Protein 3HR6 (pdb70)

InterPro domains:
  IPR013783 Immunoglobulin-like fold [G3DSA:2.60.40.10] (51-193)
  IPR013783 Immunoglobulin-like fold [G3DSA:2.60.40.10] (351-483)
  IPR026466 Fimbrial isopeptide formation D2 domain [TIGR04226] (197-324)
  IPR032364 Gram-positive pilin subunit D1, N-terminal [PF16555] (66-190)
  IPR048052 Fimbrial subunit type 1-like [NF033902] (5-521)

B-factor: mean 17.64, std 7.17, range [2.0, 48.82]

Nearest PDB structures (foldseek):
  3hr6-assembly1_A  TM=1.002E+00  e=1.124E-88  Corynebacterium diphtheriae
  7k7f-assembly1_A  TM=8.664E-01  e=1.079E-17  Corynebacterium diphtheriae NCTC 13129
  7woi-assembly2_B  TM=5.493E-01  e=5.956E-22  Corynebacterium glutamicum ATCC 14067
  5xcc-assembly2_B  TM=5.793E-01  e=6.895E-17  Clostridium perfringens str. 13
  5xcb-assembly1_A  TM=4.969E-01  e=1.324E-10  Clostridium perfringens str. 13

Sequence (420 aa):
RTTSIAVHALMMGLPTGGLPKVDGMSFTLYRVNEIDLTTQAGWDAASKIKLEELYTNGHPTDKVTKVATTKKTEGGVAKFDNLTPALYLVVQELNGAEAVVRSQPFLVAAPQTNPTGDGWLQDVHVYPKHQALSEPVKTAVDPDATQPGFSVGENVKYRVATKIPEIASSNTKFEGFTVADKLPAELGKPDTTNKITVTLGGKPINSTDVSVQQTYQVGDRTVLSVQLAGATLQQSLDQHKDQELVVEFEAPVTKQPENGQLDNQAWVLPSNPTAQWDPEESGDAALRGMPSSRVSSKFGQITIEKSFDGNTPGADRTTATFQLHRCCEADGSLVKSDPPISLDGKQQEFVTGQDGKAVLSSGIHLGTLQQLESNVMKKYTDAWAGKGTEFCLVETATASGYELLPKPVIVKKLEANESTNVLVEQKVKIDNKK

CATH classification: 2.60.40.10 (+2 more: 2.60.40.740, 2.60.40.10)

Secondary structure (DSSP, 8-state):
-EEEEE--EES-----PPB-SS-EEEEEEETT--TTSHHHHHHHTT--HHHHEETTEE-TTEEEEEEEE-BTTBEEEEEEPSEEEEEEE-S-SSS-EEPPPPEEEEESEE-TTSSSEE-EEEE--EEEEPPPPEEEEE-S-TTSSS--BTBEEEEEEEEEPPP--TT---S-EEEEEE--TTB----GGG-EEEETTEE--GGGEEEEEEEETTEEEEEEEE-HHHHHTGGGSTT-EEEEEEEEEB-S--TTSEEEE--EEESS--SS---TT--STTSPPPEEPPPEEEEEEEEEEEEEETTB---TT---EEEEEEE-TTSPBPTTPPPPPBTTB--EE--TTSEEEEEEEEEEEEEEETTEEEEEETTTTS-SEEEEEEEE--TTPBPPSS-EEE-----TT--S-EEEEEEEEEB-

Solvent-accessible surface area: 20441 Å² total; per-residue (Å²): 157,1,0,0,3,0,12,0,12,75,16,76,54,144,110,129,68,69,107,20,64,9,0,2,0,3,0,17,70,5,47,172,23,72,36,123,58,126,86,6,147,70,39,21,92,174,44,124,72,104,80,5,25,62,141,51,87,46,33,133,99,14,69,117,55,33,65,82,83,1,132,68,7,42,1,90,4,92,101,8,55,79,10,9,0,0,0,1,2,44,27,33,7,56,92,4,12,16,27,9,96,22,46,60,5,25,3,33,62,82,40,124,114,52,123,40,170,51,69,69,3,93,19,96,14,65,1,13,48,8,56,89,1,54,0,26,12,60,50,43,74,96,115,16,24,4,5,0,7,53,41,66,0,52,0,80,1,6,0,94,0,15,78,11,13,82,152,36,84,9,77,0,0,2,4,0,4,22,0,10,29,29,12,20,124,8,55,101,137,96,23,65,20,40,10,40,68,142,118,27,97,91,136,14,19,47,66,78,52,21,88,50,72,111,59,6,0,3,4,1,33,0,41,44,67,13,22,102,38,0,38,135,45,102,99,66,54,1,18,4,39,0,22,1,50,1,66,111,36,0,169,83,0,19,0,58,4,30,0,23,0,0,4,14,38,26,152,76,117,15,22,6,63,97,106,47,127,92,15,56,89,1,25,29,2,5,147,1,12,0,8,0,0,28,0,24,0,36,6,27,0,62,60,91,91,3,25,90,127,62,63,0,15,0,36,0,12,11,0,71,94,120,18,54,73,16,186,104,22,74,52,4,30,6,90,52,132,86,92,20,76,5,29,116,95,0,88,7,77,0,40,0,0,2,3,0,7,30,15,19,69,118,134,86,74,101,31,59,60,29,5,69,78,100,16,72,44,1,0,0,35,8,62,44,32,9,112,64,27,110,90,45,131,159,33,38,73,1,153,5,118,9,72,113,85,16,106,98,29,26,100,63,118,14,143,9,52,0,114,154

Radius of gyration: 30.02 Å; Cα contacts (8 Å, |Δi|>4): 1129; chains: 1; bounding box: 51×38×104 Å

Organism: Corynebacterium diphtheriae (strain ATCC 700971 / NCTC 13129 / Biotype gravis) (NCBI:txid257309)

Structure (mmCIF, N/CA/C/O backbone):
data_3HR6
#
_entry.id   3HR6
#
_cell.length_a   34.761
_cell.length_b   63.683
_cell.length_c   198.113
_cell.angle_alpha   90.00
_cell.angle_beta   90.00
_cell.angle_gamma   90.00
#
_symmetry.space_group_name_H-M   'P 21 21 21'
#
loop_
_entity.id
_entity.type
_entity.pdbx_description
1 polymer 'Putative surface-anchored fimbrial subunit'
2 non-polymer 'CALCIUM ION'
3 non-polymer 'IODIDE ION'
4 water water
#
loop_
_atom_site.group_PDB
_atom_site.id
_atom_site.type_symbol
_atom_site.label_atom_id
_atom_site.label_alt_id
_atom_site.label_comp_id
_atom_site.label_asym_id
_atom_site.label_entity_id
_atom_site.label_seq_id
_atom_site.pdbx_PDB_ins_code
_atom_site.Cartn_x
_atom_site.Cartn_y
_atom_site.Cartn_z
_atom_site.occupancy
_atom_site.B_iso_or_equiv
_atom_site.auth_seq_id
_atom_site.auth_comp_id
_atom_site.auth_asym_id
_atom_site.auth_atom_id
_atom_site.pdbx_PDB_model_num
ATOM 1 N N . ARG A 1 4 ? 4.999 4.352 -6.707 1.00 35.17 54 ARG A N 1
ATOM 2 C CA . ARG A 1 4 ? 5.030 4.630 -5.225 1.00 33.91 54 ARG A CA 1
ATOM 3 C C . ARG A 1 4 ? 5.385 3.384 -4.408 1.00 30.39 54 ARG A C 1
ATOM 4 O O . ARG A 1 4 ? 4.886 2.289 -4.654 1.00 32.45 54 ARG A O 1
ATOM 12 N N . THR A 1 5 ? 6.241 3.593 -3.419 1.00 25.35 55 THR A N 1
ATOM 13 C CA A THR A 1 5 ? 6.932 2.506 -2.765 0.50 22.86 55 THR A CA 1
ATOM 14 C CA B THR A 1 5 ? 6.927 2.504 -2.750 0.50 22.67 55 THR A CA 1
ATOM 15 C C . THR A 1 5 ? 6.586 2.535 -1.277 1.00 20.78 55 THR A C 1
ATOM 16 O O . THR A 1 5 ? 5.944 3.468 -0.807 1.00 19.53 55 THR A O 1
ATOM 23 N N . SER A 1 6 ? 6.991 1.499 -0.554 1.00 17.08 56 SER A N 1
ATOM 24 C CA . SER A 1 6 ? 6.838 1.500 0.901 1.00 14.24 56 SER A CA 1
ATOM 25 C C . SER A 1 6 ? 7.995 0.753 1.540 1.00 12.75 56 SER A C 1
ATOM 26 O O . SER A 1 6 ? 8.617 -0.095 0.903 1.00 11.25 56 SER A O 1
ATOM 29 N N . ILE A 1 7 ? 8.300 1.139 2.776 1.00 10.62 57 ILE A N 1
ATOM 30 C CA . ILE A 1 7 ? 9.269 0.442 3.621 1.00 10.56 57 ILE A CA 1
ATOM 31 C C . ILE A 1 7 ? 8.556 -0.055 4.862 1.00 9.79 57 ILE A C 1
ATOM 32 O O . ILE A 1 7 ? 8.013 0.729 5.641 1.00 9.13 57 ILE A O 1
ATOM 37 N N . ALA A 1 8 ? 8.574 -1.377 5.042 1.00 8.76 58 ALA A N 1
ATOM 38 C CA . ALA A 1 8 ? 8.025 -2.031 6.213 1.00 8.60 58 ALA A CA 1
ATOM 39 C C . ALA A 1 8 ? 9.198 -2.378 7.123 1.00 8.23 58 ALA A C 1
ATOM 40 O O . ALA A 1 8 ? 10.042 -3.235 6.759 1.00 8.60 58 ALA A O 1
ATOM 42 N N . VAL A 1 9 ? 9.268 -1.718 8.277 1.00 8.39 59 VAL A N 1
ATOM 43 C CA . VAL A 1 9 ? 10.316 -1.983 9.255 1.00 7.57 59 VAL A CA 1
ATOM 44 C C . VAL A 1 9 ? 9.803 -2.987 10.283 1.00 8.52 59 VAL A C 1
ATOM 45 O O . VAL A 1 9 ? 8.866 -2.709 11.017 1.00 8.22 59 VAL A O 1
ATOM 49 N N . HIS A 1 10 ? 10.502 -4.117 10.375 1.00 9.37 60 HIS A N 1
ATOM 50 C CA . HIS A 1 10 ? 10.253 -5.125 11.396 1.00 10.75 60 HIS A CA 1
ATOM 51 C C . HIS A 1 10 ? 11.376 -5.114 12.432 1.00 10.63 60 HIS A C 1
ATOM 52 O O . HIS A 1 10 ? 12.524 -5.422 12.126 1.00 11.38 60 HIS A O 1
ATOM 59 N N . ALA A 1 11 ? 11.041 -4.819 13.678 1.00 10.48 61 ALA A N 1
ATOM 60 C CA . ALA A 1 11 ? 12.014 -4.668 14.715 1.00 11.26 61 ALA A CA 1
ATOM 61 C C . ALA A 1 11 ? 12.228 -6.006 15.373 1.00 11.58 61 ALA A C 1
ATOM 62 O O . ALA A 1 11 ? 11.358 -6.494 16.073 1.00 13.73 61 ALA A O 1
ATOM 64 N N . LEU A 1 12 ? 13.377 -6.619 15.116 1.00 11.99 62 LEU A N 1
ATOM 65 C CA . LEU A 1 12 ? 13.684 -7.947 15.641 1.00 12.30 62 LEU A CA 1
ATOM 66 C C . LEU A 1 12 ? 14.505 -7.872 16.912 1.00 12.40 62 LEU A C 1
ATOM 67 O O . LEU A 1 12 ? 15.488 -7.110 16.985 1.00 11.88 62 LEU A O 1
ATOM 72 N N . MET A 1 13 ? 14.131 -8.659 17.912 1.00 11.58 63 MET A N 1
ATOM 73 C CA A MET A 1 13 ? 14.924 -8.786 19.131 0.50 11.89 63 MET A CA 1
ATOM 74 C CA B MET A 1 13 ? 14.962 -8.757 19.118 0.50 12.00 63 MET A CA 1
ATOM 75 C C . MET A 1 13 ? 15.910 -9.942 18.989 1.00 12.43 63 MET A C 1
ATOM 76 O O . MET A 1 13 ? 15.495 -11.105 18.867 1.00 13.26 63 MET A O 1
ATOM 85 N N . GLY A 1 14 ? 17.207 -9.653 19.034 1.00 12.52 64 GLY A N 1
ATOM 86 C CA . GLY A 1 14 ? 18.218 -10.715 18.959 1.00 13.96 64 GLY A CA 1
ATOM 87 C C . GLY A 1 14 ? 19.537 -10.178 18.468 1.00 14.77 64 GLY A C 1
ATOM 88 O O . GLY A 1 14 ? 19.665 -8.970 18.231 1.00 14.01 64 GLY A O 1
ATOM 89 N N . LEU A 1 15 ? 20.510 -11.077 18.338 1.00 16.56 65 LEU A N 1
ATOM 90 C CA . LEU A 1 15 ? 21.862 -10.708 17.952 1.00 18.57 65 LEU A CA 1
ATOM 91 C C . LEU A 1 15 ? 22.100 -11.005 16.466 1.00 21.66 65 LEU A C 1
ATOM 92 O O . LEU A 1 15 ? 21.770 -12.085 15.995 1.00 21.83 65 LEU A O 1
ATOM 97 N N . PRO A 1 16 ? 22.649 -10.021 15.724 1.00 25.20 66 PRO A N 1
ATOM 98 C CA . PRO A 1 16 ? 22.945 -10.262 14.302 1.00 27.58 66 PRO A CA 1
ATOM 99 C C . PRO A 1 16 ? 23.980 -11.370 14.120 1.00 30.16 66 PRO A C 1
ATOM 100 O O . PRO A 1 16 ? 24.830 -11.569 14.991 1.00 30.55 66 PRO A O 1
ATOM 104 N N . THR A 1 17 ? 23.914 -12.080 12.994 1.00 33.04 67 THR A N 1
ATOM 105 C CA . THR A 1 17 ? 24.899 -13.138 12.682 1.00 35.21 67 THR A CA 1
ATOM 106 C C . THR A 1 17 ? 26.190 -12.619 12.025 1.00 36.53 67 THR A C 1
ATOM 107 O O . THR A 1 17 ? 27.293 -13.087 12.360 1.00 37.15 67 THR A O 1
ATOM 111 N N . GLY A 1 18 ? 26.044 -11.674 11.091 1.00 37.69 68 GLY A N 1
ATOM 112 C CA . GLY A 1 18 ? 27.168 -11.167 10.293 1.00 38.11 68 GLY A CA 1
ATOM 113 C C . GLY A 1 18 ? 27.020 -11.597 8.849 1.00 38.40 68 GLY A C 1
ATOM 114 O O . GLY A 1 18 ? 25.993 -12.167 8.476 1.00 38.79 68 GLY A O 1
ATOM 115 N N . GLY A 1 30 ? 14.395 -15.483 11.620 1.00 18.06 80 GLY A N 1
ATOM 116 C CA . GLY A 1 30 ? 13.149 -15.794 12.321 1.00 16.36 80 GLY A CA 1
ATOM 117 C C . GLY A 1 30 ? 13.066 -15.265 13.749 1.00 15.12 80 GLY A C 1
ATOM 118 O O . GLY A 1 30 ? 12.289 -15.782 14.555 1.00 14.75 80 GLY A O 1
ATOM 119 N N . LEU A 1 31 ? 13.866 -14.244 14.071 1.00 13.30 81 LEU A N 1
ATOM 120 C CA . LEU A 1 31 ? 13.862 -13.657 15.382 1.00 12.23 81 LEU A CA 1
ATOM 121 C C . LEU A 1 31 ? 12.509 -13.032 15.679 1.00 12.10 81 LEU A C 1
ATOM 122 O O . LEU A 1 31 ? 11.780 -12.650 14.761 1.00 11.68 81 LEU A O 1
ATOM 127 N N . PRO A 1 32 ? 12.166 -12.935 16.963 1.00 11.75 82 PRO A N 1
ATOM 128 C CA . PRO A 1 32 ? 10.876 -12.349 17.337 1.00 11.29 82 PRO A CA 1
ATOM 129 C C . PRO A 1 32 ? 10.747 -10.896 16.942 1.00 11.83 82 PRO A C 1
ATOM 130 O O . PRO A 1 32 ? 11.704 -10.117 17.137 1.00 11.44 82 PRO A O 1
ATOM 134 N N . LYS A 1 33 ? 9.600 -10.523 16.371 1.00 11.27 83 LYS A N 1
ATOM 135 C CA . LYS A 1 33 ? 9.304 -9.113 16.087 1.00 12.12 83 LYS A CA 1
ATOM 136 C C . LYS A 1 33 ? 8.775 -8.4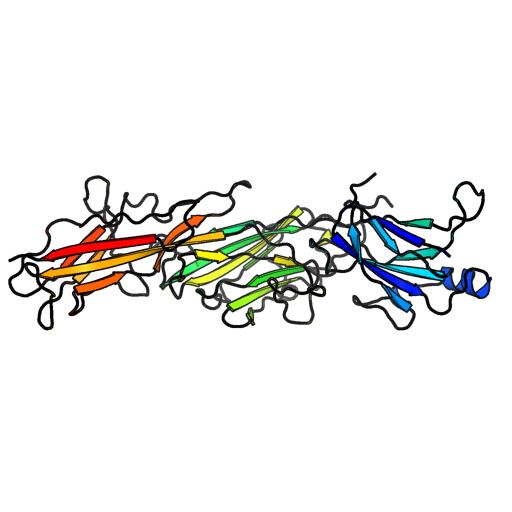74 17.369 1.00 12.42 83 LYS A C 1
ATOM 137 O O . LYS A 1 33 ? 8.196 -9.156 18.231 1.00 14.26 83 LYS A O 1
ATOM 143 N N . VAL A 1 34 ? 9.016 -7.189 17.532 1.00 12.85 84 VAL A N 1
ATOM 144 C CA . VAL A 1 34 ? 8.674 -6.501 18.764 1.00 12.41 84 VAL A CA 1
ATOM 145 C C . VAL A 1 34 ? 7.785 -5.310 18.429 1.00 12.50 84 VAL A C 1
ATOM 146 O O . VAL A 1 34 ? 8.014 -4.588 17.448 1.00 12.75 84 VAL A O 1
ATOM 150 N N . ASP A 1 35 ? 6.731 -5.119 19.215 1.00 13.18 85 ASP A N 1
ATOM 151 C CA . ASP A 1 35 ? 5.898 -3.939 19.043 1.00 13.89 85 ASP A CA 1
ATOM 152 C C . ASP A 1 35 ? 6.379 -2.779 19.896 1.00 14.21 85 ASP A C 1
ATOM 153 O O . ASP A 1 35 ? 7.147 -2.958 20.822 1.00 14.54 85 ASP A O 1
ATOM 158 N N . GLY A 1 36 ? 5.959 -1.574 19.502 1.00 13.51 86 GLY A N 1
ATOM 159 C CA . GLY A 1 36 ? 6.268 -0.367 20.237 1.00 12.91 86 GLY A CA 1
ATOM 160 C C . GLY A 1 36 ? 7.663 0.155 19.996 1.00 13.47 86 GLY A C 1
ATOM 161 O O . GLY A 1 36 ? 8.137 0.997 20.738 1.00 13.34 86 GLY A O 1
ATOM 162 N N . MET A 1 37 ? 8.345 -0.381 18.973 1.00 12.48 87 MET A N 1
ATOM 163 C CA . MET A 1 37 ? 9.691 0.075 18.662 1.00 12.55 87 MET A CA 1
ATOM 164 C C . MET A 1 37 ? 9.554 1.255 17.723 1.00 11.94 87 MET A C 1
ATOM 165 O O . MET A 1 37 ? 8.820 1.186 16.744 1.00 12.01 87 MET A O 1
ATOM 170 N N . SER A 1 38 ? 10.281 2.330 18.028 1.00 12.04 88 SER A N 1
ATOM 171 C CA . SER A 1 38 ? 10.071 3.619 17.392 1.00 12.40 88 SER A CA 1
ATOM 172 C C . SER A 1 38 ? 11.151 3.874 16.360 1.00 12.15 88 SER A C 1
ATOM 173 O O . SER A 1 38 ? 12.336 3.761 16.649 1.00 12.53 88 SER A O 1
ATOM 176 N N . PHE A 1 39 ? 10.724 4.211 15.146 1.00 12.02 89 PHE A N 1
ATOM 177 C CA . PHE A 1 39 ? 11.604 4.466 14.054 1.00 11.55 89 PHE A CA 1
ATOM 178 C C . PHE A 1 39 ? 11.257 5.757 13.379 1.00 11.33 89 PHE A C 1
ATOM 179 O O . PHE A 1 39 ? 10.089 6.069 13.201 1.00 11.44 89 PHE A O 1
ATOM 187 N N . THR A 1 40 ? 12.290 6.480 12.975 1.00 11.18 90 THR A N 1
ATOM 188 C CA . THR A 1 40 ? 12.124 7.604 12.085 1.00 11.34 90 THR A CA 1
ATOM 189 C C . THR A 1 40 ? 12.695 7.237 10.701 1.00 11.41 90 THR A C 1
ATOM 190 O O . THR A 1 40 ? 13.812 6.700 10.577 1.00 11.07 90 THR A O 1
ATOM 194 N N . LEU A 1 41 ? 11.896 7.519 9.674 1.00 11.31 91 LEU A N 1
ATOM 195 C CA . LEU A 1 41 ? 12.315 7.424 8.293 1.00 11.50 91 LEU A CA 1
ATOM 196 C C . LEU A 1 41 ? 12.786 8.793 7.799 1.00 11.39 91 LEU A C 1
ATOM 197 O O . LEU A 1 41 ? 12.082 9.782 7.943 1.00 12.22 91 LEU A O 1
ATOM 202 N N . TYR A 1 42 ? 13.997 8.836 7.252 1.00 11.73 92 TYR A N 1
ATOM 203 C CA . TYR A 1 42 ? 14.554 10.002 6.567 1.00 12.02 92 TYR A CA 1
ATOM 204 C C . TYR A 1 42 ? 14.820 9.687 5.109 1.00 12.30 92 TYR A C 1
ATOM 205 O O . TYR A 1 42 ? 15.236 8.559 4.774 1.00 12.82 92 TYR A O 1
ATOM 214 N N . ARG A 1 43 ? 14.644 10.688 4.252 1.00 13.42 93 ARG A N 1
ATOM 215 C CA . ARG A 1 43 ? 15.083 10.605 2.851 1.00 14.38 93 ARG A CA 1
ATOM 216 C C . ARG A 1 43 ? 16.523 11.112 2.737 1.00 14.67 93 ARG A C 1
ATOM 217 O O . ARG A 1 43 ? 16.867 12.122 3.345 1.00 15.11 93 ARG A O 1
ATOM 225 N N . VAL A 1 44 ? 17.367 10.386 2.012 1.00 15.20 94 VAL A N 1
ATOM 226 C CA . VAL A 1 44 ? 18.733 10.849 1.763 1.00 15.19 94 VAL A CA 1
ATOM 227 C C . VAL A 1 44 ? 18.702 11.884 0.649 1.00 16.21 94 VAL A C 1
ATOM 228 O O . VAL A 1 44 ? 18.333 11.588 -0.491 1.00 15.77 94 VAL A O 1
ATOM 232 N N . ASN A 1 45 ? 19.083 13.111 0.992 1.00 16.85 95 ASN A N 1
ATOM 233 C CA . ASN A 1 45 ? 19.028 14.201 0.028 1.00 17.92 95 ASN A CA 1
ATOM 234 C C . ASN A 1 45 ? 19.958 13.977 -1.146 1.00 18.77 95 ASN A C 1
ATOM 235 O O . ASN A 1 45 ? 21.077 13.483 -0.985 1.00 18.70 95 ASN A O 1
ATOM 240 N N . GLU A 1 46 ? 19.462 14.335 -2.328 1.00 19.33 96 GLU A N 1
ATOM 241 C CA . GLU A 1 46 ? 20.273 14.413 -3.539 1.00 20.16 96 GLU A CA 1
ATOM 242 C C . GLU A 1 46 ? 20.966 13.115 -3.879 1.00 19.95 96 GLU A C 1
ATOM 243 O O . GLU A 1 46 ? 22.158 13.101 -4.189 1.00 20.68 96 GLU A O 1
ATOM 249 N N . ILE A 1 47 ? 20.213 12.028 -3.803 1.00 19.65 97 ILE A N 1
ATOM 250 C CA . ILE A 1 47 ? 20.639 10.748 -4.324 1.00 19.64 97 ILE A CA 1
ATOM 251 C C . ILE A 1 47 ? 19.497 10.269 -5.200 1.00 19.19 97 ILE A C 1
ATOM 252 O O . ILE A 1 47 ? 18.376 10.068 -4.712 1.00 19.72 97 ILE A O 1
ATOM 257 N N . ASP A 1 48 ? 19.785 10.126 -6.492 1.00 18.72 98 ASP A N 1
ATOM 258 C CA . ASP A 1 48 ? 18.853 9.589 -7.469 1.00 17.96 98 ASP A CA 1
ATOM 259 C C . ASP A 1 48 ? 19.430 8.250 -7.900 1.00 17.86 98 ASP A C 1
ATOM 260 O O . ASP A 1 48 ? 20.410 8.189 -8.642 1.00 17.82 98 ASP A O 1
ATOM 265 N N . LEU A 1 49 ? 18.829 7.165 -7.416 1.00 17.58 99 LEU A N 1
ATOM 266 C CA . LEU A 1 49 ? 19.352 5.825 -7.700 1.00 18.16 99 LEU A CA 1
ATOM 267 C C . LEU A 1 49 ? 19.052 5.311 -9.124 1.00 18.50 99 LEU A C 1
ATOM 268 O O . LEU A 1 49 ? 19.468 4.192 -9.486 1.00 18.81 99 LEU A O 1
ATOM 273 N N . THR A 1 50 ? 18.346 6.114 -9.925 1.00 19.23 100 THR A N 1
ATOM 274 C CA . THR A 1 50 ? 18.065 5.763 -11.321 1.00 19.74 100 THR A CA 1
ATOM 275 C C . THR A 1 50 ? 19.189 6.228 -12.250 1.00 20.78 100 THR A C 1
ATOM 276 O O . THR A 1 50 ? 19.164 5.937 -13.443 1.00 20.41 100 THR A O 1
ATOM 280 N N . THR A 1 51 ? 20.165 6.944 -11.694 1.00 21.94 101 THR A N 1
ATOM 281 C CA . THR A 1 51 ? 21.313 7.457 -12.440 1.00 22.94 101 THR A CA 1
ATOM 282 C C . THR A 1 51 ? 22.620 6.869 -11.899 1.00 24.18 101 THR A C 1
ATOM 283 O O . THR A 1 51 ? 22.667 6.339 -10.776 1.00 24.09 101 THR A O 1
ATOM 287 N N . GLN A 1 52 ? 23.682 6.972 -12.699 1.00 25.59 102 GLN A N 1
ATOM 288 C CA . GLN A 1 52 ? 25.003 6.484 -12.290 1.00 26.81 102 GLN A CA 1
ATOM 289 C C . GLN A 1 52 ? 25.656 7.429 -11.281 1.00 27.52 102 GLN A C 1
ATOM 290 O O . GLN A 1 52 ? 26.282 6.970 -10.328 1.00 27.87 102 GLN A O 1
ATOM 296 N N . ALA A 1 53 ? 25.490 8.739 -11.479 1.00 28.50 103 ALA A N 1
ATOM 297 C CA . ALA A 1 53 ? 25.866 9.739 -10.469 1.00 29.23 103 ALA A CA 1
ATOM 298 C C . ALA A 1 53 ? 25.345 9.347 -9.087 1.00 29.89 103 ALA A C 1
ATOM 299 O O . ALA A 1 53 ? 26.105 9.284 -8.117 1.00 30.32 103 ALA A O 1
ATOM 301 N N . GLY A 1 54 ? 24.045 9.077 -9.002 1.00 30.52 104 GLY A N 1
ATOM 302 C CA . GLY A 1 54 ? 23.410 8.777 -7.723 1.00 31.07 104 GLY A CA 1
ATOM 303 C C . GLY A 1 54 ? 23.713 7.393 -7.183 1.00 31.53 104 GLY A C 1
ATOM 304 O O . GLY A 1 54 ? 23.900 7.223 -5.975 1.00 31.57 104 GLY A O 1
ATOM 305 N N . TRP A 1 55 ? 23.760 6.402 -8.072 1.00 32.27 105 TRP A N 1
ATOM 306 C CA . TRP A 1 55 ? 24.028 5.010 -7.681 1.00 32.92 105 TRP A CA 1
ATOM 307 C C . TRP A 1 55 ? 25.439 4.863 -7.089 1.00 33.00 105 TRP A C 1
ATOM 308 O O . TRP A 1 55 ? 25.659 4.081 -6.159 1.00 32.58 105 TRP A O 1
ATOM 319 N N . ASP A 1 56 ? 26.374 5.644 -7.629 1.00 33.16 106 ASP A N 1
ATOM 320 C CA . ASP A 1 56 ? 27.768 5.650 -7.183 1.00 33.35 106 ASP A CA 1
ATOM 321 C C . ASP A 1 56 ? 27.998 6.546 -5.958 1.00 33.26 106 ASP A C 1
ATOM 322 O O . ASP A 1 56 ? 28.910 6.285 -5.172 1.00 33.00 106 ASP A O 1
ATOM 327 N N . ALA A 1 57 ? 27.200 7.608 -5.819 1.00 33.46 107 ALA A N 1
ATOM 328 C CA . ALA A 1 57 ? 27.172 8.413 -4.584 1.00 33.75 107 ALA A CA 1
ATOM 329 C C . ALA A 1 57 ? 26.638 7.587 -3.408 1.00 33.92 107 ALA A C 1
ATOM 330 O O . ALA A 1 57 ? 27.132 7.706 -2.285 1.00 34.46 107 ALA A O 1
ATOM 332 N N . ALA A 1 58 ? 25.628 6.760 -3.674 1.00 33.94 108 ALA A N 1
ATOM 333 C CA . ALA A 1 58 ? 25.057 5.864 -2.671 1.00 33.92 108 ALA A CA 1
ATOM 334 C C . ALA A 1 58 ? 26.093 4.862 -2.150 1.00 34.23 108 ALA A C 1
ATOM 335 O O . ALA A 1 58 ? 26.062 4.490 -0.975 1.00 34.08 108 ALA A O 1
ATOM 337 N N . SER A 1 59 ? 27.009 4.440 -3.026 1.00 34.74 109 SER A N 1
ATOM 338 C CA . SER A 1 59 ? 28.056 3.470 -2.666 1.00 35.02 109 SER A CA 1
ATOM 339 C C . SER A 1 59 ? 29.262 4.108 -1.961 1.00 35.20 109 SER A C 1
ATOM 340 O O . SER A 1 59 ? 30.098 3.394 -1.412 1.00 35.55 109 SER A O 1
ATOM 343 N N . LYS A 1 60 ? 29.381 5.432 -2.011 1.00 35.21 110 LYS A N 1
ATOM 344 C CA . LYS A 1 60 ? 30.428 6.130 -1.253 1.00 35.51 110 LYS A CA 1
ATOM 345 C C . LYS A 1 60 ? 29.958 6.564 0.145 1.00 35.40 110 LYS A C 1
ATOM 346 O O . LYS A 1 60 ? 30.788 6.911 0.987 1.00 35.72 110 LYS A O 1
ATOM 352 N N . ILE A 1 61 ? 28.646 6.532 0.401 1.00 35.31 111 ILE A N 1
ATOM 353 C CA . ILE A 1 61 ? 28.083 7.136 1.615 1.00 35.02 111 ILE A CA 1
ATOM 354 C C . ILE A 1 61 ? 28.698 6.569 2.890 1.00 34.98 111 ILE A C 1
ATOM 355 O O . ILE A 1 61 ? 28.874 5.361 3.030 1.00 34.37 111 ILE A O 1
ATOM 360 N N . LYS A 1 62 ? 29.026 7.470 3.807 1.00 34.97 112 LYS A N 1
ATOM 361 C CA . LYS A 1 62 ? 29.481 7.115 5.140 1.00 35.14 112 LYS A CA 1
ATOM 362 C C . LYS A 1 62 ? 28.347 7.489 6.060 1.00 34.97 112 LYS A C 1
ATOM 363 O O . LYS A 1 62 ? 27.970 8.651 6.122 1.00 35.17 112 LYS A O 1
ATOM 369 N N . LEU A 1 63 ? 27.779 6.512 6.762 1.00 35.04 113 LEU A N 1
ATOM 370 C CA . LEU A 1 63 ? 26.634 6.784 7.624 1.00 34.88 113 LEU A CA 1
ATOM 371 C C . LEU A 1 63 ? 26.877 7.981 8.556 1.00 34.95 113 LEU A C 1
ATOM 372 O O . LEU A 1 63 ? 25.936 8.701 8.894 1.00 34.91 113 LEU A O 1
ATOM 377 N N . GLU A 1 64 ? 28.126 8.202 8.967 1.00 34.98 114 GLU A N 1
ATOM 378 C CA . GLU A 1 64 ? 28.441 9.337 9.856 1.00 35.23 114 GLU A CA 1
ATOM 379 C C . GLU A 1 64 ? 28.151 10.678 9.177 1.00 34.53 114 GLU A C 1
ATOM 380 O O . GLU A 1 64 ? 27.930 11.672 9.857 1.00 35.08 114 GLU A O 1
ATOM 386 N N . GLU A 1 65 ? 28.130 10.690 7.846 1.00 33.75 115 GLU A N 1
ATOM 387 C CA . GLU A 1 65 ? 27.809 11.900 7.079 1.00 33.32 115 GLU A CA 1
ATOM 388 C C . GLU A 1 65 ? 26.312 12.226 7.142 1.00 32.10 115 GLU A C 1
ATOM 389 O O . GLU A 1 65 ? 25.924 13.383 7.032 1.00 31.64 115 GLU A O 1
ATOM 395 N N . LEU A 1 66 ? 25.478 11.199 7.326 1.00 30.68 116 LEU A N 1
ATOM 396 C CA . LEU A 1 66 ? 24.015 11.357 7.330 1.00 29.59 116 LEU A CA 1
ATOM 397 C C . LEU A 1 66 ? 23.449 11.500 8.727 1.00 28.81 116 LEU A C 1
ATOM 398 O O . LEU A 1 66 ? 22.355 12.039 8.918 1.00 28.04 116 LEU A O 1
ATOM 403 N N . TYR A 1 67 ? 24.198 11.004 9.702 1.00 28.81 117 TYR A N 1
ATOM 404 C CA . TYR A 1 67 ? 23.703 10.883 11.060 1.00 28.94 117 TYR A CA 1
ATOM 405 C C . TYR A 1 67 ? 24.894 10.666 11.979 1.00 30.21 117 TYR A C 1
ATOM 406 O O . TYR A 1 67 ? 25.708 9.779 11.741 1.00 30.18 117 TYR A O 1
ATOM 415 N N . THR A 1 68 ? 25.006 11.480 13.022 1.00 31.66 118 THR A N 1
ATOM 416 C CA . THR A 1 68 ? 26.129 11.367 13.948 1.00 32.44 118 THR A CA 1
ATOM 417 C C . THR A 1 68 ? 25.749 12.013 15.270 1.00 32.67 118 THR A C 1
ATOM 418 O O . THR A 1 68 ? 24.941 12.934 15.294 1.00 33.62 118 THR A O 1
ATOM 422 N N . ASN A 1 69 ? 26.293 11.485 16.361 1.00 33.10 119 ASN A N 1
ATOM 423 C CA . ASN A 1 69 ? 26.025 11.974 17.720 1.00 33.01 119 ASN A CA 1
ATOM 424 C C . ASN A 1 69 ? 24.538 11.909 18.127 1.00 32.72 119 ASN A C 1
ATOM 425 O O . ASN A 1 69 ? 24.042 12.777 18.847 1.00 33.24 119 ASN A O 1
ATOM 430 N N . GLY A 1 70 ? 23.834 10.867 17.682 1.00 31.62 120 GLY A N 1
ATOM 431 C CA . GLY A 1 70 ? 22.419 10.681 18.025 1.00 30.80 120 GLY A CA 1
ATOM 432 C C . GLY A 1 70 ? 21.407 11.594 17.341 1.00 30.06 120 GLY A C 1
ATOM 433 O O . GLY A 1 70 ? 20.270 11.735 17.822 1.00 29.70 120 GLY A O 1
ATOM 434 N N . HIS A 1 71 ? 21.811 12.206 16.222 1.00 29.14 121 HIS A N 1
ATOM 435 C CA . HIS A 1 71 ? 20.972 13.182 15.493 1.00 28.57 121 HIS A CA 1
ATOM 436 C C . HIS A 1 71 ? 21.299 13.173 13.981 1.00 26.69 121 HIS A C 1
ATOM 437 O O . HIS A 1 71 ? 22.450 12.916 13.595 1.00 26.33 121 HIS A O 1
ATOM 444 N N . PRO A 1 72 ? 20.298 13.462 13.114 1.00 25.17 122 PRO A N 1
ATOM 445 C CA . PRO A 1 72 ? 20.561 13.521 11.659 1.00 24.00 122 PRO A CA 1
ATOM 446 C C . PRO A 1 72 ? 21.363 14.760 11.275 1.00 23.38 122 PRO A C 1
ATOM 447 O O . PRO A 1 72 ? 21.260 15.766 11.967 1.00 23.63 122 PRO A O 1
ATOM 451 N N . THR A 1 73 ? 22.135 14.689 10.197 1.00 21.90 123 THR A N 1
ATOM 452 C CA . THR A 1 73 ? 22.818 15.871 9.652 1.00 21.35 123 THR A CA 1
ATOM 453 C C . THR A 1 73 ? 21.936 16.474 8.571 1.00 21.22 123 THR A C 1
ATOM 454 O O . THR A 1 73 ? 20.841 15.984 8.316 1.00 21.05 123 THR A O 1
ATOM 458 N N . ASP A 1 74 ? 22.410 17.547 7.931 1.00 20.83 124 ASP A N 1
ATOM 459 C CA . ASP A 1 74 ? 21.601 18.249 6.930 1.00 21.16 124 ASP A CA 1
ATOM 460 C C . ASP A 1 74 ? 21.523 17.507 5.600 1.00 20.89 124 ASP A C 1
ATOM 461 O O . ASP A 1 74 ? 20.888 17.978 4.651 1.00 21.10 124 ASP A O 1
ATOM 466 N N . LYS A 1 75 ? 22.179 16.352 5.540 1.00 20.75 125 LYS A N 1
ATOM 467 C CA . LYS A 1 75 ? 22.195 15.517 4.357 1.00 20.12 125 LYS A CA 1
ATOM 468 C C . LYS A 1 75 ? 20.924 14.664 4.183 1.00 19.42 125 LYS A C 1
ATOM 469 O O . LYS A 1 75 ? 20.760 14.010 3.152 1.00 19.38 125 LYS A O 1
ATOM 475 N N . VAL A 1 76 ? 20.044 14.659 5.181 1.00 18.67 126 VAL A N 1
ATOM 476 C CA . VAL A 1 76 ? 18.786 13.912 5.114 1.00 17.86 126 VAL A CA 1
ATOM 477 C C . VAL A 1 76 ? 17.600 14.829 5.461 1.00 17.81 126 VAL A C 1
ATOM 478 O O . VAL A 1 76 ? 17.775 15.859 6.116 1.00 17.70 126 VAL A O 1
ATOM 482 N N . THR A 1 77 ? 16.404 14.423 5.032 1.00 17.65 127 THR A N 1
ATOM 483 C CA . THR A 1 77 ? 15.141 15.081 5.372 1.00 17.67 127 THR A CA 1
ATOM 484 C C . THR A 1 77 ? 14.180 14.076 6.007 1.00 17.75 127 THR A C 1
ATOM 485 O O . THR A 1 77 ? 13.903 13.027 5.412 1.00 17.76 127 THR A O 1
ATOM 489 N N . LYS A 1 78 ? 13.674 14.402 7.200 1.00 17.27 128 LYS A N 1
ATOM 490 C CA . LYS A 1 78 ? 12.712 13.551 7.923 1.00 17.09 128 LYS A CA 1
ATOM 491 C C . LYS A 1 78 ? 11.424 13.397 7.118 1.00 17.11 128 LYS A C 1
ATOM 492 O O . LYS A 1 78 ? 10.948 14.364 6.520 1.00 16.05 128 LYS A O 1
ATOM 498 N N . VAL A 1 79 ? 10.901 12.167 7.078 1.00 16.54 129 VAL A N 1
ATOM 499 C CA . VAL A 1 79 ? 9.635 11.862 6.427 1.00 16.52 129 VAL A CA 1
ATOM 500 C C . VAL A 1 79 ? 8.555 11.637 7.468 1.00 16.45 129 VAL A C 1
ATOM 501 O O . VAL A 1 79 ? 7.496 12.255 7.425 1.00 17.31 129 VAL A O 1
ATOM 505 N N . ALA A 1 80 ? 8.819 10.731 8.404 1.00 15.93 130 ALA A N 1
ATOM 506 C CA . ALA A 1 80 ? 7.857 10.407 9.434 1.00 15.80 130 ALA A CA 1
ATOM 507 C C . ALA A 1 80 ? 8.507 9.586 10.525 1.00 15.50 130 ALA A C 1
ATOM 508 O O . ALA A 1 80 ? 9.633 9.120 10.389 1.00 15.59 130 ALA A O 1
ATOM 510 N N . THR A 1 81 ? 7.786 9.464 11.622 1.00 16.16 131 THR A N 1
ATOM 511 C CA A THR A 1 81 ? 8.195 8.609 12.705 0.50 15.93 131 THR A CA 1
ATOM 512 C CA B THR A 1 81 ? 8.187 8.623 12.735 0.50 16.25 131 THR A CA 1
ATOM 513 C C . THR A 1 81 ? 6.999 7.779 13.143 1.00 16.31 131 THR A C 1
ATOM 514 O O . THR A 1 81 ? 5.880 8.274 13.181 1.00 17.04 131 THR A O 1
ATOM 521 N N . LYS A 1 82 ? 7.239 6.506 13.444 1.00 16.24 132 LYS A N 1
ATOM 522 C CA . LYS A 1 82 ? 6.190 5.687 14.043 1.00 16.49 132 LYS A CA 1
ATOM 523 C C . LYS A 1 82 ? 6.715 4.475 14.787 1.00 15.47 132 LYS A C 1
ATOM 524 O O . LYS A 1 82 ? 7.875 4.093 14.673 1.00 14.90 132 LYS A O 1
ATOM 530 N N . LYS A 1 83 ? 5.803 3.854 15.514 1.00 15.50 133 LYS A N 1
ATOM 531 C CA . LYS A 1 83 ? 6.107 2.684 16.311 1.00 15.59 133 LYS A CA 1
ATOM 532 C C . LYS A 1 83 ? 5.602 1.419 15.610 1.00 14.26 133 LYS A C 1
ATOM 533 O O . LYS A 1 83 ? 4.614 1.429 14.872 1.00 14.66 133 LYS A O 1
ATOM 539 N N . THR A 1 84 ? 6.313 0.327 15.810 1.00 13.99 134 THR A N 1
ATOM 540 C CA . THR A 1 84 ? 5.858 -0.936 15.242 1.00 13.82 134 THR A CA 1
ATOM 541 C C . THR A 1 84 ? 4.551 -1.372 15.950 1.00 14.21 134 THR A C 1
ATOM 542 O O . THR A 1 84 ? 4.347 -1.139 17.167 1.00 13.24 134 THR A O 1
ATOM 546 N N . GLU A 1 85 ? 3.660 -1.931 15.170 1.00 16.02 135 GLU A N 1
ATOM 547 C CA . GLU A 1 85 ? 2.438 -2.543 15.677 1.00 18.23 135 GLU A CA 1
ATOM 548 C C . GLU A 1 85 ? 2.192 -3.752 14.804 1.00 17.96 135 GLU A C 1
ATOM 549 O O . GLU A 1 85 ? 2.395 -3.699 13.584 1.00 18.16 135 GLU A O 1
ATOM 555 N N . GLY A 1 86 ? 1.806 -4.864 15.424 1.00 18.90 136 GLY A N 1
ATOM 556 C CA . GLY A 1 86 ? 1.693 -6.137 14.699 1.00 19.45 136 GLY A CA 1
ATOM 557 C C . GLY A 1 86 ? 3.010 -6.555 14.056 1.00 19.15 136 GLY A C 1
ATOM 558 O O . GLY A 1 86 ? 3.012 -7.187 12.979 1.00 21.71 136 GLY A O 1
ATOM 559 N N . GLY A 1 87 ? 4.105 -6.158 14.698 1.00 19.14 137 GLY A N 1
ATOM 560 C CA . GLY A 1 87 ? 5.453 -6.504 14.297 1.00 18.91 137 GLY A CA 1
ATOM 561 C C . GLY A 1 87 ? 6.050 -5.613 13.220 1.00 17.46 137 GLY A C 1
ATOM 562 O O . GLY A 1 87 ? 7.161 -5.866 12.779 1.00 18.75 137 GLY A O 1
ATOM 563 N N . VAL A 1 88 ? 5.350 -4.567 12.810 1.00 15.75 138 VAL A N 1
ATOM 564 C CA . VAL A 1 88 ? 5.818 -3.763 11.686 1.00 14.86 138 VAL A CA 1
ATOM 565 C C . VAL A 1 88 ? 5.493 -2.278 11.828 1.00 14.11 138 VAL A C 1
ATOM 566 O O . VAL A 1 88 ? 4.449 -1.921 12.348 1.00 13.82 138 VAL A O 1
ATOM 570 N N . ALA A 1 89 ? 6.418 -1.424 11.383 1.00 13.71 139 ALA A N 1
ATOM 571 C CA . ALA A 1 89 ? 6.146 -0.002 11.171 1.00 12.60 139 ALA A CA 1
ATOM 572 C C . ALA A 1 89 ? 6.244 0.183 9.677 1.00 12.63 139 ALA A C 1
ATOM 573 O O . ALA A 1 89 ? 7.346 0.104 9.131 1.00 10.80 139 ALA A O 1
ATOM 575 N N . LYS A 1 90 ? 5.099 0.343 9.015 1.00 12.64 140 LYS A N 1
ATOM 576 C CA . LYS A 1 90 ? 5.050 0.527 7.558 1.00 13.45 140 LYS A CA 1
ATOM 577 C C . LYS A 1 90 ? 4.955 2.003 7.134 1.00 14.07 140 LYS A C 1
ATOM 578 O O . LYS A 1 90 ? 3.965 2.691 7.433 1.00 14.70 140 LYS A O 1
ATOM 584 N N . PHE A 1 91 ? 5.967 2.466 6.407 1.00 13.48 141 PHE A N 1
ATOM 585 C CA . PHE A 1 91 ? 5.992 3.816 5.853 1.00 13.54 141 PHE A CA 1
ATOM 586 C C . PHE A 1 91 ? 5.550 3.695 4.400 1.00 13.90 141 PHE A C 1
ATOM 587 O O . PHE A 1 91 ? 6.300 3.206 3.571 1.00 13.64 141 PHE A O 1
ATOM 595 N N . ASP A 1 92 ? 4.315 4.121 4.121 1.00 15.33 142 ASP A N 1
ATOM 596 C CA . ASP A 1 92 ? 3.619 3.832 2.871 1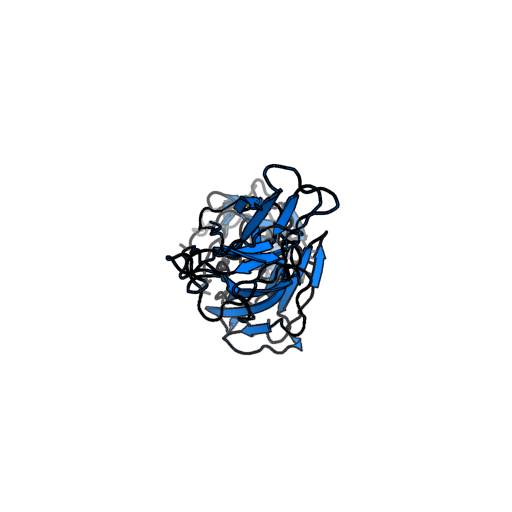.00 16.66 142 ASP A CA 1
ATOM 597 C C . ASP A 1 92 ? 3.586 5.093 1.992 1.00 16.70 142 ASP A C 1
ATOM 598 O O . ASP A 1 92 ? 3.842 6.192 2.482 1.00 16.59 142 ASP A O 1
ATOM 603 N N . ASN A 1 93 ? 3.304 4.916 0.699 1.00 16.75 143 ASN A N 1
ATOM 604 C CA . ASN A 1 93 ? 3.115 6.032 -0.250 1.00 17.44 143 ASN A CA 1
ATOM 605 C C . ASN A 1 93 ? 4.386 6.906 -0.388 1.00 17.00 143 ASN A C 1
ATOM 606 O O . ASN A 1 93 ? 4.318 8.146 -0.359 1.00 17.59 143 ASN A O 1
ATOM 611 N N . LEU A 1 94 ? 5.534 6.241 -0.564 1.00 15.71 144 LEU A N 1
ATOM 612 C CA . LEU A 1 94 ? 6.836 6.907 -0.627 1.00 14.97 144 LEU A CA 1
ATOM 613 C C . LEU A 1 94 ? 7.308 7.122 -2.055 1.00 14.94 144 LEU A C 1
ATOM 614 O O . LEU A 1 94 ? 7.109 6.277 -2.933 1.00 14.99 144 LEU A O 1
ATOM 619 N N . THR A 1 95 ? 7.991 8.241 -2.264 1.00 15.38 145 THR A N 1
ATOM 620 C CA . THR A 1 95 ? 8.592 8.547 -3.558 1.00 15.58 145 THR A CA 1
ATOM 621 C C . THR A 1 95 ? 9.855 7.702 -3.682 1.00 15.03 145 THR A C 1
ATOM 622 O O . THR A 1 95 ? 10.548 7.457 -2.683 1.00 14.15 145 THR A O 1
ATOM 626 N N . PRO A 1 96 ? 10.144 7.203 -4.883 1.00 14.58 146 PRO A N 1
ATOM 627 C CA . PRO A 1 96 ? 11.386 6.450 -5.037 1.00 14.38 146 PRO A CA 1
ATOM 628 C C . PRO A 1 96 ? 12.613 7.268 -4.607 1.00 14.26 146 PRO A C 1
ATOM 629 O O . PRO A 1 96 ? 12.802 8.386 -5.073 1.00 15.00 146 PRO A O 1
ATOM 633 N N . ALA A 1 97 ? 13.412 6.725 -3.688 1.00 13.31 147 ALA A N 1
ATOM 634 C CA . ALA A 1 97 ? 14.566 7.446 -3.136 1.00 13.06 147 ALA A CA 1
ATOM 635 C C . ALA A 1 97 ? 15.465 6.488 -2.352 1.00 12.49 147 ALA A C 1
ATOM 636 O O . ALA A 1 97 ? 15.121 5.324 -2.202 1.00 13.09 147 ALA A O 1
ATOM 638 N N . LEU A 1 98 ? 16.621 6.978 -1.896 1.00 12.62 148 LEU A N 1
ATOM 639 C CA . LEU A 1 98 ? 17.419 6.302 -0.868 1.00 12.93 148 LEU A CA 1
ATOM 640 C C . LEU A 1 98 ? 16.924 6.783 0.486 1.00 12.21 148 LEU A C 1
ATOM 641 O O . LEU A 1 98 ? 16.786 7.995 0.711 1.00 11.92 148 LEU A O 1
ATOM 646 N N . TYR A 1 99 ? 16.623 5.842 1.383 1.00 11.75 149 TYR A N 1
ATOM 647 C CA . TYR A 1 99 ? 16.131 6.195 2.705 1.00 11.84 149 TYR A CA 1
ATOM 648 C C . TYR A 1 99 ? 17.072 5.786 3.817 1.00 11.29 149 TYR A C 1
ATOM 649 O O . TYR A 1 99 ? 17.919 4.917 3.662 1.00 11.93 149 TYR A O 1
ATOM 658 N N . LEU A 1 100 ? 16.922 6.442 4.949 1.00 11.52 150 LEU A N 1
ATOM 659 C CA . LEU A 1 100 ? 17.668 6.100 6.139 1.00 11.56 150 LEU A CA 1
ATOM 660 C C . LEU A 1 100 ? 16.661 5.851 7.258 1.00 11.73 150 LEU A C 1
ATOM 661 O O . LEU A 1 100 ? 15.784 6.683 7.523 1.00 11.11 150 LEU A O 1
ATOM 666 N N . VAL A 1 101 ? 16.747 4.660 7.859 1.00 11.56 151 VAL A N 1
ATOM 667 C CA . VAL A 1 101 ? 15.852 4.257 8.926 1.00 11.32 151 VAL A CA 1
ATOM 668 C C . VAL A 1 101 ? 16.605 4.376 10.245 1.00 10.51 151 VAL A C 1
ATOM 669 O O . VAL A 1 101 ? 17.663 3.758 10.421 1.00 11.57 151 VAL A O 1
ATOM 673 N N . VAL A 1 102 ? 16.060 5.151 11.166 1.00 10.28 152 VAL A N 1
ATOM 674 C CA . VAL A 1 102 ? 16.714 5.391 12.456 1.00 11.01 152 VAL A CA 1
ATOM 675 C C . VAL A 1 102 ? 15.817 4.887 13.574 1.00 10.72 152 VAL A C 1
ATOM 676 O O . VAL A 1 102 ? 14.762 5.444 13.821 1.00 12.11 152 VAL A O 1
ATOM 680 N N . GLN A 1 103 ? 16.221 3.839 14.272 1.00 11.35 153 GLN A N 1
ATOM 681 C CA . GLN A 1 103 ? 15.508 3.484 15.499 1.00 11.37 153 GLN A CA 1
ATOM 682 C C . GLN A 1 103 ? 15.778 4.536 16.570 1.00 12.39 153 GLN A C 1
ATOM 683 O O . GLN A 1 103 ? 16.909 4.981 16.740 1.00 13.04 153 GLN A O 1
ATOM 689 N N . GLU A 1 104 ? 14.732 4.883 17.303 1.00 12.37 154 GLU A N 1
ATOM 690 C CA . GLU A 1 104 ? 14.782 5.959 18.283 1.00 12.23 154 GLU A CA 1
ATOM 691 C C . GLU A 1 104 ? 14.755 5.382 19.690 1.00 12.60 154 GLU A C 1
ATOM 692 O O . GLU A 1 104 ? 14.451 4.219 19.908 1.00 12.35 154 GLU A O 1
ATOM 698 N N . LEU A 1 105 ? 15.021 6.256 20.644 1.00 13.07 155 LEU A N 1
ATOM 699 C CA . LEU A 1 105 ? 15.112 5.905 22.048 1.00 14.19 155 LEU A CA 1
ATOM 700 C C . LEU A 1 105 ? 13.795 6.090 22.804 1.00 14.56 155 LEU A C 1
ATOM 701 O O . LEU A 1 105 ? 13.756 5.931 24.031 1.00 16.33 155 LEU A O 1
ATOM 706 N N . ASN A 1 106 ? 12.717 6.434 22.080 1.00 15.13 156 ASN A N 1
ATOM 707 C CA . ASN A 1 106 ? 11.381 6.682 22.630 1.00 14.75 156 ASN A CA 1
ATOM 708 C C . ASN A 1 106 ? 10.329 5.563 22.312 1.00 14.01 156 ASN A C 1
ATOM 709 O O . ASN A 1 106 ? 9.102 5.815 22.201 1.00 14.50 156 ASN A O 1
ATOM 714 N N . GLY A 1 107 ? 10.804 4.325 22.164 1.00 14.01 157 GLY A N 1
ATOM 715 C CA . GLY A 1 107 ? 9.901 3.170 22.029 1.00 14.21 157 GLY A CA 1
ATOM 716 C C . GLY A 1 107 ? 9.120 2.923 23.298 1.00 14.13 157 GLY A C 1
ATOM 717 O O . GLY A 1 107 ? 9.423 3.537 24.326 1.00 13.89 157 GLY A O 1
ATOM 718 N N . ALA A 1 108 ? 8.154 2.013 23.225 1.00 15.42 158 ALA A N 1
ATOM 719 C CA . ALA A 1 108 ? 7.293 1.662 24.369 1.00 16.88 158 ALA A CA 1
ATOM 720 C C . ALA A 1 108 ? 8.130 1.101 25.503 1.00 18.30 158 ALA A C 1
ATOM 721 O O . ALA A 1 108 ? 7.881 1.358 26.700 1.00 18.72 158 ALA A O 1
ATOM 723 N N . GLU A 1 109 ? 9.151 0.327 25.119 1.00 17.94 159 GLU A N 1
ATOM 724 C CA . GLU A 1 109 ? 10.112 -0.255 26.038 1.00 18.69 159 GLU A CA 1
ATOM 725 C C . GLU A 1 109 ? 11.502 0.213 25.635 1.00 17.85 159 GLU A C 1
ATOM 726 O O . GLU A 1 109 ? 11.801 0.409 24.444 1.00 16.48 159 GLU A O 1
ATOM 732 N N . ALA A 1 110 ? 12.367 0.381 26.616 1.00 16.16 160 ALA A N 1
ATOM 733 C CA . ALA A 1 110 ? 13.754 0.682 26.372 1.00 16.03 160 ALA A CA 1
ATOM 734 C C . ALA A 1 110 ? 14.518 -0.554 25.879 1.00 14.82 160 ALA A C 1
ATOM 735 O O . ALA A 1 110 ? 14.378 -1.652 26.422 1.00 15.83 160 ALA A O 1
ATOM 737 N N . VAL A 1 111 ? 15.258 -0.355 24.799 1.00 13.34 161 VAL A N 1
ATOM 738 C CA . VAL A 1 111 ? 16.144 -1.387 24.228 1.00 12.81 161 VAL A CA 1
ATOM 739 C C . VAL A 1 111 ? 17.509 -0.804 23.815 1.00 12.53 161 VAL A C 1
ATOM 740 O O . VAL A 1 111 ? 17.652 0.406 23.646 1.00 14.07 161 VAL A O 1
ATOM 744 N N . VAL A 1 112 ? 18.470 -1.685 23.501 1.00 11.92 162 VAL A N 1
ATOM 745 C CA . VAL A 1 112 ? 19.694 -1.296 22.845 1.00 11.99 162 VAL A CA 1
ATOM 746 C C . VAL A 1 112 ? 19.327 -1.278 21.361 1.00 12.99 162 VAL A C 1
ATOM 747 O O . VAL A 1 112 ? 19.126 -2.317 20.729 1.00 12.16 162 VAL A O 1
ATOM 751 N N . ARG A 1 113 ? 19.174 -0.075 20.849 1.00 13.67 163 ARG A N 1
ATOM 752 C CA . ARG A 1 113 ? 18.551 0.154 19.546 1.00 13.55 163 ARG A CA 1
ATOM 753 C C . ARG A 1 113 ? 19.437 -0.206 18.407 1.00 14.80 163 ARG A C 1
ATOM 754 O O . ARG A 1 113 ? 20.657 -0.237 18.530 1.00 13.37 163 ARG A O 1
ATOM 762 N N . SER A 1 114 ? 18.788 -0.446 17.268 1.00 14.46 164 SER A N 1
ATOM 763 C CA . SER A 1 114 ? 19.457 -0.665 16.017 1.00 15.83 164 SER A CA 1
ATOM 764 C C . SER A 1 114 ? 20.168 0.611 15.598 1.00 15.03 164 SER A C 1
ATOM 765 O O . SER A 1 114 ? 19.686 1.703 15.877 1.00 14.95 164 SER A O 1
ATOM 768 N N . GLN A 1 115 ? 21.315 0.452 14.956 1.00 16.14 165 GLN A N 1
ATOM 769 C CA . GLN A 1 115 ? 22.009 1.557 14.319 1.00 16.78 165 GLN A CA 1
ATOM 770 C C . GLN A 1 115 ? 21.219 2.036 13.103 1.00 16.14 165 GLN A C 1
ATOM 771 O O . GLN A 1 115 ? 20.422 1.276 12.528 1.00 16.32 165 GLN A O 1
ATOM 777 N N . PRO A 1 116 ? 21.451 3.292 12.691 1.00 14.47 166 PRO A N 1
ATOM 778 C CA . PRO A 1 116 ? 20.885 3.739 11.423 1.00 13.47 166 PRO A CA 1
ATOM 779 C C . PRO A 1 116 ? 21.329 2.895 10.245 1.00 13.08 166 PRO A C 1
ATOM 780 O O . PRO A 1 116 ? 22.447 2.364 10.236 1.00 12.81 166 PRO A O 1
ATOM 784 N N . PHE A 1 117 ? 20.448 2.734 9.261 1.00 12.26 167 PHE A N 1
ATOM 785 C CA . PHE A 1 117 ? 20.794 1.975 8.087 1.00 11.81 167 PHE A CA 1
ATOM 786 C C . PHE A 1 117 ? 20.046 2.469 6.861 1.00 11.71 167 PHE A C 1
ATOM 787 O O . PHE A 1 117 ? 18.980 3.039 6.956 1.00 11.57 167 PHE A O 1
ATOM 795 N N . LEU A 1 118 ? 20.650 2.241 5.707 1.00 11.71 168 LEU A N 1
ATOM 796 C CA . LEU A 1 118 ? 20.124 2.713 4.432 1.00 12.50 168 LEU A CA 1
ATOM 797 C C . LEU A 1 118 ? 19.193 1.657 3.832 1.00 11.92 168 LEU A C 1
ATOM 798 O O . LEU A 1 118 ? 19.413 0.446 3.996 1.00 12.57 168 LEU A O 1
ATOM 803 N N . VAL A 1 119 ? 18.144 2.139 3.163 1.00 11.70 169 VAL A N 1
ATOM 804 C CA . VAL A 1 119 ? 17.199 1.295 2.415 1.00 11.19 169 VAL A CA 1
ATOM 805 C C . VAL A 1 119 ? 16.829 2.020 1.131 1.00 10.85 169 VAL A C 1
ATOM 806 O O . VAL A 1 119 ? 16.293 3.116 1.178 1.00 10.01 169 VAL A O 1
ATOM 810 N N . ALA A 1 120 ? 17.090 1.386 0.009 1.00 10.10 170 ALA A N 1
ATOM 811 C CA . ALA A 1 120 ? 16.625 1.880 -1.280 1.00 10.70 170 ALA A CA 1
ATOM 812 C C . ALA A 1 120 ? 15.161 1.463 -1.493 1.00 11.31 170 ALA A C 1
ATOM 813 O O . ALA A 1 120 ? 14.752 0.364 -1.112 1.00 11.22 170 ALA A O 1
ATOM 815 N N . ALA A 1 121 ? 14.371 2.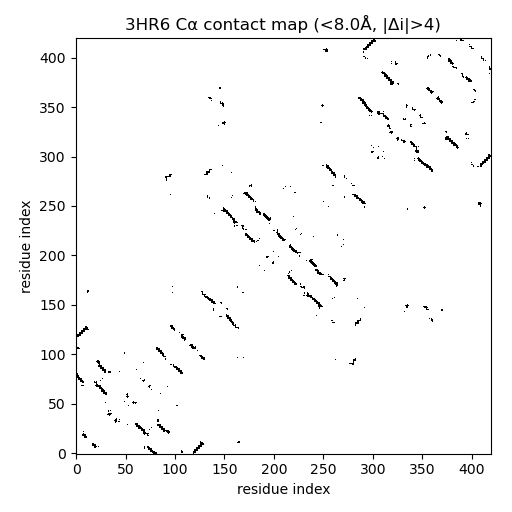332 -2.122 1.00 11.61 171 ALA A N 1
ATOM 816 C CA . ALA A 1 121 ? 13.025 1.951 -2.527 1.00 11.85 171 ALA A CA 1
ATOM 817 C C . ALA A 1 121 ? 12.726 2.641 -3.839 1.00 12.25 171 ALA A C 1
ATOM 818 O O . ALA A 1 121 ? 12.953 3.839 -3.965 1.00 13.55 171 ALA A O 1
ATOM 820 N N . PRO A 1 122 ? 12.272 1.882 -4.848 1.00 11.09 172 PRO A N 1
ATOM 821 C CA . PRO A 1 122 ? 12.023 0.451 -4.832 1.00 10.79 172 PRO A CA 1
ATOM 822 C C . PRO A 1 122 ? 13.328 -0.347 -4.899 1.00 10.91 172 PRO A C 1
ATOM 823 O O . PRO A 1 122 ? 14.401 0.235 -5.020 1.00 11.75 172 PRO A O 1
ATOM 827 N N . GLN A 1 123 ? 13.226 -1.670 -4.824 1.00 10.77 173 GLN A N 1
ATOM 828 C CA . GLN A 1 123 ? 14.362 -2.544 -5.051 1.00 10.61 173 GLN A CA 1
ATOM 829 C C . GLN A 1 123 ? 13.980 -3.503 -6.161 1.00 10.37 173 GLN A C 1
ATOM 830 O O . GLN A 1 123 ? 12.833 -3.524 -6.589 1.00 10.30 173 GLN A O 1
ATOM 836 N N . THR A 1 124 ? 14.940 -4.279 -6.645 1.00 11.00 174 THR A N 1
ATOM 837 C CA . THR A 1 124 ? 14.646 -5.386 -7.542 1.00 10.69 174 THR A CA 1
ATOM 838 C C . THR A 1 124 ? 14.229 -6.592 -6.743 1.00 11.50 174 THR A C 1
ATOM 839 O O . THR A 1 124 ? 14.823 -6.876 -5.696 1.00 11.30 174 THR A O 1
ATOM 843 N N . ASN A 1 125 ? 13.199 -7.296 -7.202 1.00 12.35 175 ASN A N 1
ATOM 844 C CA . ASN A 1 125 ? 12.780 -8.516 -6.524 1.00 13.93 175 ASN A CA 1
ATOM 845 C C . ASN A 1 125 ? 13.963 -9.486 -6.505 1.00 14.25 175 ASN A C 1
ATOM 846 O O . ASN A 1 125 ? 14.653 -9.637 -7.514 1.00 13.77 175 ASN A O 1
ATOM 851 N N . PRO A 1 126 ? 14.224 -10.126 -5.348 1.00 15.12 176 PRO A N 1
ATOM 852 C CA . PRO A 1 126 ? 15.357 -11.054 -5.286 1.00 15.53 176 PRO A CA 1
ATOM 853 C C . PRO A 1 126 ? 15.344 -12.181 -6.337 1.00 15.52 176 PRO A C 1
ATOM 854 O O . PRO A 1 126 ? 16.395 -12.671 -6.704 1.00 16.03 176 PRO A O 1
ATOM 858 N N . THR A 1 127 ? 14.158 -12.587 -6.789 1.00 15.67 177 THR A N 1
ATOM 859 C CA . THR A 1 127 ? 13.987 -13.542 -7.868 1.00 15.73 177 THR A CA 1
ATOM 860 C C . THR A 1 127 ? 14.406 -12.958 -9.234 1.00 14.56 177 THR A C 1
ATOM 861 O O . THR A 1 127 ? 14.626 -13.698 -10.197 1.00 14.84 177 THR A O 1
ATOM 865 N N . GLY A 1 128 ? 14.520 -11.628 -9.297 1.00 13.28 178 GLY A N 1
ATOM 866 C CA . GLY A 1 128 ? 14.852 -10.913 -10.550 1.00 11.61 178 GLY A CA 1
ATOM 867 C C . GLY A 1 128 ? 13.615 -10.583 -11.357 1.00 11.15 178 GLY A C 1
ATOM 868 O O . GLY A 1 128 ? 13.687 -9.885 -12.386 1.00 8.68 178 GLY A O 1
ATOM 869 N N . ASP A 1 129 ? 12.472 -11.085 -10.903 1.00 10.53 179 ASP A N 1
ATOM 870 C CA . ASP A 1 129 ? 11.241 -10.983 -11.650 1.00 11.10 179 ASP A CA 1
ATOM 871 C C . ASP A 1 129 ? 10.577 -9.665 -11.275 1.00 10.52 179 ASP A C 1
ATOM 872 O O . ASP A 1 129 ? 9.630 -9.624 -10.504 1.00 10.56 179 ASP A O 1
ATOM 877 N N . GLY A 1 130 ? 11.112 -8.567 -11.787 1.00 9.86 180 GLY A N 1
ATOM 878 C CA . GLY A 1 130 ? 10.492 -7.260 -11.574 1.00 9.11 180 GLY A CA 1
ATOM 879 C C . GLY A 1 130 ? 10.918 -6.492 -10.340 1.00 8.62 180 GLY A C 1
ATOM 880 O O . GLY A 1 130 ? 11.803 -6.888 -9.593 1.00 7.86 180 GLY A O 1
ATOM 881 N N . TRP A 1 131 ? 10.253 -5.363 -10.145 1.00 8.40 181 TRP A N 1
ATOM 882 C CA . TRP A 1 131 ? 10.576 -4.436 -9.099 1.00 8.63 181 TRP A CA 1
ATOM 883 C C . TRP A 1 131 ? 9.798 -4.819 -7.881 1.00 8.94 181 TRP A C 1
ATOM 884 O O . TRP A 1 131 ? 8.693 -5.333 -7.995 1.00 8.30 181 TRP A O 1
ATOM 895 N N . LEU A 1 132 ? 10.419 -4.593 -6.727 1.00 9.48 182 LEU A N 1
ATOM 896 C CA . LEU A 1 132 ? 9.794 -4.732 -5.427 1.00 11.34 182 LEU A CA 1
ATOM 897 C C . LEU A 1 132 ? 9.516 -3.315 -4.926 1.00 11.07 182 LEU A C 1
ATOM 898 O O . LEU A 1 132 ? 10.438 -2.574 -4.561 1.00 10.64 182 LEU A O 1
ATOM 903 N N . GLN A 1 133 ? 8.240 -2.949 -4.929 1.00 11.74 183 GLN A N 1
ATOM 904 C CA . GLN A 1 133 ? 7.804 -1.637 -4.467 1.00 11.94 183 GLN A CA 1
ATOM 905 C C . GLN A 1 133 ? 7.602 -1.617 -2.982 1.00 12.03 183 GLN A C 1
ATOM 906 O O . GLN A 1 133 ? 7.796 -0.582 -2.364 1.00 12.40 183 GLN A O 1
ATOM 912 N N . ASP A 1 134 ? 7.180 -2.746 -2.412 1.00 11.77 184 ASP A N 1
ATOM 913 C CA . ASP A 1 134 ? 6.975 -2.855 -0.978 1.00 11.74 184 ASP A CA 1
ATOM 914 C C . ASP A 1 134 ? 8.146 -3.609 -0.348 1.00 11.62 184 ASP A C 1
ATOM 915 O O . ASP A 1 134 ? 8.244 -4.857 -0.382 1.00 12.19 184 ASP A O 1
ATOM 920 N N . VAL A 1 135 ? 9.052 -2.816 0.219 1.00 10.42 185 VAL A N 1
ATOM 921 C CA . VAL A 1 135 ? 10.294 -3.313 0.775 1.00 10.30 185 VAL A CA 1
ATOM 922 C C . VAL A 1 135 ? 10.113 -3.631 2.260 1.00 9.92 185 VAL A C 1
ATOM 923 O O . VAL A 1 135 ? 9.309 -2.982 2.948 1.00 9.04 185 VAL A O 1
ATOM 927 N N . HIS A 1 136 ? 10.830 -4.662 2.714 1.00 9.25 186 HIS A N 1
ATOM 928 C CA . HIS A 1 136 ? 10.875 -5.083 4.132 1.00 9.36 186 HIS A CA 1
ATOM 929 C C . HIS A 1 136 ? 12.309 -5.117 4.652 1.00 8.61 186 HIS A C 1
ATOM 930 O O . HIS A 1 136 ? 13.218 -5.633 3.965 1.00 8.29 186 HIS A O 1
ATOM 937 N N . VAL A 1 137 ? 12.495 -4.580 5.859 1.00 8.49 187 VAL A N 1
ATOM 938 C CA . VAL A 1 137 ? 13.794 -4.546 6.521 1.00 7.68 187 VAL A CA 1
ATOM 939 C C . VAL A 1 137 ? 13.617 -4.980 7.960 1.00 8.28 187 VAL A C 1
ATOM 940 O O . VAL A 1 137 ? 12.528 -4.886 8.523 1.00 7.79 187 VAL A O 1
ATOM 944 N N . TYR A 1 138 ? 14.699 -5.495 8.519 1.00 8.76 188 TYR A N 1
ATOM 945 C CA . TYR A 1 138 ? 14.657 -6.306 9.728 1.00 9.60 188 TYR A CA 1
ATOM 946 C C . TYR A 1 138 ? 15.808 -5.938 10.697 1.00 10.00 188 TYR A C 1
ATOM 947 O O . TYR A 1 138 ? 16.615 -6.789 11.073 1.00 11.88 188 TYR A O 1
ATOM 956 N N . PRO A 1 139 ? 15.885 -4.676 11.106 1.00 10.63 189 PRO A N 1
ATOM 957 C CA . PRO A 1 139 ? 16.900 -4.255 12.077 1.00 10.38 189 PRO A CA 1
ATOM 958 C C . PRO A 1 139 ? 16.762 -5.007 13.421 1.00 11.13 189 PRO A C 1
ATOM 959 O O . PRO A 1 139 ? 15.637 -5.271 13.855 1.00 12.54 189 PRO A O 1
ATOM 963 N N . LYS A 1 140 ? 17.895 -5.384 14.018 1.00 10.90 190 LYS A N 1
ATOM 964 C CA . LYS A 1 140 ? 17.940 -6.078 15.299 1.00 10.55 190 LYS A CA 1
ATOM 965 C C . LYS A 1 140 ? 18.223 -5.110 16.428 1.00 11.45 190 LYS A C 1
ATOM 966 O O . LYS A 1 140 ? 19.030 -4.199 16.299 1.00 12.54 190 LYS A O 1
ATOM 972 N N . HIS A 1 141 ? 17.559 -5.325 17.551 1.00 11.39 191 HIS A N 1
ATOM 973 C CA . HIS A 1 141 ? 17.861 -4.621 18.792 1.00 11.59 191 HIS A CA 1
ATOM 974 C C . HIS A 1 141 ? 17.963 -5.655 19.892 1.00 11.87 191 HIS A C 1
ATOM 975 O O . HIS A 1 141 ? 17.624 -6.819 19.702 1.00 13.56 191 HIS A O 1
ATOM 982 N N . GLN A 1 142 ? 18.475 -5.231 21.042 1.00 12.48 192 GLN A N 1
ATOM 983 C CA . GLN A 1 142 ? 18.615 -6.126 22.184 1.00 12.16 192 GLN A CA 1
ATOM 984 C C . GLN A 1 142 ? 17.845 -5.569 23.348 1.00 12.30 192 GLN A C 1
ATOM 985 O O . GLN A 1 142 ? 17.840 -4.385 23.612 1.00 12.86 192 GLN A O 1
ATOM 991 N N . ALA A 1 143 ? 17.175 -6.470 24.048 1.00 12.97 193 ALA A N 1
ATOM 992 C CA . ALA A 1 143 ? 16.389 -6.105 25.191 1.00 13.39 193 ALA A CA 1
ATOM 993 C C . ALA A 1 143 ? 17.270 -5.775 26.411 1.00 12.92 193 ALA A C 1
ATOM 994 O O . ALA A 1 143 ? 18.382 -6.271 26.563 1.00 14.51 193 ALA A O 1
ATOM 996 N N . LEU A 1 144 ? 16.704 -4.940 27.258 1.00 13.91 194 LEU A N 1
ATOM 997 C CA . LEU A 1 144 ? 17.213 -4.636 28.589 1.00 14.13 194 LEU A CA 1
ATOM 998 C C . LEU A 1 144 ? 16.343 -5.380 29.604 1.00 15.10 194 LEU A C 1
ATOM 999 O O . LEU A 1 144 ? 15.103 -5.315 29.572 1.00 15.67 194 LEU A O 1
ATOM 1004 N N . SER A 1 145 ? 16.991 -6.065 30.522 1.00 13.93 195 SER A N 1
ATOM 1005 C CA . SER A 1 145 ? 16.284 -6.773 31.582 1.00 13.60 195 SER A CA 1
ATOM 1006 C C . SER A 1 145 ? 15.842 -5.785 32.631 1.00 13.23 195 SER A C 1
ATOM 1007 O O . SER A 1 145 ? 16.523 -4.792 32.850 1.00 13.51 195 SER A O 1
ATOM 1010 N N . GLU A 1 146 ? 14.738 -6.093 33.314 1.00 12.68 196 GLU A N 1
ATOM 1011 C CA . GLU A 1 146 ? 14.247 -5.212 34.358 1.00 13.10 196 GLU A CA 1
ATOM 1012 C C . GLU A 1 146 ? 15.213 -5.240 35.550 1.00 12.46 196 GLU A C 1
ATOM 1013 O O . GLU A 1 146 ? 15.377 -6.309 36.141 1.00 13.39 196 GLU A O 1
ATOM 1019 N N . PRO A 1 147 ? 15.788 -4.073 35.917 1.00 13.26 197 PRO A N 1
ATOM 1020 C CA . PRO A 1 147 ? 16.655 -4.070 37.110 1.00 13.44 197 PRO A CA 1
ATOM 1021 C C . PRO A 1 147 ? 15.913 -4.484 38.355 1.00 12.47 197 PRO A C 1
ATOM 1022 O O . PRO A 1 147 ? 14.685 -4.288 38.479 1.00 12.13 197 PRO A O 1
ATOM 1026 N N . VAL A 1 148 ? 16.643 -5.038 39.302 1.00 12.71 198 VAL A N 1
ATOM 1027 C CA . VAL A 1 148 ? 16.045 -5.528 40.541 1.00 12.69 198 VAL A CA 1
ATOM 1028 C C . VAL A 1 148 ? 16.435 -4.529 41.633 1.00 12.45 198 VAL A C 1
ATOM 1029 O O . VAL A 1 148 ? 17.597 -4.401 41.952 1.00 13.02 198 VAL A O 1
ATOM 1033 N N . LYS A 1 149 ? 15.424 -3.833 42.119 1.00 13.14 199 LYS A N 1
ATOM 1034 C CA . LYS A 1 149 ? 15.558 -2.901 43.211 1.00 12.52 199 LYS A CA 1
ATOM 1035 C C . LYS A 1 149 ? 15.099 -3.534 44.509 1.00 12.57 199 LYS A C 1
ATOM 1036 O O . LYS A 1 149 ? 13.998 -4.069 44.602 1.00 13.30 199 LYS A O 1
ATOM 1042 N N . THR A 1 150 ? 15.918 -3.422 45.532 1.00 11.53 200 THR A N 1
ATOM 1043 C CA . THR A 1 150 ? 15.584 -3.814 46.885 1.00 11.23 200 THR A CA 1
ATOM 1044 C C . THR A 1 150 ? 15.895 -2.713 47.885 1.00 12.33 200 THR A C 1
ATOM 1045 O O . THR A 1 150 ? 16.643 -1.778 47.596 1.00 13.66 200 THR A O 1
ATOM 1049 N N . ALA A 1 151 ? 15.342 -2.867 49.073 1.00 12.23 201 ALA A N 1
ATOM 1050 C CA . ALA A 1 151 ? 15.603 -1.982 50.217 1.00 13.14 201 ALA A CA 1
ATOM 1051 C C . ALA A 1 151 ? 16.269 -2.799 51.303 1.00 12.63 201 ALA A C 1
ATOM 1052 O O . ALA A 1 151 ? 16.007 -3.986 51.458 1.00 13.16 201 ALA A O 1
ATOM 1054 N N . VAL A 1 152 ? 17.196 -2.149 52.004 1.00 14.08 202 VAL A N 1
ATOM 1055 C CA . VAL A 1 152 ? 17.995 -2.746 53.048 1.00 14.26 202 VAL A CA 1
ATOM 1056 C C . VAL A 1 152 ? 17.952 -1.775 54.243 1.00 12.44 202 VAL A C 1
ATOM 1057 O O . VAL A 1 152 ? 17.928 -0.579 54.054 1.00 13.47 202 VAL A O 1
ATOM 1061 N N . ASP A 1 153 ? 17.885 -2.304 55.462 1.00 12.86 203 ASP A N 1
ATOM 1062 C CA . ASP A 1 153 ? 18.041 -1.470 56.653 1.00 12.21 203 ASP A CA 1
ATOM 1063 C C . ASP A 1 153 ? 19.559 -1.305 56.877 1.00 11.60 203 ASP A C 1
ATOM 1064 O O . ASP A 1 153 ? 20.294 -2.282 57.179 1.00 12.53 203 ASP A O 1
ATOM 1069 N N . PRO A 1 154 ? 20.069 -0.073 56.730 1.00 11.53 204 PRO A N 1
ATOM 1070 C CA . PRO A 1 154 ? 21.531 0.111 56.839 1.00 11.36 204 PRO A CA 1
ATOM 1071 C C . PRO A 1 154 ? 22.059 0.162 58.260 1.00 12.11 204 PRO A C 1
ATOM 1072 O O . PRO A 1 154 ? 23.296 0.175 58.467 1.00 13.41 204 PRO A O 1
ATOM 1076 N N . ASP A 1 155 ? 21.164 0.243 59.233 1.00 12.91 205 ASP A N 1
ATOM 1077 C CA . ASP A 1 155 ? 21.538 0.312 60.628 1.00 14.16 205 ASP A CA 1
ATOM 1078 C C . ASP A 1 155 ? 20.534 -0.507 61.433 1.00 14.45 205 ASP A C 1
ATOM 1079 O O . ASP A 1 155 ? 19.359 -0.175 61.462 1.00 12.92 205 ASP A O 1
ATOM 1084 N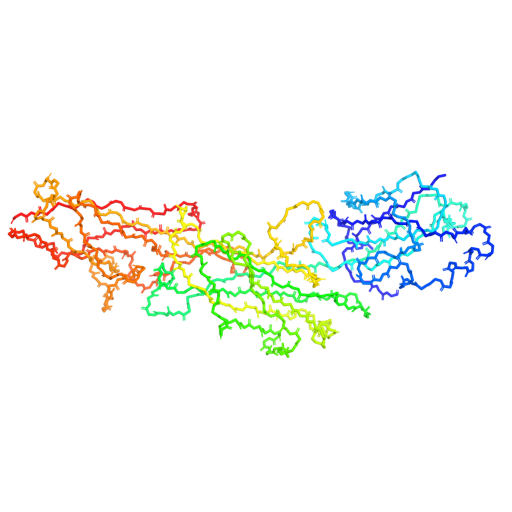 N . ALA A 1 156 ? 21.051 -1.548 62.083 1.00 17.52 206 ALA A N 1
ATOM 1085 C CA . ALA A 1 156 ? 20.261 -2.517 62.843 1.00 17.97 206 ALA A CA 1
ATOM 1086 C C . ALA A 1 156 ? 19.941 -2.078 64.266 1.00 18.18 206 ALA A C 1
ATOM 1087 O O . ALA A 1 156 ? 19.289 -2.807 64.972 1.00 19.88 206 ALA A O 1
ATOM 1089 N N . THR A 1 157 ? 20.399 -0.910 64.697 1.00 17.26 207 THR A N 1
ATOM 1090 C CA . THR A 1 157 ? 20.121 -0.452 66.053 1.00 16.45 207 THR A CA 1
ATOM 1091 C C . THR A 1 157 ? 18.627 -0.420 66.324 1.00 15.23 207 THR A C 1
ATOM 1092 O O . THR A 1 157 ? 18.183 -0.794 67.387 1.00 15.89 207 THR A O 1
ATOM 1096 N N . GLN A 1 158 ? 17.869 0.032 65.351 1.00 14.50 208 GLN A N 1
ATOM 1097 C CA . GLN A 1 158 ? 16.407 -0.088 65.414 1.00 13.15 208 GLN A CA 1
ATOM 1098 C C . GLN A 1 158 ? 15.899 -0.778 64.151 1.00 12.66 208 GLN A C 1
ATOM 1099 O O . GLN A 1 158 ? 16.275 -0.407 63.049 1.00 14.32 208 GLN A O 1
ATOM 1105 N N . PRO A 1 159 ? 15.007 -1.746 64.296 1.00 12.51 209 PRO A N 1
ATOM 1106 C CA . PRO A 1 159 ? 14.540 -2.402 63.072 1.00 12.46 209 PRO A CA 1
ATOM 1107 C C . PRO A 1 159 ? 13.923 -1.447 62.072 1.00 12.74 209 PRO A C 1
ATOM 1108 O O . PRO A 1 159 ? 13.183 -0.543 62.431 1.00 13.48 209 PRO A O 1
ATOM 1112 N N . GLY A 1 160 ? 14.174 -1.715 60.793 1.00 12.81 210 GLY A N 1
ATOM 1113 C CA . GLY A 1 160 ? 13.570 -0.936 59.752 1.00 12.93 210 GLY A CA 1
ATOM 1114 C C . GLY A 1 160 ? 14.152 0.427 59.573 1.00 13.16 210 GLY A C 1
ATOM 1115 O O . GLY A 1 160 ? 15.250 0.767 60.131 1.00 12.85 210 GLY A O 1
ATOM 1116 N N . PHE A 1 161 ? 13.388 1.256 58.848 1.00 12.46 211 PHE A N 1
ATOM 1117 C CA . PHE A 1 161 ? 13.781 2.633 58.565 1.00 12.57 211 PHE A CA 1
ATOM 1118 C C . PHE A 1 161 ? 12.575 3.522 58.756 1.00 12.03 211 PHE A C 1
ATOM 1119 O O . PHE A 1 161 ? 12.064 4.169 57.848 1.00 12.26 211 PHE A O 1
ATOM 1127 N N . SER A 1 162 ? 12.131 3.576 60.009 1.00 12.38 212 SER A N 1
ATOM 1128 C CA . SER A 1 162 ? 11.081 4.507 60.387 1.00 11.95 212 SER A CA 1
ATOM 1129 C C . SER A 1 162 ? 11.586 5.959 60.165 1.00 11.32 212 SER A C 1
ATOM 1130 O O . SER A 1 162 ? 12.811 6.232 60.039 1.00 12.27 212 SER A O 1
ATOM 1133 N N . VAL A 1 163 ? 10.674 6.895 60.107 1.00 12.86 213 VAL A N 1
ATOM 1134 C CA . VAL A 1 163 ? 11.021 8.297 59.970 1.00 13.40 213 VAL A CA 1
ATOM 1135 C C . VAL A 1 163 ? 12.074 8.644 61.027 1.00 12.84 213 VAL A C 1
ATOM 1136 O O . VAL A 1 163 ? 11.930 8.329 62.205 1.00 13.86 213 VAL A O 1
ATOM 1140 N N . GLY A 1 164 ? 13.164 9.227 60.583 1.00 12.77 214 GLY A N 1
ATOM 1141 C CA . GLY A 1 164 ? 14.227 9.646 61.457 1.00 14.34 214 GLY A CA 1
ATOM 1142 C C . GLY A 1 164 ? 15.464 8.785 61.296 1.00 13.87 214 GLY A C 1
ATOM 1143 O O . GLY A 1 164 ? 16.527 9.120 61.826 1.00 15.17 214 GLY A O 1
ATOM 1144 N N . GLU A 1 165 ? 15.318 7.699 60.557 1.00 13.46 215 GLU A N 1
ATOM 1145 C CA . GLU A 1 165 ? 16.441 6.845 60.198 1.00 14.28 215 GLU A CA 1
ATOM 1146 C C . GLU A 1 165 ? 16.668 6.867 58.672 1.00 14.55 215 GLU A C 1
ATOM 1147 O O . GLU A 1 165 ? 15.918 7.454 57.910 1.00 13.26 215 GLU A O 1
ATOM 1153 N N . ASN A 1 166 ? 17.736 6.202 58.257 1.00 13.48 216 ASN A N 1
ATOM 1154 C CA . ASN A 1 166 ? 18.031 6.061 56.857 1.00 14.32 216 ASN A CA 1
ATOM 1155 C C . ASN A 1 166 ? 17.580 4.728 56.275 1.00 13.82 216 ASN A C 1
ATOM 1156 O O . ASN A 1 166 ? 17.615 3.693 56.921 1.00 13.62 216 ASN A O 1
ATOM 1161 N N . VAL A 1 167 ? 17.147 4.811 55.023 1.00 13.30 217 VAL A N 1
ATOM 1162 C CA . VAL A 1 167 ? 16.891 3.657 54.184 1.00 14.47 217 VAL A CA 1
ATOM 1163 C C . VAL A 1 167 ? 18.088 3.483 53.284 1.00 14.44 217 VAL A C 1
ATOM 1164 O O . VAL A 1 167 ? 18.797 4.445 52.976 1.00 14.43 217 VAL A O 1
ATOM 1168 N N . LYS A 1 168 ? 18.285 2.262 52.833 1.00 13.17 218 LYS A N 1
ATOM 1169 C CA . LYS A 1 168 ? 19.276 1.955 51.809 1.00 12.97 218 LYS A CA 1
ATOM 1170 C C . LYS A 1 168 ? 18.574 1.226 50.677 1.00 13.22 218 LYS A C 1
ATOM 1171 O O . LYS A 1 168 ? 17.722 0.382 50.907 1.00 13.60 218 LYS A O 1
ATOM 1177 N N . TYR A 1 169 ? 18.892 1.608 49.451 1.00 13.15 219 TYR A N 1
ATOM 1178 C CA . TYR A 1 169 ? 18.405 0.924 48.269 1.00 13.25 219 TYR A CA 1
ATOM 1179 C C . TYR A 1 169 ? 19.539 0.341 47.477 1.00 12.42 219 TYR A C 1
ATOM 1180 O O . TYR A 1 169 ? 20.638 0.856 47.470 1.00 11.49 219 TYR A O 1
ATOM 1189 N N . ARG A 1 170 ? 19.244 -0.752 46.809 1.00 12.45 220 ARG A N 1
ATOM 1190 C CA . ARG A 1 170 ? 20.180 -1.488 45.972 1.00 11.29 220 ARG A CA 1
ATOM 1191 C C . ARG A 1 170 ? 19.464 -1.753 44.657 1.00 11.18 220 ARG A C 1
ATOM 1192 O O . ARG A 1 170 ? 18.350 -2.291 44.634 1.00 12.07 220 ARG A O 1
ATOM 1200 N N . VAL A 1 171 ? 20.096 -1.331 43.572 1.00 11.26 221 VAL A N 1
ATOM 1201 C CA . VAL A 1 171 ? 19.580 -1.483 42.228 1.00 12.07 221 VAL A CA 1
ATOM 1202 C C . VAL A 1 171 ? 20.568 -2.289 41.401 1.00 11.58 221 VAL A C 1
ATOM 1203 O O . VAL A 1 171 ? 21.718 -1.838 41.127 1.00 11.96 221 VAL A O 1
ATOM 1207 N N . ALA A 1 172 ? 20.172 -3.493 41.026 1.00 11.34 222 ALA A N 1
ATOM 1208 C CA . ALA A 1 172 ? 21.025 -4.410 40.277 1.00 10.83 222 ALA A CA 1
ATOM 1209 C C . ALA A 1 172 ? 20.559 -4.490 38.809 1.00 13.01 222 ALA A C 1
ATOM 1210 O O . ALA A 1 172 ? 19.440 -4.937 38.573 1.00 13.45 222 ALA A O 1
ATOM 1212 N N . THR A 1 173 ? 21.403 -4.035 37.889 1.00 11.45 223 THR A N 1
ATOM 1213 C CA . THR A 1 173 ? 21.078 -3.971 36.464 1.00 11.52 223 THR A CA 1
ATOM 1214 C C . THR A 1 173 ? 21.969 -4.881 35.703 1.00 12.12 223 THR A C 1
ATOM 1215 O O . THR A 1 173 ? 23.168 -4.821 35.818 1.00 11.32 223 THR A O 1
ATOM 1219 N N . LYS A 1 174 ? 21.372 -5.725 34.877 1.00 12.65 224 LYS A N 1
ATOM 1220 C CA . LYS A 1 174 ? 22.110 -6.638 34.046 1.00 12.37 224 LYS A CA 1
ATOM 1221 C C . LYS A 1 174 ? 22.617 -5.929 32.815 1.00 12.05 224 LYS A C 1
ATOM 1222 O O . LYS A 1 174 ? 21.867 -5.154 32.218 1.00 12.93 224 LYS A O 1
ATOM 1228 N N . ILE A 1 175 ? 23.881 -6.187 32.460 1.00 11.16 225 ILE A N 1
ATOM 1229 C CA . ILE A 1 175 ? 24.415 -5.679 31.208 1.00 10.55 225 ILE A CA 1
ATOM 1230 C C . ILE A 1 175 ? 24.006 -6.640 30.106 1.00 9.90 225 ILE A C 1
ATOM 1231 O O . ILE A 1 175 ? 24.429 -7.792 30.125 1.00 11.40 225 ILE A O 1
ATOM 1236 N N . PRO A 1 176 ? 23.209 -6.166 29.124 1.00 11.10 226 PRO A N 1
ATOM 1237 C CA . PRO A 1 176 ? 22.846 -7.086 28.037 1.00 11.56 226 PRO A CA 1
ATOM 1238 C C . PRO A 1 176 ? 24.009 -7.400 27.118 1.00 12.26 226 PRO A C 1
ATOM 1239 O O . PRO A 1 176 ? 24.941 -6.595 26.985 1.00 12.04 226 PRO A O 1
ATOM 1243 N N . GLU A 1 177 ? 23.962 -8.561 26.462 1.00 11.99 227 GLU A N 1
ATOM 1244 C CA . GLU A 1 177 ? 24.842 -8.810 25.333 1.00 12.32 227 GLU A CA 1
ATOM 1245 C C . GLU A 1 177 ? 24.306 -8.015 24.132 1.00 12.48 227 GLU A C 1
ATOM 1246 O O . GLU A 1 177 ? 23.098 -8.092 23.805 1.00 13.08 227 GLU A O 1
ATOM 1252 N N . ILE A 1 178 ? 25.194 -7.239 23.522 1.00 12.33 228 ILE A N 1
ATOM 1253 C CA . ILE A 1 178 ? 24.833 -6.423 22.357 1.00 12.31 228 ILE A CA 1
ATOM 1254 C C . ILE A 1 178 ? 25.515 -6.946 21.078 1.00 12.64 228 ILE A C 1
ATOM 1255 O O . ILE A 1 178 ? 26.461 -7.735 21.121 1.00 11.14 228 ILE A O 1
ATOM 1260 N N . ALA A 1 179 ? 24.999 -6.491 19.946 1.00 12.89 229 ALA A N 1
ATOM 1261 C CA . ALA A 1 179 ? 25.479 -6.876 18.635 1.00 14.24 229 ALA A CA 1
ATOM 1262 C C . ALA A 1 179 ? 27.009 -6.801 18.575 1.00 16.28 229 ALA A C 1
ATOM 1263 O O . ALA A 1 179 ? 27.609 -5.814 19.015 1.00 15.43 229 ALA A O 1
ATOM 1265 N N . SER A 1 180 ? 27.642 -7.850 18.031 1.00 17.65 230 SER A N 1
ATOM 1266 C CA A SER A 1 180 ? 29.106 -7.914 17.898 0.50 18.76 230 SER A CA 1
ATOM 1267 C CA B SER A 1 180 ? 29.103 -7.898 17.949 0.50 18.92 230 SER A CA 1
ATOM 1268 C C . SER A 1 180 ? 29.676 -6.650 17.277 1.00 19.39 230 SER A C 1
ATOM 1269 O O . SER A 1 180 ? 29.102 -6.112 16.330 1.00 18.92 230 SER A O 1
ATOM 1274 N N . ASN A 1 181 ? 30.808 -6.192 17.810 1.00 20.45 231 ASN A N 1
ATOM 1275 C CA . ASN A 1 181 ? 31.505 -4.998 17.326 1.00 22.21 231 ASN A CA 1
ATOM 1276 C C . ASN A 1 181 ? 30.722 -3.672 17.365 1.00 22.27 231 ASN A C 1
ATOM 1277 O O . ASN A 1 181 ? 31.188 -2.683 16.778 1.00 23.84 231 ASN A O 1
ATOM 1282 N N . THR A 1 182 ? 29.564 -3.654 18.039 1.00 21.09 232 THR A N 1
ATOM 1283 C CA . THR A 1 182 ? 28.886 -2.390 18.401 1.00 20.07 232 THR A CA 1
ATOM 1284 C C . THR A 1 182 ? 29.219 -2.002 19.818 1.00 19.36 232 THR A C 1
ATOM 1285 O O . THR A 1 182 ? 29.709 -2.814 20.603 1.00 19.87 232 THR A O 1
ATOM 1289 N N . LYS A 1 183 ? 28.964 -0.739 20.149 1.00 17.24 233 LYS A N 1
ATOM 1290 C CA . LYS A 1 183 ? 29.222 -0.236 21.497 1.00 16.47 233 LYS A CA 1
ATOM 1291 C C . LYS A 1 183 ? 27.963 0.340 22.090 1.00 15.05 233 LYS A C 1
ATOM 1292 O O . LYS A 1 183 ? 27.049 0.749 21.376 1.00 15.12 233 LYS A O 1
ATOM 1298 N N . PHE A 1 184 ? 27.898 0.340 23.420 1.00 15.60 234 PHE A N 1
ATOM 1299 C CA . PHE A 1 184 ? 26.849 1.018 24.099 1.00 14.41 234 PHE A CA 1
ATOM 1300 C C . PHE A 1 184 ? 26.950 2.506 23.782 1.00 14.96 234 PHE A C 1
ATOM 1301 O O . PHE A 1 184 ? 28.044 3.047 23.724 1.00 15.74 234 PHE A O 1
ATOM 1309 N N . GLU A 1 185 ? 25.799 3.152 23.587 1.00 16.08 235 GLU A N 1
ATOM 1310 C CA . GLU A 1 185 ? 25.759 4.602 23.370 1.00 16.36 235 GLU A CA 1
ATOM 1311 C C . GLU A 1 185 ? 26.019 5.326 24.677 1.00 15.99 235 GLU A C 1
ATOM 1312 O O . GLU A 1 185 ? 26.512 6.460 24.679 1.00 15.57 235 GLU A O 1
ATOM 1318 N N . GLY A 1 186 ? 25.680 4.663 25.774 1.00 15.28 236 GLY A N 1
ATOM 1319 C CA . GLY A 1 186 ? 25.791 5.242 27.101 1.00 14.43 236 GLY A CA 1
ATOM 1320 C C . GLY A 1 186 ? 25.100 4.292 28.030 1.00 13.29 236 GLY A C 1
ATOM 1321 O O . GLY A 1 186 ? 24.568 3.287 27.586 1.00 13.30 236 GLY A O 1
ATOM 1322 N N . PHE A 1 187 ? 25.093 4.596 29.322 1.00 13.14 237 PHE A N 1
ATOM 1323 C CA . PHE A 1 187 ? 24.486 3.688 30.275 1.00 12.64 237 PHE A CA 1
ATOM 1324 C C . PHE A 1 187 ? 24.200 4.477 31.533 1.00 11.78 237 PHE A C 1
ATOM 1325 O O . PHE A 1 187 ? 25.121 4.881 32.240 1.00 13.18 237 PHE A O 1
ATOM 1333 N N . THR A 1 188 ? 22.932 4.795 31.719 1.00 10.94 238 THR A N 1
ATOM 1334 C CA . THR A 1 188 ? 22.526 5.615 32.838 1.00 11.60 238 THR A CA 1
ATOM 1335 C C . THR A 1 188 ? 21.563 4.839 33.736 1.00 11.29 238 THR A C 1
ATOM 1336 O O . THR A 1 188 ? 20.659 4.185 33.244 1.00 14.52 238 THR A O 1
ATOM 1340 N N . VAL A 1 189 ? 21.771 4.874 35.043 1.00 11.89 239 VAL A N 1
ATOM 1341 C CA . VAL A 1 189 ? 20.810 4.334 36.005 1.00 11.64 239 VAL A CA 1
ATOM 1342 C C . VAL A 1 189 ? 20.340 5.542 36.804 1.00 11.59 239 VAL A C 1
ATOM 1343 O O . VAL A 1 189 ? 21.153 6.227 37.399 1.00 11.51 239 VAL A O 1
ATOM 1347 N N . ALA A 1 190 ? 19.020 5.828 36.761 1.00 11.36 240 ALA A N 1
ATOM 1348 C CA . ALA A 1 190 ? 18.464 6.976 37.461 1.00 12.50 240 ALA A CA 1
ATOM 1349 C C . ALA A 1 190 ? 17.365 6.548 38.374 1.00 11.91 240 ALA A C 1
ATOM 1350 O O . ALA A 1 190 ? 16.647 5.585 38.108 1.00 13.16 240 ALA A O 1
ATOM 1352 N N . ASP A 1 191 ? 17.248 7.290 39.466 1.00 13.17 241 ASP A N 1
ATOM 1353 C CA . ASP A 1 191 ? 16.252 6.926 40.489 1.00 13.29 241 ASP A CA 1
ATOM 1354 C C . ASP A 1 191 ? 15.668 8.199 41.013 1.00 13.47 241 ASP A C 1
ATOM 1355 O O . ASP A 1 191 ? 16.394 9.029 41.574 1.00 12.34 241 ASP A O 1
ATOM 1360 N N . LYS A 1 192 ? 14.365 8.403 40.801 1.00 13.90 242 LYS A N 1
ATOM 1361 C CA . LYS A 1 192 ? 13.689 9.587 41.316 1.00 14.73 242 LYS A CA 1
ATOM 1362 C C . LYS A 1 192 ? 13.147 9.163 42.653 1.00 14.64 242 LYS A C 1
ATOM 1363 O O . LYS A 1 192 ? 12.139 8.435 42.729 1.00 14.32 242 LYS A O 1
ATOM 1369 N N . LEU A 1 193 ? 13.865 9.541 43.696 1.00 13.66 243 LEU A N 1
ATOM 1370 C CA . LEU A 1 193 ? 13.538 9.112 45.026 1.00 13.88 243 LEU A CA 1
ATOM 1371 C C . LEU A 1 193 ? 12.117 9.564 45.367 1.00 13.15 243 LEU A C 1
ATOM 1372 O O . LEU A 1 193 ? 11.712 10.636 44.972 1.00 13.70 243 LEU A O 1
ATOM 1377 N N . PRO A 1 194 ? 11.423 8.754 46.183 1.00 13.85 244 PRO A N 1
ATOM 1378 C CA . PRO A 1 194 ? 10.151 9.289 46.678 1.00 13.98 244 PRO A CA 1
ATOM 1379 C C . PRO A 1 194 ? 10.319 10.576 47.486 1.00 12.86 244 PRO A C 1
ATOM 1380 O O . PRO A 1 194 ? 11.365 10.815 48.090 1.00 13.36 244 PRO A O 1
ATOM 1384 N N . ALA A 1 195 ? 9.286 11.410 47.535 1.00 12.89 245 ALA A N 1
ATOM 1385 C CA . ALA A 1 195 ? 9.393 12.700 48.190 1.00 12.18 245 ALA A CA 1
ATOM 1386 C C . ALA A 1 195 ? 9.665 12.663 49.664 1.00 11.34 245 ALA A C 1
ATOM 1387 O O . ALA A 1 195 ? 10.150 13.630 50.195 1.00 12.56 245 ALA A O 1
ATOM 1389 N N . GLU A 1 196 ? 9.377 11.551 50.328 1.00 11.83 246 GLU A N 1
ATOM 1390 C CA . GLU A 1 196 ? 9.586 11.435 51.736 1.00 12.97 246 GLU A CA 1
ATOM 1391 C C . GLU A 1 196 ? 11.070 11.257 52.118 1.00 13.54 246 GLU A C 1
ATOM 1392 O O . GLU A 1 196 ? 11.399 11.216 53.309 1.00 13.87 246 GLU A O 1
ATOM 1398 N N . LEU A 1 197 ? 11.922 11.086 51.116 1.00 13.44 247 LEU A N 1
ATOM 1399 C CA . LEU A 1 197 ? 13.359 10.950 51.366 1.00 13.65 247 LEU A CA 1
ATOM 1400 C C . LEU A 1 197 ? 14.113 12.220 51.128 1.00 13.99 247 LEU A C 1
ATOM 1401 O O . LEU A 1 197 ? 13.850 12.965 50.150 1.00 15.67 247 LEU A O 1
ATOM 1406 N N . GLY A 1 198 ? 15.092 12.438 51.981 1.00 13.79 248 GLY A N 1
ATOM 1407 C CA . GLY A 1 198 ? 16.043 13.529 51.792 1.00 13.31 248 GLY A CA 1
ATOM 1408 C C . GLY A 1 198 ? 17.091 13.153 50.759 1.00 14.30 248 GLY A C 1
ATOM 1409 O O . GLY A 1 198 ? 17.020 12.123 50.133 1.00 15.74 248 GLY A O 1
ATOM 1410 N N . LYS A 1 199 ? 18.096 14.006 50.591 1.00 16.20 249 LYS A N 1
ATOM 1411 C CA . LYS A 1 199 ? 19.093 13.739 49.593 1.00 16.72 249 LYS A CA 1
ATOM 1412 C C . LYS A 1 199 ? 20.001 12.594 50.049 1.00 16.47 249 LYS A C 1
ATOM 1413 O O . LYS A 1 199 ? 20.255 12.444 51.228 1.00 16.19 249 LYS A O 1
ATOM 1419 N N . PRO A 1 200 ? 20.467 11.795 49.102 1.00 16.47 250 PRO A N 1
ATOM 1420 C CA . PRO A 1 200 ? 21.355 10.665 49.374 1.00 16.65 250 PRO A CA 1
ATOM 1421 C C . PRO A 1 200 ? 22.662 11.133 49.942 1.00 15.58 250 PRO A C 1
ATOM 1422 O O . PRO A 1 200 ? 23.202 12.160 49.485 1.00 14.85 250 PRO A O 1
ATOM 1426 N N . ASP A 1 201 ? 23.200 10.390 50.902 1.00 15.31 251 ASP A N 1
ATOM 1427 C CA . ASP A 1 201 ? 24.522 10.720 51.428 1.00 16.52 251 ASP A CA 1
ATOM 1428 C C . ASP A 1 201 ? 25.578 10.433 50.357 1.00 14.71 251 ASP A C 1
ATOM 1429 O O . ASP A 1 201 ? 25.755 9.296 49.969 1.00 14.25 251 ASP A O 1
ATOM 1434 N N . THR A 1 202 ? 26.280 11.457 49.870 1.00 14.85 252 THR A N 1
ATOM 1435 C CA A THR A 1 202 ? 27.177 11.194 48.737 0.50 13.89 252 THR A CA 1
ATOM 1436 C CA B THR A 1 202 ? 27.277 11.337 48.812 0.50 14.90 252 THR A CA 1
ATOM 1437 C C . THR A 1 202 ? 28.321 10.251 49.112 1.00 13.73 252 THR A C 1
ATOM 1438 O O . THR A 1 202 ? 28.827 9.573 48.230 1.00 15.64 252 THR A O 1
ATOM 1445 N N . ASN A 1 203 ? 28.657 10.109 50.390 1.00 12.45 253 ASN A N 1
ATOM 1446 C CA . ASN A 1 203 ? 29.735 9.152 50.757 1.00 10.86 253 ASN A CA 1
ATOM 1447 C C . ASN A 1 203 ? 29.241 7.710 50.843 1.00 11.42 253 ASN A C 1
ATOM 1448 O O . ASN A 1 203 ? 30.050 6.802 51.057 1.00 11.74 253 ASN A O 1
ATOM 1453 N N . LYS A 1 204 ? 27.943 7.526 50.669 1.00 11.33 254 LYS A N 1
ATOM 1454 C CA . LYS A 1 204 ? 27.333 6.201 50.703 1.00 11.44 254 LYS A CA 1
ATOM 1455 C C . LYS A 1 204 ? 26.753 5.740 49.387 1.00 10.98 254 LYS A C 1
ATOM 1456 O O . LYS A 1 204 ? 26.079 4.745 49.357 1.00 10.85 254 LYS A O 1
ATOM 1462 N N . ILE A 1 205 ? 27.033 6.445 48.291 1.00 10.63 255 ILE A N 1
ATOM 1463 C CA . ILE A 1 205 ? 26.626 6.001 46.959 1.00 10.54 255 ILE A CA 1
ATOM 1464 C C . ILE A 1 205 ? 27.751 5.171 46.400 1.00 10.11 255 ILE A C 1
ATOM 1465 O O . ILE A 1 205 ? 28.861 5.640 46.292 1.00 11.08 255 ILE A O 1
ATOM 1470 N N . THR A 1 206 ? 27.431 3.922 46.055 1.00 10.58 256 THR A N 1
ATOM 1471 C CA . THR A 1 206 ? 28.434 3.033 45.526 1.00 9.50 256 THR A CA 1
ATOM 1472 C C . THR A 1 206 ? 27.974 2.427 44.210 1.00 9.92 256 THR A C 1
ATOM 1473 O O . THR A 1 206 ? 26.776 2.216 43.967 1.00 10.74 256 THR A O 1
ATOM 1477 N N . VAL A 1 207 ? 28.968 2.145 43.386 1.00 9.68 257 VAL A N 1
ATOM 1478 C CA . VAL A 1 207 ? 28.733 1.614 42.072 1.00 10.27 257 VAL A CA 1
ATOM 1479 C C . VAL A 1 207 ? 29.773 0.532 41.848 1.00 9.07 257 VAL A C 1
ATOM 1480 O O . VAL A 1 207 ? 31.014 0.761 41.975 1.00 10.29 257 VAL A O 1
ATOM 1484 N N . THR A 1 208 ? 29.269 -0.652 41.500 1.00 10.35 258 THR A N 1
ATOM 1485 C CA . THR A 1 208 ? 30.130 -1.770 41.160 1.00 10.17 258 THR A CA 1
ATOM 1486 C C . THR A 1 208 ? 29.670 -2.411 39.844 1.00 10.27 258 THR A C 1
ATOM 1487 O O . THR A 1 208 ? 28.489 -2.395 39.514 1.00 9.78 258 THR A O 1
ATOM 1491 N N . LEU A 1 209 ? 30.614 -2.934 39.089 1.00 10.33 259 LEU A N 1
ATOM 1492 C CA . LEU A 1 209 ? 30.347 -3.703 37.873 1.00 10.51 259 LEU A CA 1
ATOM 1493 C C . LEU A 1 209 ? 30.999 -5.066 38.034 1.00 11.31 259 LEU A C 1
ATOM 1494 O O . LEU A 1 209 ? 32.195 -5.153 38.184 1.00 9.84 259 LEU A O 1
ATOM 1499 N N . GLY A 1 210 ? 30.207 -6.134 38.026 1.00 12.54 260 GLY A N 1
ATOM 1500 C CA . GLY A 1 210 ? 30.797 -7.474 38.169 1.00 12.96 260 GLY A CA 1
ATOM 1501 C C . GLY A 1 210 ? 31.442 -7.621 39.541 1.00 14.51 260 GLY A C 1
ATOM 1502 O O . GLY A 1 210 ? 32.434 -8.359 39.689 1.00 14.76 260 GLY A O 1
ATOM 1503 N N . GLY A 1 211 ? 30.860 -6.931 40.518 1.00 15.19 261 GLY A N 1
ATOM 1504 C CA . GLY A 1 211 ? 31.347 -6.859 41.874 1.00 15.92 261 GLY A CA 1
ATOM 1505 C C . GLY A 1 211 ? 32.657 -6.089 42.031 1.00 16.19 261 GLY A C 1
ATOM 1506 O O . GLY A 1 211 ? 33.212 -6.076 43.113 1.00 17.62 261 GLY A O 1
ATOM 1507 N N . LYS A 1 212 ? 33.113 -5.414 40.983 1.00 16.22 262 LYS A N 1
ATOM 1508 C CA . LYS A 1 212 ? 34.322 -4.598 41.050 1.00 16.89 262 LYS A CA 1
ATOM 1509 C C . LYS A 1 212 ? 33.992 -3.099 41.061 1.00 17.47 262 LYS A C 1
ATOM 1510 O O . LYS A 1 212 ? 33.086 -2.643 40.385 1.00 14.90 262 LYS A O 1
ATOM 1516 N N . PRO A 1 213 ? 34.796 -2.305 41.790 1.00 18.70 263 PRO A N 1
ATOM 1517 C CA . PRO A 1 213 ? 34.610 -0.870 41.729 1.00 19.67 263 PRO A CA 1
ATOM 1518 C C . PRO A 1 213 ? 34.974 -0.370 40.318 1.00 20.38 263 PRO A C 1
ATOM 1519 O O . PRO A 1 213 ? 35.722 -1.024 39.595 1.00 19.77 263 PRO A O 1
ATOM 1523 N N . ILE A 1 214 ? 34.377 0.746 39.903 1.00 22.98 264 ILE A N 1
ATOM 1524 C CA . ILE A 1 214 ? 34.605 1.289 38.558 1.00 23.91 264 ILE A CA 1
ATOM 1525 C C . ILE A 1 214 ? 35.536 2.514 38.590 1.00 24.79 264 ILE A C 1
ATOM 1526 O O . ILE A 1 214 ? 35.530 3.269 39.559 1.00 24.61 264 ILE A O 1
ATOM 1531 N N . ASN A 1 215 ? 36.294 2.723 37.515 1.00 26.84 265 ASN A N 1
ATOM 1532 C CA . ASN A 1 215 ? 37.123 3.936 37.385 1.00 28.33 265 ASN A CA 1
ATOM 1533 C C . ASN A 1 215 ? 36.229 5.133 37.668 1.00 28.76 265 ASN A C 1
ATOM 1534 O O . ASN A 1 215 ? 35.315 5.421 36.879 1.00 29.28 265 ASN A O 1
ATOM 1539 N N . SER A 1 216 ? 36.444 5.819 38.790 1.00 28.15 266 SER A N 1
ATOM 1540 C CA . SER A 1 216 ? 35.500 6.873 39.157 1.00 28.08 266 SER A CA 1
ATOM 1541 C C . SER A 1 216 ? 35.485 7.993 38.089 1.00 27.06 266 SER A C 1
ATOM 1542 O O . SER A 1 216 ? 34.475 8.662 37.929 1.00 26.98 266 SER A O 1
ATOM 1545 N N . THR A 1 217 ? 36.569 8.169 37.340 1.00 25.17 267 THR A N 1
ATOM 1546 C CA . THR A 1 217 ? 36.571 9.159 36.246 1.00 24.25 267 THR A CA 1
ATOM 1547 C C . THR A 1 21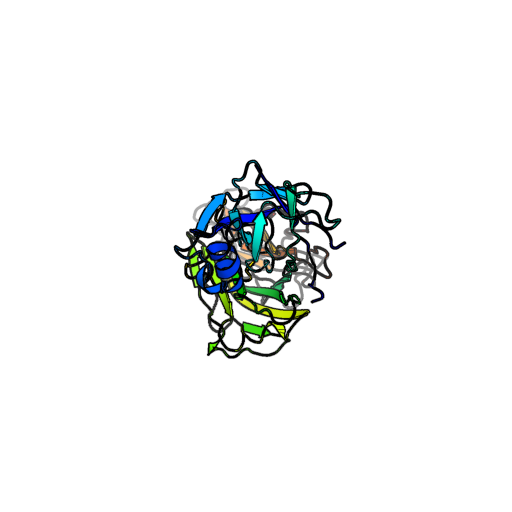7 ? 35.543 8.838 35.143 1.00 23.10 267 THR A C 1
ATOM 1548 O O . THR A 1 217 ? 35.068 9.734 34.458 1.00 22.77 267 THR A O 1
ATOM 1552 N N . ASP A 1 218 ? 35.182 7.566 35.011 1.00 20.75 268 ASP A N 1
ATOM 1553 C CA . ASP A 1 218 ? 34.251 7.122 33.988 1.00 20.18 268 ASP A CA 1
ATOM 1554 C C . ASP A 1 218 ? 32.826 7.120 34.505 1.00 19.21 268 ASP A C 1
ATOM 1555 O O . ASP A 1 218 ? 31.887 6.984 33.713 1.00 19.95 268 ASP A O 1
ATOM 1560 N N . VAL A 1 219 ? 32.672 7.209 35.821 1.00 17.75 269 VAL A N 1
ATOM 1561 C CA . VAL A 1 219 ? 31.344 7.126 36.445 1.00 17.01 269 VAL A CA 1
ATOM 1562 C C . VAL A 1 219 ? 30.991 8.501 36.993 1.00 16.80 269 VAL A C 1
ATOM 1563 O O . VAL A 1 219 ? 31.754 9.073 37.783 1.00 18.32 269 VAL A O 1
ATOM 1567 N N . SER A 1 220 ? 29.898 9.064 36.499 1.00 15.43 270 SER A N 1
ATOM 1568 C CA . SER A 1 220 ? 29.373 10.359 36.925 1.00 14.08 270 SER A CA 1
ATOM 1569 C C . SER A 1 220 ? 28.157 10.151 37.819 1.00 13.56 270 SER A C 1
ATOM 1570 O O . SER A 1 220 ? 27.109 9.676 37.378 1.00 13.02 270 SER A O 1
ATOM 1573 N N . VAL A 1 221 ? 28.307 10.491 39.090 1.00 13.46 271 VAL A N 1
ATOM 1574 C CA . VAL A 1 221 ? 27.242 10.356 40.059 1.00 12.85 271 VAL A CA 1
ATOM 1575 C C . VAL A 1 221 ? 26.711 11.765 40.286 1.00 12.65 271 VAL A C 1
ATOM 1576 O O . VAL A 1 221 ? 27.454 12.639 40.664 1.00 12.69 271 VAL A O 1
ATOM 1580 N N . GLN A 1 222 ? 25.420 11.988 40.010 1.00 12.34 272 GLN A N 1
ATOM 1581 C CA A GLN A 1 222 ? 24.834 13.322 40.128 0.50 11.45 272 GLN A CA 1
ATOM 1582 C CA B GLN A 1 222 ? 24.818 13.318 40.073 0.50 12.38 272 GLN A CA 1
ATOM 1583 C C . GLN A 1 222 ? 23.480 13.208 40.821 1.00 11.63 272 GLN A C 1
ATOM 1584 O O . GLN A 1 222 ? 22.818 12.188 40.748 1.00 12.39 272 GLN A O 1
ATOM 1595 N N . THR A 1 223 ? 23.092 14.269 41.512 1.00 12.36 273 THR A N 1
ATOM 1596 C CA . THR A 1 223 ? 21.703 14.425 41.975 1.00 12.88 273 THR A CA 1
ATOM 1597 C C . THR A 1 223 ? 21.155 15.749 41.426 1.00 12.02 273 THR A C 1
ATOM 1598 O O . THR A 1 223 ? 21.872 16.722 41.225 1.00 12.84 273 THR A O 1
ATOM 1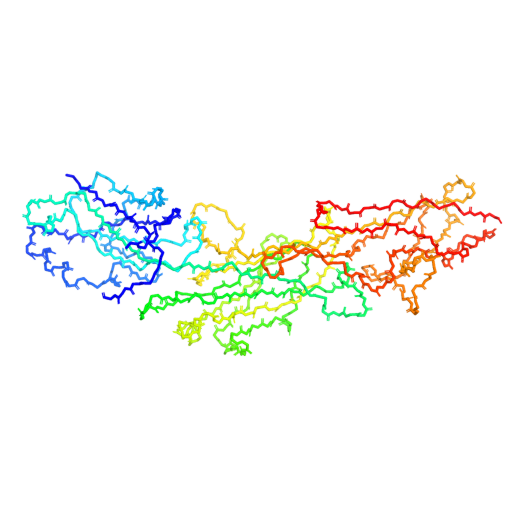602 N N . TYR A 1 224 ? 19.862 15.767 41.151 1.00 12.02 274 TYR A N 1
ATOM 1603 C CA . TYR A 1 224 ? 19.186 16.980 40.795 1.00 12.16 274 TYR A CA 1
ATOM 1604 C C . TYR A 1 224 ? 17.742 16.897 41.267 1.00 12.25 274 TYR A C 1
ATOM 1605 O O . TYR A 1 224 ? 17.197 15.806 41.372 1.00 12.34 274 TYR A O 1
ATOM 1614 N N . GLN A 1 225 ? 17.172 18.067 41.551 1.00 14.38 275 GLN A N 1
ATOM 1615 C CA . GLN A 1 225 ? 15.820 18.169 42.040 1.00 16.90 275 GLN A CA 1
ATOM 1616 C C . GLN A 1 225 ? 14.886 18.272 40.865 1.00 17.93 275 GLN A C 1
ATOM 1617 O O . GLN A 1 225 ? 15.128 19.054 39.954 1.00 19.93 275 GLN A O 1
ATOM 1623 N N . VAL A 1 226 ? 13.825 17.479 40.893 1.00 18.94 276 VAL A N 1
ATOM 1624 C CA . VAL A 1 226 ? 12.711 17.643 39.972 1.00 19.88 276 VAL A CA 1
ATOM 1625 C C . VAL A 1 226 ? 11.491 17.801 40.866 1.00 19.45 276 VAL A C 1
ATOM 1626 O O . VAL A 1 226 ? 11.092 16.847 41.531 1.00 18.33 276 VAL A O 1
ATOM 1630 N N . GLY A 1 227 ? 10.960 19.013 40.924 1.00 19.92 277 GLY A N 1
ATOM 1631 C CA . GLY A 1 227 ? 9.971 19.355 41.929 1.00 20.13 277 GLY A CA 1
ATOM 1632 C C . GLY A 1 227 ? 10.455 19.035 43.339 1.00 20.65 277 GLY A C 1
ATOM 1633 O O . GLY A 1 227 ? 11.551 19.451 43.750 1.00 20.50 277 GLY A O 1
ATOM 1634 N N . ASP A 1 228 ? 9.652 18.297 44.091 1.00 19.86 278 ASP A N 1
ATOM 1635 C CA . ASP A 1 228 ? 9.978 18.019 45.491 1.00 20.13 278 ASP A CA 1
ATOM 1636 C C . ASP A 1 228 ? 10.677 16.677 45.648 1.00 18.94 278 ASP A C 1
ATOM 1637 O O . ASP A 1 228 ? 10.714 16.103 46.749 1.00 19.48 278 ASP A O 1
ATOM 1642 N N . ARG A 1 229 ? 11.195 16.150 44.547 1.00 17.44 279 ARG A N 1
ATOM 1643 C CA . ARG A 1 229 ? 11.929 14.895 44.591 1.00 16.19 279 ARG A CA 1
ATOM 1644 C C . ARG A 1 229 ? 13.342 15.004 44.026 1.00 15.56 279 ARG A C 1
ATOM 1645 O O . ARG A 1 229 ? 13.573 15.686 43.049 1.00 16.38 279 ARG A O 1
ATOM 1653 N N . THR A 1 230 ? 14.261 14.287 44.669 1.00 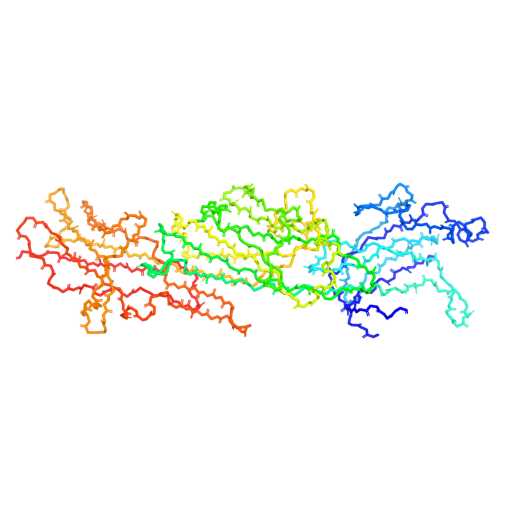14.60 280 THR A N 1
ATOM 1654 C CA . THR A 1 230 ? 15.642 14.148 44.204 1.00 14.03 280 THR A CA 1
ATOM 1655 C C . THR A 1 230 ? 15.775 12.975 43.254 1.00 13.43 280 THR A C 1
ATOM 1656 O O . THR A 1 230 ? 15.353 11.867 43.563 1.00 12.17 280 THR A O 1
ATOM 1660 N N . VAL A 1 231 ? 16.370 13.216 42.089 1.00 12.05 281 VAL A N 1
ATOM 1661 C CA . VAL A 1 231 ? 16.819 12.187 41.200 1.00 11.15 281 VAL A CA 1
ATOM 1662 C C . VAL A 1 231 ? 18.323 11.974 41.424 1.00 10.95 281 VAL A C 1
ATOM 1663 O O . VAL A 1 231 ? 19.103 12.932 41.445 1.00 11.23 281 VAL A O 1
ATOM 1667 N N . LEU A 1 232 ? 18.685 10.712 41.627 1.00 11.53 282 LEU A N 1
ATOM 1668 C CA . LEU A 1 232 ? 20.065 10.261 41.674 1.00 11.51 282 LEU A CA 1
ATOM 1669 C C . LEU A 1 232 ? 20.354 9.616 40.336 1.00 12.36 282 LEU A C 1
ATOM 1670 O O . LEU A 1 232 ? 19.590 8.807 39.865 1.00 12.92 282 LEU A O 1
ATOM 1675 N N . SER A 1 233 ? 21.488 9.953 39.736 1.00 11.04 283 SER A N 1
ATOM 1676 C CA . SER A 1 233 ? 21.832 9.465 38.409 1.00 11.88 283 SER A CA 1
ATOM 1677 C C . SER A 1 233 ? 23.266 9.002 38.405 1.00 11.51 283 SER A C 1
ATOM 1678 O O . SER A 1 233 ? 24.115 9.724 38.908 1.00 12.40 283 SER A O 1
ATOM 1681 N N . VAL A 1 234 ? 23.472 7.814 37.846 1.00 11.34 284 VAL A N 1
ATOM 1682 C CA . VAL A 1 234 ? 24.800 7.195 37.686 1.00 10.55 284 VAL A CA 1
ATOM 1683 C C . VAL A 1 234 ? 24.968 6.924 36.213 1.00 9.84 284 VAL A C 1
ATOM 1684 O O . VAL A 1 234 ? 24.163 6.240 35.617 1.00 11.75 284 VAL A O 1
ATOM 1688 N N . GLN A 1 235 ? 26.061 7.440 35.651 1.00 10.60 285 GLN A N 1
ATOM 1689 C CA . GLN A 1 235 ? 26.244 7.371 34.231 1.00 10.94 285 GLN A CA 1
ATOM 1690 C C . GLN A 1 235 ? 27.618 6.846 33.964 1.00 11.44 285 GLN A C 1
ATOM 1691 O O . GLN A 1 235 ? 28.587 7.356 34.522 1.00 12.13 285 GLN A O 1
ATOM 1697 N N . LEU A 1 236 ? 27.718 5.882 33.070 1.00 10.22 286 LEU A N 1
ATOM 1698 C CA . LEU A 1 236 ? 29.006 5.354 32.652 1.00 11.90 286 LEU A CA 1
ATOM 1699 C C . LEU A 1 236 ? 29.455 5.975 31.336 1.00 12.72 286 LEU A C 1
ATOM 1700 O O . LEU A 1 236 ? 28.704 6.055 30.382 1.00 14.24 286 LEU A O 1
ATOM 1705 N N . ALA A 1 237 ? 30.719 6.336 31.282 1.00 15.56 287 ALA A N 1
ATOM 1706 C CA . ALA A 1 237 ? 31.298 6.937 30.078 1.00 16.43 287 ALA A CA 1
ATOM 1707 C C . ALA A 1 237 ? 32.750 6.485 29.932 1.00 17.52 287 ALA A C 1
ATOM 1708 O O . ALA A 1 237 ? 33.205 5.632 30.689 1.00 18.32 287 ALA A O 1
ATOM 1710 N N . GLY A 1 238 ? 33.471 7.050 28.973 1.00 18.88 288 GLY A N 1
ATOM 1711 C CA . GLY A 1 238 ? 34.913 6.811 28.872 1.00 19.58 288 GLY A CA 1
ATOM 1712 C C . GLY A 1 238 ? 35.270 5.352 28.643 1.00 19.87 288 GLY A C 1
ATOM 1713 O O . GLY A 1 238 ? 34.518 4.640 27.986 1.00 21.43 288 GLY A O 1
ATOM 1714 N N . ALA A 1 239 ? 36.394 4.909 29.215 1.00 20.57 289 ALA A N 1
ATOM 1715 C CA . ALA A 1 239 ? 36.928 3.545 28.982 1.00 20.28 289 ALA A CA 1
ATOM 1716 C C . ALA A 1 239 ? 35.878 2.512 29.396 1.00 19.57 289 ALA A C 1
ATOM 1717 O O . ALA A 1 239 ? 35.623 1.538 28.686 1.00 19.10 289 ALA A O 1
ATOM 1719 N N . THR A 1 240 ? 35.277 2.756 30.553 1.00 19.29 290 THR A N 1
ATOM 1720 C CA . THR A 1 240 ? 34.260 1.880 31.123 1.00 18.59 290 THR A CA 1
ATOM 1721 C C . THR A 1 240 ? 33.073 1.660 30.197 1.00 18.81 290 THR A C 1
ATOM 1722 O O . THR A 1 240 ? 32.601 0.512 30.071 1.00 17.96 290 THR A O 1
ATOM 1726 N N . LEU A 1 241 ? 32.556 2.729 29.576 1.00 18.21 291 LEU A N 1
ATOM 1727 C CA . LEU A 1 241 ? 31.441 2.580 28.649 1.00 17.20 291 LEU A CA 1
ATOM 1728 C C . LEU A 1 241 ? 31.894 1.827 27.411 1.00 17.57 291 LEU A C 1
ATOM 1729 O O . LEU A 1 241 ? 31.180 0.947 26.926 1.00 17.40 291 LEU A O 1
ATOM 1734 N N . GLN A 1 242 ? 33.089 2.182 26.928 1.00 17.82 292 GLN A N 1
ATOM 1735 C CA A GLN A 1 242 ? 33.680 1.570 25.720 0.50 17.99 292 GLN A CA 1
ATOM 1736 C CA B GLN A 1 242 ? 33.614 1.567 25.714 0.50 17.74 292 GLN A CA 1
ATOM 1737 C C . GLN A 1 242 ? 33.894 0.066 25.871 1.00 17.35 292 GLN A C 1
ATOM 1738 O O . GLN A 1 242 ? 33.780 -0.671 24.897 1.00 17.84 292 GLN A O 1
ATOM 1749 N N . SER A 1 243 ? 34.221 -0.380 27.085 1.00 15.41 293 SER A N 1
ATOM 1750 C CA . SER A 1 243 ? 34.442 -1.804 27.332 1.00 15.26 293 SER A CA 1
ATOM 1751 C C . SER A 1 243 ? 33.258 -2.519 27.965 1.00 14.53 293 SER A C 1
ATOM 1752 O O . SER A 1 243 ? 33.365 -3.682 28.322 1.00 14.22 293 SER A O 1
ATOM 1755 N N . LEU A 1 244 ? 32.129 -1.830 28.103 1.00 14.95 294 LEU A N 1
ATOM 1756 C CA . LEU A 1 244 ? 30.965 -2.409 28.774 1.00 15.22 294 LEU A CA 1
ATOM 1757 C C . LEU A 1 244 ? 30.396 -3.595 28.008 1.00 15.81 294 LEU A C 1
ATOM 1758 O O . LEU A 1 244 ? 29.833 -4.515 28.607 1.00 15.00 294 LEU A O 1
ATOM 1763 N N . ASP A 1 245 ? 30.552 -3.591 26.690 1.00 16.74 295 ASP A N 1
ATOM 1764 C CA . ASP A 1 245 ? 30.209 -4.749 25.880 1.00 18.39 295 ASP A CA 1
ATOM 1765 C C . ASP A 1 245 ? 31.005 -6.011 26.210 1.00 19.06 295 ASP A C 1
ATOM 1766 O O . ASP A 1 245 ? 30.673 -7.088 25.706 1.00 21.63 295 ASP A O 1
ATOM 1771 N N . GLN A 1 246 ? 32.073 -5.895 27.003 1.00 17.89 296 GLN A N 1
ATOM 1772 C CA . GLN A 1 246 ? 32.807 -7.067 27.455 1.00 17.42 296 GLN A CA 1
ATOM 1773 C C . GLN A 1 246 ? 32.326 -7.599 28.809 1.00 16.31 296 GLN A C 1
ATOM 1774 O O . GLN A 1 246 ? 32.883 -8.567 29.319 1.00 16.30 296 GLN A O 1
ATOM 1780 N N . HIS A 1 247 ? 31.299 -6.974 29.376 1.00 14.20 297 HIS A N 1
ATOM 1781 C CA . HIS A 1 247 ? 30.787 -7.358 30.686 1.00 13.62 297 HIS A CA 1
ATOM 1782 C C . HIS A 1 247 ? 29.383 -7.880 30.532 1.00 13.03 297 HIS A C 1
ATOM 1783 O O . HIS A 1 247 ? 28.598 -7.781 31.425 1.00 12.74 297 HIS A O 1
ATOM 1790 N N . LYS A 1 248 ? 29.126 -8.540 29.410 1.00 13.37 298 LYS A N 1
ATOM 1791 C CA . LYS A 1 248 ? 27.777 -9.057 29.183 1.00 13.40 298 LYS A CA 1
ATOM 1792 C C . LYS A 1 248 ? 27.381 -9.959 30.323 1.00 12.20 298 LYS A C 1
ATOM 1793 O O . LYS A 1 248 ? 28.206 -10.726 30.835 1.00 13.44 298 LYS A O 1
ATOM 1799 N N . ASP A 1 249 ? 26.122 -9.808 30.739 1.00 12.36 299 ASP A N 1
ATOM 1800 C CA . ASP A 1 249 ? 25.487 -10.597 31.778 1.00 12.88 299 ASP A CA 1
ATOM 1801 C C . ASP A 1 249 ? 25.997 -10.366 33.193 1.00 12.84 299 ASP A C 1
ATOM 1802 O O . ASP A 1 249 ? 25.491 -10.982 34.128 1.00 14.34 299 ASP A O 1
ATOM 1807 N N . GLN A 1 250 ? 26.960 -9.453 33.355 1.00 12.74 300 GLN A N 1
ATOM 1808 C CA . GLN A 1 250 ? 27.356 -8.985 34.693 1.00 12.51 300 GLN A CA 1
ATOM 1809 C C . GLN A 1 250 ? 26.346 -7.975 35.202 1.00 12.53 300 GLN A C 1
ATOM 1810 O O . GLN A 1 250 ? 25.527 -7.460 34.440 1.00 12.11 300 GLN A O 1
ATOM 1816 N N . GLU A 1 251 ? 26.380 -7.684 36.506 1.00 11.69 301 GLU A N 1
ATOM 1817 C CA . GLU A 1 251 ? 25.476 -6.702 37.088 1.00 13.64 301 GLU A CA 1
ATOM 1818 C C . GLU A 1 251 ? 26.236 -5.446 37.423 1.00 13.00 301 GLU A C 1
ATOM 1819 O O . GLU A 1 251 ? 27.357 -5.503 37.927 1.00 12.62 301 GLU A O 1
ATOM 1825 N N . LEU A 1 252 ? 25.627 -4.336 37.060 1.00 11.77 302 LEU A N 1
ATOM 1826 C CA . LEU A 1 252 ? 25.982 -3.041 37.548 1.00 11.45 302 LEU A CA 1
ATOM 1827 C C . LEU A 1 252 ? 25.126 -2.800 38.773 1.00 10.99 302 LEU A C 1
ATOM 1828 O O . LEU A 1 252 ? 23.907 -2.741 38.632 1.00 9.83 302 LEU A O 1
ATOM 1833 N N . VAL A 1 253 ? 25.715 -2.609 39.952 1.00 9.55 303 VAL A N 1
ATOM 1834 C CA . VAL A 1 253 ? 24.959 -2.466 41.185 1.00 10.14 303 VAL A CA 1
ATOM 1835 C C . VAL A 1 253 ? 25.208 -1.089 41.756 1.00 9.02 303 VAL A C 1
ATOM 1836 O O . VAL A 1 253 ? 26.350 -0.724 41.903 1.00 8.02 303 VAL A O 1
ATOM 1840 N N . VAL A 1 254 ? 24.142 -0.322 41.924 1.00 10.16 304 VAL A N 1
ATOM 1841 C CA . VAL A 1 254 ? 24.146 0.983 42.537 1.00 9.98 304 VAL A CA 1
ATOM 1842 C C . VAL A 1 254 ? 23.506 0.807 43.892 1.00 11.11 304 VAL A C 1
ATOM 1843 O O . VAL A 1 254 ? 22.378 0.263 44.003 1.00 11.98 304 VAL A O 1
ATOM 1847 N N . GLU A 1 255 ? 24.207 1.248 44.936 1.00 10.13 305 GLU A N 1
ATOM 1848 C CA . GLU A 1 255 ? 23.622 1.323 46.261 1.00 12.22 305 GLU A CA 1
ATOM 1849 C C . GLU A 1 255 ? 23.705 2.706 46.808 1.00 11.36 305 GLU A C 1
ATOM 1850 O O . GLU A 1 255 ? 24.638 3.422 46.529 1.00 11.13 305 GLU A O 1
ATOM 1856 N N . PHE A 1 256 ? 22.686 3.100 47.564 1.00 11.74 306 PHE A N 1
ATOM 1857 C CA . PHE A 1 256 ? 22.722 4.377 48.248 1.00 11.99 306 PHE A CA 1
ATOM 1858 C C . PHE A 1 256 ? 21.826 4.382 49.474 1.00 12.41 306 PHE A C 1
ATOM 1859 O O . PHE A 1 256 ? 20.901 3.576 49.589 1.00 12.43 306 PHE A O 1
ATOM 1867 N N . GLU A 1 257 ? 22.130 5.326 50.359 1.00 12.95 307 GLU A N 1
ATOM 1868 C CA . GLU A 1 257 ? 21.316 5.585 51.530 1.00 13.19 307 GLU A CA 1
ATOM 1869 C C . GLU A 1 257 ? 20.669 6.976 51.416 1.00 13.35 307 GLU A C 1
ATOM 1870 O O . GLU A 1 257 ? 21.216 7.883 50.790 1.00 13.44 307 GLU A O 1
ATOM 1876 N N . ALA A 1 258 ? 19.488 7.104 52.004 1.00 13.48 308 ALA A N 1
ATOM 1877 C CA . ALA A 1 258 ? 18.873 8.420 52.150 1.00 13.14 308 ALA A CA 1
ATOM 1878 C C . ALA A 1 258 ? 18.054 8.483 53.422 1.00 12.56 308 ALA A C 1
ATOM 1879 O O . ALA A 1 258 ? 17.536 7.462 53.866 1.00 14.88 308 ALA A O 1
ATOM 1881 N N . PRO A 1 259 ? 17.913 9.693 53.984 1.00 14.06 309 PRO A N 1
ATOM 1882 C CA . PRO A 1 259 ? 17.109 9.819 55.201 1.00 13.46 309 PRO A CA 1
ATOM 1883 C C . PRO A 1 259 ? 15.604 9.742 54.946 1.00 12.48 309 PRO A C 1
ATOM 1884 O O . PRO A 1 259 ? 15.069 10.343 54.008 1.00 13.15 309 PRO A O 1
ATOM 1888 N N . VAL A 1 260 ? 14.925 8.970 55.769 1.00 12.03 310 VAL A N 1
ATOM 1889 C CA . VAL A 1 260 ? 13.463 8.949 55.708 1.00 11.15 310 VAL A CA 1
ATOM 1890 C C . VAL A 1 260 ? 12.997 10.140 56.540 1.00 11.12 310 VAL A C 1
ATOM 1891 O O . VAL A 1 260 ? 13.108 10.096 57.753 1.00 10.59 310 VAL A O 1
ATOM 1895 N N . THR A 1 261 ? 12.427 11.170 55.921 1.00 12.33 311 THR A N 1
ATOM 1896 C CA . THR A 1 261 ? 12.209 12.428 56.635 1.00 12.49 311 THR A CA 1
ATOM 1897 C C . THR A 1 261 ? 10.779 12.640 57.057 1.00 12.41 311 THR A C 1
ATOM 1898 O O . THR A 1 261 ? 10.521 13.457 57.953 1.00 12.37 311 THR A O 1
ATOM 1902 N N . LYS A 1 262 ? 9.853 11.900 56.449 1.00 12.76 312 LYS A N 1
ATOM 1903 C CA . LYS A 1 262 ? 8.454 12.068 56.821 1.00 13.90 312 LYS A CA 1
ATOM 1904 C C . LYS A 1 262 ? 7.655 10.874 56.445 1.00 13.17 312 LYS A C 1
ATOM 1905 O O . LYS A 1 262 ? 8.013 10.117 55.539 1.00 13.41 312 LYS A O 1
ATOM 1911 N N . GLN A 1 263 ? 6.523 10.738 57.128 1.00 13.67 313 GLN A N 1
ATOM 1912 C CA . GLN A 1 263 ? 5.650 9.627 56.881 1.00 13.46 313 GLN A CA 1
ATOM 1913 C C . GLN A 1 263 ? 4.931 9.853 55.553 1.00 12.96 313 GLN A C 1
ATOM 1914 O O . GLN A 1 263 ? 4.292 10.903 55.354 1.00 12.42 313 GLN A O 1
ATOM 1920 N N . PRO A 1 264 ? 4.954 8.841 54.674 1.00 13.79 314 PRO A N 1
ATOM 1921 C CA . PRO A 1 264 ? 4.143 8.961 53.473 1.00 13.19 314 PRO A CA 1
ATOM 1922 C C . PRO A 1 264 ? 2.671 9.078 53.861 1.00 12.44 314 PRO A C 1
ATOM 1923 O O . PRO A 1 264 ? 2.197 8.303 54.729 1.00 13.51 314 PRO A O 1
ATOM 1927 N N . GLU A 1 265 ? 2.002 10.030 53.265 1.00 13.13 315 GLU A N 1
ATOM 1928 C CA . GLU A 1 265 ? 0.575 10.270 53.577 1.00 13.56 315 GLU A CA 1
ATOM 1929 C C . GLU A 1 265 ? -0.298 9.050 53.353 1.00 13.60 315 GLU A C 1
ATOM 1930 O O . GLU A 1 265 ? -1.280 8.859 54.105 1.00 13.11 315 GLU A O 1
ATOM 1936 N N . ASN A 1 266 ? 0.076 8.202 52.391 1.00 13.22 316 ASN A N 1
ATOM 1937 C CA . ASN A 1 266 ? -0.734 7.008 52.117 1.00 12.93 316 ASN A CA 1
ATOM 1938 C C . ASN A 1 266 ? -0.039 5.772 52.636 1.00 12.51 316 ASN A C 1
ATOM 1939 O O . ASN A 1 266 ? -0.348 4.671 52.205 1.00 12.10 316 ASN A O 1
ATOM 1944 N N . GLY A 1 267 ? 0.953 5.967 53.510 1.00 12.39 317 GLY A N 1
ATOM 1945 C CA . GLY A 1 267 ? 1.776 4.898 54.039 1.00 13.02 317 GLY A CA 1
ATOM 1946 C C . GLY A 1 267 ? 2.786 4.256 53.133 1.00 11.11 317 GLY A C 1
ATOM 1947 O O . GLY A 1 267 ? 3.511 3.426 53.594 1.00 11.48 317 GLY A O 1
ATOM 1948 N N . GLN A 1 268 ? 2.831 4.656 51.855 1.00 12.29 318 GLN A N 1
ATOM 1949 C CA . GLN A 1 268 ? 3.623 3.961 50.873 1.00 11.28 318 GLN A CA 1
ATOM 1950 C C . GLN A 1 268 ? 4.908 4.745 50.572 1.00 10.87 318 GLN A C 1
ATOM 1951 O O . GLN A 1 268 ? 4.836 5.810 49.972 1.00 12.34 318 GLN A O 1
ATOM 1957 N N . LEU A 1 269 ? 6.046 4.193 50.986 1.00 12.37 319 LEU A N 1
ATOM 1958 C CA . LEU A 1 269 ? 7.362 4.725 50.626 1.00 11.98 319 LEU A CA 1
ATOM 1959 C C . LEU A 1 269 ? 7.840 3.822 49.468 1.00 11.82 319 LEU A C 1
ATOM 1960 O O . LEU A 1 269 ? 8.367 2.701 49.676 1.00 12.50 319 LEU A O 1
ATOM 1965 N N . ASP A 1 270 ? 7.679 4.347 48.239 1.00 11.79 320 ASP A N 1
ATOM 1966 C CA . ASP A 1 270 ? 7.786 3.541 47.028 1.00 12.72 320 ASP A CA 1
ATOM 1967 C C . ASP A 1 270 ? 8.949 4.064 46.205 1.00 13.56 320 ASP A C 1
ATOM 1968 O O . ASP A 1 270 ? 9.085 5.259 46.038 1.00 14.01 320 ASP A O 1
ATOM 1973 N N . ASN A 1 271 ? 9.766 3.145 45.722 1.00 13.43 321 ASN A N 1
ATOM 1974 C CA . ASN A 1 271 ? 10.903 3.529 44.903 1.00 13.04 321 ASN A CA 1
ATOM 1975 C C . ASN A 1 271 ? 11.012 2.637 43.707 1.00 13.48 321 ASN A C 1
ATOM 1976 O O . ASN A 1 271 ? 10.749 1.447 43.782 1.00 14.94 321 ASN A O 1
ATOM 1980 N N . GLN A 1 272 ? 11.382 3.232 42.583 1.00 15.36 322 GLN A N 1
ATOM 1981 C CA . GLN A 1 272 ? 11.829 2.488 41.404 1.00 16.81 322 GLN A CA 1
ATOM 1982 C C . GLN A 1 272 ? 13.057 3.184 40.825 1.00 16.18 322 GLN A C 1
ATOM 1983 O O . GLN A 1 272 ? 13.259 4.339 41.076 1.00 15.20 322 GLN A O 1
ATOM 1989 N N . ALA A 1 273 ? 13.898 2.437 40.095 1.00 14.58 323 ALA A N 1
ATOM 1990 C CA . ALA A 1 273 ? 15.014 3.035 39.328 1.00 14.40 323 ALA A CA 1
ATOM 1991 C C . ALA A 1 273 ? 14.770 2.677 37.873 1.00 14.42 323 ALA A C 1
ATOM 1992 O O . ALA A 1 273 ? 13.930 1.826 37.559 1.00 14.92 323 ALA A O 1
ATOM 1994 N N . TRP A 1 274 ? 15.540 3.290 36.996 1.00 13.16 324 TRP A N 1
ATOM 1995 C CA . TRP A 1 274 ? 15.393 3.052 35.583 1.00 14.01 324 TRP A CA 1
ATOM 1996 C C . TRP A 1 274 ? 16.751 2.989 34.937 1.00 13.12 324 TRP A C 1
ATOM 1997 O O . TRP A 1 274 ? 17.639 3.732 35.328 1.00 14.58 324 TRP A O 1
ATOM 2008 N N . VAL A 1 275 ? 16.880 2.116 33.940 1.00 13.02 325 VAL A N 1
ATOM 2009 C CA . VAL A 1 275 ? 18.107 2.030 33.127 1.00 12.81 325 VAL A CA 1
ATOM 2010 C C . VAL A 1 275 ? 17.840 2.531 31.711 1.00 12.59 325 VAL A C 1
ATOM 2011 O O . VAL A 1 275 ? 16.789 2.214 31.117 1.00 13.24 325 VAL A O 1
ATOM 2015 N N . LEU A 1 276 ? 18.739 3.404 31.265 1.00 13.40 326 LEU A N 1
ATOM 2016 C CA . LEU A 1 276 ? 18.702 3.973 29.911 1.00 13.38 326 LEU A CA 1
ATOM 2017 C C . LEU A 1 276 ? 20.016 3.710 29.213 1.00 13.88 326 LEU A C 1
ATOM 2018 O O . LEU A 1 276 ? 21.067 4.050 29.740 1.00 14.23 326 LEU A O 1
ATOM 2023 N N . PRO A 1 277 ? 19.978 3.134 28.005 1.00 14.35 327 PRO A N 1
ATOM 2024 C CA . PRO A 1 277 ? 21.215 2.841 27.259 1.00 15.36 327 PRO A CA 1
ATOM 2025 C C . PRO A 1 277 ? 21.718 4.080 26.475 1.00 15.01 327 PRO A C 1
ATOM 2026 O O . PRO A 1 277 ? 21.963 3.989 25.275 1.00 15.39 327 PRO A O 1
ATOM 2030 N N . SER A 1 278 ? 21.825 5.204 27.162 1.00 14.13 328 SER A N 1
ATOM 2031 C CA . SER A 1 278 ? 22.158 6.507 26.575 1.00 14.13 328 SER A CA 1
ATOM 2032 C C . SER A 1 278 ? 22.602 7.412 27.717 1.00 13.53 328 SER A C 1
ATOM 2033 O O . SER A 1 278 ? 22.224 7.180 28.859 1.00 12.39 328 SER A O 1
ATOM 2036 N N . ASN A 1 279 ? 23.417 8.429 27.421 1.00 13.42 329 ASN A N 1
ATOM 2037 C CA . ASN A 1 279 ? 23.870 9.398 28.387 1.00 14.60 329 ASN A CA 1
ATOM 2038 C C . ASN A 1 279 ? 23.319 10.782 27.981 1.00 14.98 329 ASN A C 1
ATOM 2039 O O . ASN A 1 279 ? 23.967 11.543 27.256 1.00 15.52 329 ASN A O 1
ATOM 2044 N N . PRO A 1 280 ? 22.103 11.098 28.445 1.00 16.27 330 PRO A N 1
ATOM 2045 C CA . PRO A 1 280 ? 21.500 12.343 28.007 1.00 17.07 330 PRO A CA 1
ATOM 2046 C C . PRO A 1 280 ? 22.305 13.561 28.446 1.00 17.13 330 PRO A C 1
ATOM 2047 O O . PRO A 1 280 ? 22.861 13.561 29.545 1.00 18.06 330 PRO A O 1
ATOM 2051 N N . THR A 1 281 ? 22.322 14.578 27.597 1.00 17.70 331 THR A N 1
ATOM 2052 C CA . THR A 1 281 ? 23.010 15.840 27.899 1.00 17.89 331 THR A CA 1
ATOM 2053 C C . THR A 1 281 ? 22.182 16.673 28.887 1.00 18.00 331 THR A C 1
ATOM 2054 O O . THR A 1 281 ? 22.748 17.453 29.631 1.00 18.52 331 THR A O 1
ATOM 2058 N N . ALA A 1 282 ? 20.857 16.498 28.899 1.00 17.25 332 ALA A N 1
ATOM 2059 C CA . ALA A 1 282 ? 19.967 17.207 29.834 1.00 17.13 332 ALA A CA 1
ATOM 2060 C C . ALA A 1 282 ? 19.715 16.333 31.036 1.00 17.20 332 ALA A C 1
ATOM 2061 O O . ALA A 1 282 ? 19.864 15.122 30.960 1.00 17.17 332 ALA A O 1
ATOM 2063 N N . GLN A 1 283 ? 19.333 16.946 32.147 1.00 17.40 333 GLN A N 1
ATOM 2064 C CA . GLN A 1 283 ? 19.093 16.181 33.346 1.00 17.70 333 GLN A CA 1
ATOM 2065 C C . GLN A 1 283 ? 17.796 15.399 33.121 1.00 17.48 333 GLN A C 1
ATOM 2066 O O . GLN A 1 283 ? 16.732 15.988 32.918 1.00 19.30 333 GLN A O 1
ATOM 2072 N N . TRP A 1 284 ? 17.924 14.091 33.068 1.00 17.05 334 TRP A N 1
ATOM 2073 C CA . TRP A 1 284 ? 16.827 13.199 32.659 1.00 15.82 334 TRP A CA 1
ATOM 2074 C C . TRP A 1 284 ? 15.959 12.835 33.856 1.00 15.91 334 TRP A C 1
ATOM 2075 O O . TRP A 1 284 ? 16.465 12.416 34.900 1.00 15.72 334 TRP A O 1
ATOM 2086 N N . ASP A 1 285 ? 14.653 13.051 33.707 1.00 15.28 335 ASP A N 1
ATOM 2087 C CA . ASP A 1 285 ? 13.684 12.574 34.658 1.00 15.86 335 ASP A CA 1
ATOM 2088 C C . ASP A 1 285 ? 13.140 11.244 34.116 1.00 16.64 335 ASP A C 1
ATOM 2089 O O . ASP A 1 285 ? 12.426 11.256 33.096 1.00 15.99 335 ASP A O 1
ATOM 2094 N N . PRO A 1 286 ? 13.517 10.106 34.749 1.00 16.63 336 PRO A N 1
ATOM 2095 C CA . PRO A 1 286 ? 13.101 8.812 34.260 1.00 17.92 336 PRO A CA 1
ATOM 2096 C C . PRO A 1 286 ? 11.597 8.589 34.365 1.00 19.65 336 PRO A C 1
ATOM 2097 O O . PRO A 1 286 ? 11.075 7.663 33.726 1.00 21.02 336 PRO A O 1
ATOM 2101 N N . GLU A 1 287 ? 10.920 9.414 35.156 1.00 21.45 337 GLU A N 1
ATOM 2102 C CA . GLU A 1 287 ? 9.465 9.304 35.307 1.00 24.18 337 GLU A CA 1
ATOM 2103 C C . GLU A 1 287 ? 8.770 10.479 34.611 1.00 26.69 337 GLU A C 1
ATOM 2104 O O . GLU A 1 287 ? 7.721 10.943 35.057 1.00 27.89 337 GLU A O 1
ATOM 2110 N N . GLU A 1 288 ? 9.382 10.957 33.520 1.00 29.05 338 GLU A N 1
ATOM 2111 C CA . GLU A 1 288 ? 8.780 11.924 32.595 1.00 31.09 338 GLU A CA 1
ATOM 2112 C C . GLU A 1 288 ? 7.960 11.169 31.521 1.00 32.98 338 GLU A C 1
ATOM 2113 O O . GLU A 1 288 ? 8.113 9.950 31.337 1.00 35.22 338 GLU A O 1
ATOM 2119 N N . SER A 1 289 ? 7.174 11.913 30.748 1.00 34.70 339 SER A N 1
ATOM 2120 C CA . SER A 1 289 ? 5.910 11.433 30.167 1.00 35.49 339 SER A CA 1
ATOM 2121 C C . SER A 1 289 ? 5.802 11.347 28.630 1.00 35.15 339 SER A C 1
ATOM 2122 O O . SER A 1 289 ? 5.757 10.246 28.080 1.00 35.73 339 SER A O 1
ATOM 2125 N N . GLY A 1 290 ? 5.738 12.501 27.960 1.00 34.80 340 GLY A N 1
ATOM 2126 C CA . GLY A 1 290 ? 5.371 12.606 26.533 1.00 34.21 340 GLY A CA 1
ATOM 2127 C C . GLY A 1 290 ? 6.015 11.687 25.490 1.00 33.57 340 GLY A C 1
ATOM 2128 O O . GLY A 1 290 ? 6.899 10.871 25.782 1.00 33.89 340 GLY A O 1
ATOM 2129 N N . ASP A 1 291 ? 5.562 11.834 24.247 1.00 32.89 341 ASP A N 1
ATOM 2130 C CA . ASP A 1 291 ? 6.006 10.965 23.152 1.00 31.79 341 ASP A CA 1
ATOM 2131 C C . ASP A 1 291 ? 7.521 11.026 22.855 1.00 30.78 341 ASP A C 1
ATOM 2132 O O . ASP A 1 291 ? 8.101 10.042 22.391 1.00 30.15 341 ASP A O 1
ATOM 2137 N N . ALA A 1 292 ? 8.157 12.168 23.122 1.00 29.21 342 ALA A N 1
ATOM 2138 C CA . ALA A 1 292 ? 9.583 12.345 22.814 1.00 28.24 342 ALA A CA 1
ATOM 2139 C C . ALA A 1 292 ? 10.481 11.904 23.975 1.00 26.75 342 ALA A C 1
ATOM 2140 O O . ALA A 1 292 ? 11.710 11.936 23.867 1.00 27.25 342 ALA A O 1
ATOM 2142 N N . ALA A 1 293 ? 9.877 11.480 25.082 1.00 24.80 343 ALA A N 1
ATOM 2143 C CA . ALA A 1 293 ? 10.630 11.209 26.253 1.00 22.89 343 ALA A CA 1
ATOM 2144 C C . ALA A 1 293 ? 11.552 10.016 25.946 1.00 22.07 343 ALA A C 1
ATOM 2145 O O . ALA A 1 293 ? 11.110 9.037 25.331 1.00 23.60 343 ALA A O 1
ATOM 2147 N N . LEU A 1 294 ? 12.835 10.140 26.293 1.00 19.69 344 LEU A N 1
ATOM 2148 C CA . LEU A 1 294 ? 13.743 8.999 26.342 1.00 18.32 344 LEU A CA 1
ATOM 2149 C C . LEU A 1 294 ? 13.170 7.973 27.327 1.00 17.56 344 LEU A C 1
ATOM 2150 O O . LEU A 1 294 ? 12.987 8.277 28.518 1.00 17.21 344 LEU A O 1
ATOM 2155 N N . ARG A 1 295 ? 12.900 6.770 26.829 1.00 15.47 345 ARG A N 1
ATOM 2156 C CA . ARG A 1 295 ? 12.207 5.750 27.626 1.00 15.28 345 ARG A CA 1
ATOM 2157 C C . ARG A 1 295 ? 13.255 4.890 28.321 1.00 14.98 345 ARG A C 1
ATOM 2158 O O . ARG A 1 295 ? 14.067 4.259 27.670 1.00 14.83 345 ARG A O 1
ATOM 2166 N N . GLY A 1 296 ? 13.273 4.927 29.651 1.00 12.73 346 GLY A N 1
ATOM 2167 C CA . GLY A 1 296 ? 14.098 3.998 30.412 1.00 13.46 346 GLY A CA 1
ATOM 2168 C C . GLY A 1 296 ? 13.406 2.659 30.611 1.00 13.47 346 GLY A C 1
ATOM 2169 O O . GLY A 1 296 ? 12.196 2.497 30.360 1.00 14.37 346 GLY A O 1
ATOM 2170 N N . MET A 1 297 ? 14.172 1.675 31.070 1.00 13.47 347 MET A N 1
ATOM 2171 C CA . MET A 1 297 ? 13.594 0.416 31.489 1.00 12.43 347 MET A CA 1
ATOM 2172 C C . MET A 1 297 ? 13.412 0.482 33.012 1.00 14.01 347 MET A C 1
ATOM 2173 O O . MET A 1 297 ? 14.416 0.578 33.736 1.00 12.65 347 MET A O 1
ATOM 2178 N N . PRO A 1 298 ? 12.175 0.451 33.496 1.00 13.59 348 PRO A N 1
ATOM 2179 C CA . PRO A 1 298 ? 11.973 0.518 34.946 1.00 14.15 348 PRO A CA 1
ATOM 2180 C C . PRO A 1 298 ? 12.375 -0.745 35.667 1.00 12.99 348 PRO A C 1
ATOM 2181 O O . PRO A 1 298 ? 12.222 -1.866 35.152 1.00 14.61 348 PRO A O 1
ATOM 2185 N N . SER A 1 299 ? 12.910 -0.518 36.874 1.00 13.02 349 SER A N 1
ATOM 2186 C CA . SER A 1 299 ? 13.230 -1.584 37.803 1.00 13.36 349 SER A CA 1
ATOM 2187 C C . SER A 1 299 ? 11.963 -2.242 38.367 1.00 12.59 349 SER A C 1
ATOM 2188 O O . SER A 1 299 ? 10.842 -1.703 38.269 1.00 13.88 349 SER A O 1
ATOM 2191 N N . SER A 1 300 ? 12.148 -3.373 39.055 1.00 13.98 350 SER A N 1
ATOM 2192 C CA . SER A 1 300 ? 11.115 -3.872 39.971 1.00 14.21 350 SER A CA 1
ATOM 2193 C C . SER A 1 300 ? 10.785 -2.833 41.045 1.00 14.28 350 SER A C 1
ATOM 2194 O O . SER A 1 300 ? 11.597 -1.946 41.363 1.00 14.30 350 SER A O 1
ATOM 2197 N N . ARG A 1 301 ? 9.561 -2.871 41.547 1.00 14.61 351 ARG A N 1
ATOM 2198 C CA . ARG A 1 301 ? 9.141 -1.893 42.512 1.00 14.57 351 ARG A CA 1
ATOM 2199 C C . ARG A 1 301 ? 9.522 -2.304 43.910 1.00 13.12 351 ARG A C 1
ATOM 2200 O O . ARG A 1 301 ? 9.472 -3.485 44.240 1.00 14.18 351 ARG A O 1
ATOM 2208 N N . VAL A 1 302 ? 9.802 -1.289 44.737 1.00 11.85 352 VAL A N 1
ATOM 2209 C CA . VAL A 1 302 ? 9.974 -1.479 46.162 1.00 12.18 352 VAL A CA 1
ATOM 2210 C C . VAL A 1 302 ? 8.924 -0.622 46.826 1.00 12.74 352 VAL A C 1
ATOM 2211 O O . VAL A 1 302 ? 8.737 0.549 46.470 1.00 12.73 352 VAL A O 1
ATOM 2215 N N . SER A 1 303 ? 8.164 -1.241 47.752 1.00 12.19 353 SER A N 1
ATOM 2216 C CA . SER A 1 303 ? 7.173 -0.475 48.506 1.00 12.42 353 SER A CA 1
ATOM 2217 C C . SER A 1 303 ? 7.270 -0.789 49.993 1.00 12.35 353 SER A C 1
ATOM 2218 O O . SER A 1 303 ? 7.021 -1.904 50.430 1.00 12.54 353 SER A O 1
ATOM 2221 N N . SER A 1 304 ? 7.691 0.199 50.764 1.00 12.52 354 SER A N 1
ATOM 2222 C CA . SER A 1 304 ? 7.813 0.049 52.207 1.00 13.36 354 SER A CA 1
ATOM 2223 C C . SER A 1 304 ? 6.582 0.619 52.865 1.00 13.51 354 SER A C 1
ATOM 2224 O O . SER A 1 304 ? 6.130 1.693 52.504 1.00 13.08 354 SER A O 1
ATOM 2227 N N . LYS A 1 305 ? 6.013 -0.124 53.810 1.00 13.15 355 LYS A N 1
ATOM 2228 C CA . LYS A 1 305 ? 4.704 0.180 54.350 1.00 11.52 355 LYS A CA 1
ATOM 2229 C C . LYS A 1 305 ? 4.842 0.829 55.721 1.00 11.47 355 LYS A C 1
ATOM 2230 O O . LYS A 1 305 ? 5.593 0.347 56.546 1.00 13.11 355 LYS A O 1
ATOM 2236 N N . PHE A 1 306 ? 4.069 1.887 55.935 1.00 12.03 356 PHE A N 1
ATOM 2237 C CA . PHE A 1 306 ? 4.174 2.675 57.154 1.00 11.63 356 PHE A CA 1
ATOM 2238 C C . PHE A 1 306 ? 2.872 2.660 57.890 1.00 11.55 356 PHE A C 1
ATOM 2239 O O . PHE A 1 306 ? 1.804 2.435 57.333 1.00 11.76 356 PHE A O 1
ATOM 2247 N N . GLY A 1 307 ? 2.992 2.904 59.198 1.00 11.29 357 GLY A N 1
ATOM 2248 C CA . GLY A 1 307 ? 1.807 2.961 60.056 1.00 11.75 357 GLY A CA 1
ATOM 2249 C C . GLY A 1 307 ? 1.922 4.044 61.100 1.00 12.28 357 GLY A C 1
ATOM 2250 O O . GLY A 1 307 ? 2.955 4.670 61.284 1.00 11.70 357 GLY A O 1
ATOM 2251 N N . GLN A 1 308 ? 0.813 4.297 61.742 1.00 10.44 358 GLN A N 1
ATOM 2252 C CA . GLN A 1 308 ? 0.676 5.414 62.678 1.00 11.41 358 GLN A CA 1
ATOM 2253 C C . GLN A 1 308 ? -0.282 4.998 63.798 1.00 11.44 358 GLN A C 1
ATOM 2254 O O . GLN A 1 308 ? -1.342 4.474 63.537 1.00 11.64 358 GLN A O 1
ATOM 2260 N N . ILE A 1 309 ? 0.115 5.270 65.034 1.00 11.64 359 ILE A N 1
ATOM 2261 C CA . ILE A 1 309 ? -0.656 4.937 66.232 1.00 11.19 359 ILE A CA 1
ATOM 2262 C C . ILE A 1 309 ? -1.163 6.250 66.789 1.00 11.02 359 ILE A C 1
ATOM 2263 O O . ILE A 1 309 ? -0.409 7.177 66.958 1.00 10.92 359 ILE A O 1
ATOM 2268 N N . THR A 1 310 ? -2.452 6.328 67.053 1.00 9.41 360 THR A N 1
ATOM 2269 C CA . THR A 1 310 ? -3.024 7.516 67.737 1.00 11.19 360 THR A CA 1
ATOM 2270 C C . THR A 1 310 ? -3.545 7.128 69.106 1.00 11.18 360 THR A C 1
ATOM 2271 O O . THR A 1 310 ? -4.424 6.272 69.229 1.00 11.64 360 THR A O 1
ATOM 2275 N N . ILE A 1 311 ? -3.021 7.774 70.149 1.00 9.67 361 ILE A N 1
ATOM 2276 C CA . ILE A 1 311 ? -3.436 7.527 71.517 1.00 10.77 361 ILE A CA 1
ATOM 2277 C C . ILE A 1 311 ? -4.514 8.558 71.794 1.00 10.42 361 ILE A C 1
ATOM 2278 O O . ILE A 1 311 ? -4.326 9.727 71.445 1.00 11.34 361 ILE A O 1
ATOM 2283 N N . GLU A 1 312 ? -5.660 8.117 72.330 1.00 9.32 362 GLU A N 1
ATOM 2284 C CA . GLU A 1 312 ? -6.738 9.012 72.794 1.00 10.19 362 GLU A CA 1
ATOM 2285 C C . GLU A 1 312 ? -6.861 8.794 74.283 1.00 9.93 362 GLU A C 1
ATOM 2286 O O . GLU A 1 312 ? -7.466 7.803 74.733 1.00 9.46 362 GLU A O 1
ATOM 2292 N N . LYS A 1 313 ? -6.293 9.728 75.046 1.00 9.05 363 LYS A N 1
ATOM 2293 C CA . LYS A 1 313 ? -6.166 9.582 76.502 1.00 9.67 363 LYS A CA 1
ATOM 2294 C C . LYS A 1 313 ? -7.280 10.314 77.211 1.00 9.36 363 LYS A C 1
ATOM 2295 O O . LYS A 1 313 ? -7.677 11.416 76.820 1.00 8.30 363 LYS A O 1
ATOM 2301 N N . SER A 1 314 ? -7.835 9.684 78.248 1.00 10.41 364 SER A N 1
ATOM 2302 C CA . SER A 1 314 ? -8.808 10.333 79.089 1.00 10.92 364 SER A CA 1
ATOM 2303 C C . SER A 1 314 ? -8.364 10.099 80.541 1.00 11.67 364 SER A C 1
ATOM 2304 O O . SER A 1 314 ? -7.493 9.242 80.804 1.00 10.73 364 SER A O 1
ATOM 2307 N N . PHE A 1 315 ? -8.902 10.912 81.433 1.00 11.37 365 PHE A N 1
ATOM 2308 C CA . PHE A 1 315 ? -8.665 10.802 82.866 1.00 13.09 365 PHE A CA 1
ATOM 2309 C C . PHE A 1 315 ? -10.015 10.699 83.557 1.00 13.76 365 PHE A C 1
ATOM 2310 O O . PHE A 1 315 ? -10.847 11.606 83.529 1.00 13.21 365 PHE A O 1
ATOM 2318 N N . ASP A 1 316 ? -10.234 9.542 84.172 1.00 16.28 366 ASP A N 1
ATOM 2319 C CA . ASP A 1 316 ? -11.550 9.128 84.647 1.00 16.92 366 ASP A CA 1
ATOM 2320 C C . ASP A 1 316 ? -12.662 9.583 83.714 1.00 17.07 366 ASP A C 1
ATOM 2321 O O . ASP A 1 316 ? -13.627 10.202 84.133 1.00 16.55 366 ASP A O 1
ATOM 2326 N N . GLY A 1 317 ? -12.492 9.284 82.431 1.00 17.15 367 GLY A N 1
ATOM 2327 C CA . GLY A 1 317 ? -13.554 9.502 81.456 1.00 17.06 367 GLY A CA 1
ATOM 2328 C C . GLY A 1 317 ? -13.581 10.894 80.855 1.00 16.52 367 GLY A C 1
ATOM 2329 O O . GLY A 1 317 ? -14.348 11.139 79.926 1.00 16.93 367 GLY A O 1
ATOM 2330 N N . ASN A 1 318 ? -12.732 11.800 81.350 1.00 14.15 368 ASN A N 1
ATOM 2331 C CA . ASN A 1 318 ? -12.760 13.172 80.868 1.00 12.99 368 ASN A CA 1
ATOM 2332 C C . ASN A 1 318 ? -11.581 13.524 79.990 1.00 10.87 368 ASN A C 1
ATOM 2333 O O . ASN A 1 318 ? -10.498 12.960 80.099 1.00 10.97 368 ASN A O 1
ATOM 2338 N N . THR A 1 319 ? -11.818 14.476 79.101 1.00 10.59 369 THR A N 1
ATOM 2339 C CA . THR A 1 319 ? -10.763 15.117 78.349 1.00 10.47 369 THR A CA 1
ATOM 2340 C C . THR A 1 319 ? -9.686 15.591 79.309 1.00 9.32 369 THR A C 1
ATOM 2341 O O . THR A 1 319 ? -9.986 16.132 80.354 1.00 9.05 369 THR A O 1
ATOM 2345 N N . PRO A 1 320 ? -8.407 15.366 78.967 1.00 9.41 370 PRO A N 1
ATOM 2346 C CA . PRO A 1 320 ? -7.429 15.658 80.027 1.00 9.06 370 PRO A CA 1
ATOM 2347 C C . PRO A 1 320 ? -7.350 17.112 80.430 1.00 9.07 370 PRO A C 1
ATOM 2348 O O . PRO A 1 320 ? -7.278 17.415 81.609 1.00 9.09 370 PRO A O 1
ATOM 2352 N N . GLY A 1 321 ? -7.393 18.007 79.451 1.00 8.25 371 GLY A N 1
ATOM 2353 C CA . GLY A 1 321 ? -7.272 19.417 79.720 1.00 9.11 371 GLY A CA 1
ATOM 2354 C C . GLY A 1 321 ? -5.884 19.845 80.138 1.00 9.73 371 GLY A C 1
ATOM 2355 O O . GLY A 1 321 ? -4.905 19.097 79.981 1.00 11.54 371 GLY A O 1
ATOM 2356 N N . ALA A 1 322 ? -5.840 21.020 80.754 1.00 11.94 372 ALA A N 1
ATOM 2357 C CA . ALA A 1 322 ? -4.599 21.734 80.973 1.00 13.28 372 ALA A CA 1
ATOM 2358 C C . ALA A 1 322 ? -3.714 21.161 82.072 1.00 14.97 372 ALA A C 1
ATOM 2359 O O . ALA A 1 322 ? -2.509 21.324 82.012 1.00 17.07 372 ALA A O 1
ATOM 2361 N N . ASP A 1 323 ? -4.264 20.467 83.061 1.00 15.53 373 ASP A N 1
ATOM 2362 C CA . ASP A 1 323 ? -3.381 20.000 84.145 1.00 16.73 373 ASP A CA 1
ATOM 2363 C C . ASP A 1 323 ? -3.165 18.488 84.226 1.00 15.46 373 ASP A C 1
ATOM 2364 O O . ASP A 1 323 ? -2.750 17.983 85.279 1.00 15.25 373 ASP A O 1
ATOM 2369 N N . ARG A 1 324 ? -3.404 17.771 83.119 1.00 14.02 374 ARG A N 1
ATOM 2370 C CA . ARG A 1 324 ? -3.259 16.314 83.115 1.00 12.93 374 ARG A CA 1
ATOM 2371 C C . ARG A 1 324 ? -2.623 15.844 81.834 1.00 13.17 374 ARG A C 1
ATOM 2372 O O . ARG A 1 324 ? -3.144 16.101 80.747 1.00 11.99 374 ARG A O 1
ATOM 2380 N N . THR A 1 325 ? -1.479 15.167 81.958 1.00 13.07 375 THR A N 1
ATOM 2381 C CA A THR A 1 325 ? -0.854 14.563 80.806 0.50 13.73 375 THR A CA 1
ATOM 2382 C CA B THR A 1 325 ? -0.733 14.618 80.819 0.50 14.07 375 THR A CA 1
ATOM 2383 C C . THR A 1 325 ? -0.194 13.245 81.193 1.00 13.03 375 THR A C 1
ATOM 2384 O O . THR A 1 325 ? 0.127 13.003 82.363 1.00 12.61 375 THR A O 1
ATOM 2391 N N . ALA A 1 326 ? -0.065 12.362 80.208 1.00 12.78 376 ALA A N 1
ATOM 2392 C CA . ALA A 1 326 ? 0.612 11.103 80.389 1.00 11.95 376 ALA A CA 1
ATOM 2393 C C . ALA A 1 326 ? 1.672 10.985 79.304 1.00 12.05 376 ALA A C 1
ATOM 2394 O O . ALA A 1 326 ? 1.576 11.640 78.251 1.00 11.26 376 ALA A O 1
ATOM 2396 N N . THR A 1 327 ? 2.668 10.144 79.567 1.00 11.79 377 THR A N 1
ATOM 2397 C CA . THR A 1 327 ? 3.789 9.906 78.682 1.00 12.54 377 THR A CA 1
ATOM 2398 C C . THR A 1 327 ? 3.874 8.399 78.405 1.00 12.87 377 THR A C 1
ATOM 2399 O O . THR A 1 327 ? 3.680 7.576 79.304 1.00 11.85 377 THR A O 1
ATOM 2403 N N . PHE A 1 328 ? 4.113 8.060 77.134 1.00 12.57 378 PHE A N 1
ATOM 2404 C CA . PHE A 1 328 ? 4.230 6.686 76.669 1.00 12.52 378 PHE A CA 1
ATOM 2405 C C . PHE A 1 328 ? 5.494 6.517 75.863 1.00 12.32 378 PHE A C 1
ATOM 2406 O O . PHE A 1 328 ? 6.016 7.478 75.231 1.00 12.04 378 PHE A O 1
ATOM 2414 N N . GLN A 1 329 ? 6.022 5.306 75.959 1.00 11.98 379 GLN A N 1
ATOM 2415 C CA . GLN A 1 329 ? 7.034 4.852 75.039 1.00 12.73 379 GLN A CA 1
ATOM 2416 C C . GLN A 1 329 ? 6.505 3.663 74.255 1.00 12.15 379 GLN A C 1
ATOM 2417 O O . GLN A 1 329 ? 5.674 2.847 74.727 1.00 10.98 379 GLN A O 1
ATOM 2423 N N . LEU A 1 330 ? 6.975 3.581 73.019 1.00 11.16 380 LEU A N 1
ATOM 2424 C CA . LEU A 1 330 ? 6.597 2.488 72.122 1.00 11.25 380 LEU A CA 1
ATOM 2425 C C . LEU A 1 330 ? 7.656 1.379 72.176 1.00 11.90 380 LEU A C 1
ATOM 2426 O O . LEU A 1 330 ? 8.844 1.641 72.164 1.00 12.28 380 LEU A O 1
ATOM 2431 N N . HIS A 1 331 ? 7.182 0.144 72.247 1.00 11.54 381 HIS A N 1
ATOM 2432 C CA . HIS A 1 331 ? 7.995 -1.029 72.472 1.00 11.05 381 HIS A CA 1
ATOM 2433 C C . HIS A 1 331 ? 7.472 -2.160 71.622 1.00 11.03 381 HIS A C 1
ATOM 2434 O O . HIS A 1 331 ? 6.446 -2.035 70.969 1.00 12.48 381 HIS A O 1
ATOM 2441 N N . ARG A 1 332 ? 8.196 -3.266 71.636 1.00 11.61 382 ARG A N 1
ATOM 2442 C CA . ARG A 1 332 ? 7.784 -4.530 71.089 1.00 11.87 382 ARG A CA 1
ATOM 2443 C C . ARG A 1 332 ? 7.546 -5.505 72.251 1.00 12.58 382 ARG A C 1
ATOM 2444 O O . ARG A 1 332 ? 8.262 -5.459 73.264 1.00 12.00 382 ARG A O 1
ATOM 2452 N N . CYS A 1 333 ? 6.510 -6.330 72.100 1.00 12.66 383 CYS A N 1
ATOM 2453 C CA A CYS A 1 333 ? 6.174 -7.324 73.120 0.40 13.54 383 CYS A CA 1
ATOM 2454 C CA B CYS A 1 333 ? 6.086 -7.285 73.109 0.60 12.66 383 CYS A CA 1
ATOM 2455 C C . CYS A 1 333 ? 6.040 -8.700 72.506 1.00 13.18 383 CYS A C 1
ATOM 2456 O O . CYS A 1 333 ? 5.862 -8.859 71.285 1.00 13.25 383 CYS A O 1
ATOM 2461 N N . GLU A 1 334 ? 6.218 -9.714 73.355 1.00 13.72 384 GLU A N 1
ATOM 2462 C CA . GLU A 1 334 ? 6.021 -11.103 73.008 1.00 14.86 384 GLU A CA 1
ATOM 2463 C C . GLU A 1 334 ? 4.526 -11.420 73.078 1.00 16.23 384 GLU A C 1
ATOM 2464 O O . GLU A 1 334 ? 3.723 -10.586 73.529 1.00 15.47 384 GLU A O 1
ATOM 2470 N N . ALA A 1 335 ? 4.177 -12.616 72.609 1.00 17.77 385 ALA A N 1
ATOM 2471 C CA . ALA A 1 335 ? 2.791 -13.124 72.587 1.00 19.17 385 ALA A CA 1
ATOM 2472 C C . ALA A 1 335 ? 2.049 -13.067 73.917 1.00 20.34 385 ALA A C 1
ATOM 2473 O O . ALA A 1 335 ? 0.840 -12.902 73.923 1.00 21.25 385 ALA A O 1
ATOM 2475 N N . ASP A 1 336 ? 2.750 -13.224 75.038 1.00 20.99 386 ASP A N 1
ATOM 2476 C CA . ASP A 1 336 ? 2.116 -13.124 76.363 1.00 21.62 386 ASP A CA 1
ATOM 2477 C C . ASP A 1 336 ? 1.906 -11.670 76.836 1.00 21.41 386 ASP A C 1
ATOM 2478 O O . ASP A 1 336 ? 1.413 -11.440 77.938 1.00 21.69 386 ASP A O 1
ATOM 2483 N N . GLY A 1 337 ? 2.282 -10.692 76.017 1.00 20.52 387 GLY A N 1
ATOM 2484 C CA . GLY A 1 337 ? 2.079 -9.279 76.367 1.00 19.59 387 GLY A CA 1
ATOM 2485 C C . GLY A 1 337 ? 3.242 -8.640 77.095 1.00 18.65 387 GLY A C 1
ATOM 2486 O O . GLY A 1 337 ? 3.251 -7.429 77.307 1.00 18.58 387 GLY A O 1
ATOM 2487 N N . SER A 1 338 ? 4.237 -9.455 77.454 1.00 17.58 388 SER A N 1
ATOM 2488 C CA . SER A 1 338 ? 5.438 -8.963 78.103 1.00 16.48 388 SER A CA 1
ATOM 2489 C C . SER A 1 338 ? 6.389 -8.334 77.097 1.00 15.40 388 SER A C 1
ATOM 2490 O O . SER A 1 338 ? 6.407 -8.719 75.930 1.00 14.62 388 SER A O 1
ATOM 2493 N N . LEU A 1 339 ? 7.184 -7.390 77.569 1.00 13.95 389 LEU A N 1
ATOM 2494 C CA . LEU A 1 339 ? 8.204 -6.746 76.722 1.00 13.91 389 LEU A CA 1
ATOM 2495 C C . LEU A 1 339 ? 9.229 -7.772 76.219 1.00 13.39 389 LEU A C 1
ATOM 2496 O O . LEU A 1 339 ? 9.631 -8.673 76.931 1.00 13.47 389 LEU A O 1
ATOM 2501 N N . VAL A 1 340 ? 9.596 -7.622 74.959 1.00 13.27 390 VAL A N 1
ATOM 2502 C CA . VAL A 1 340 ? 10.723 -8.326 74.388 1.00 13.23 390 VAL A CA 1
ATOM 2503 C C . VAL A 1 340 ? 11.946 -8.078 75.300 1.00 13.36 390 VAL A C 1
ATOM 2504 O O . VAL A 1 340 ? 12.130 -7.012 75.823 1.00 12.59 390 VAL A O 1
ATOM 2508 N N . LYS A 1 341 ? 12.768 -9.103 75.501 1.00 15.13 391 LYS A N 1
ATOM 2509 C CA . LYS A 1 341 ? 13.980 -8.965 76.322 1.00 16.15 391 LYS A CA 1
ATOM 2510 C C . LYS A 1 341 ? 14.838 -7.785 75.842 1.00 14.82 391 LYS A C 1
ATOM 2511 O O . LYS A 1 341 ? 15.098 -7.643 74.653 1.00 14.29 391 LYS A O 1
ATOM 2517 N N . SER A 1 342 ? 15.252 -6.942 76.781 1.00 14.59 392 SER A N 1
ATOM 2518 C CA . SER A 1 342 ? 16.116 -5.787 76.485 1.00 15.76 392 SER A CA 1
ATOM 2519 C C . SER A 1 342 ? 15.548 -4.838 75.437 1.00 15.23 392 SER A C 1
ATOM 2520 O O . SER A 1 342 ? 16.307 -4.120 74.764 1.00 15.65 392 SER A O 1
ATOM 2523 N N . ASP A 1 343 ? 14.214 -4.792 75.331 1.00 14.43 393 ASP A N 1
ATOM 2524 C CA . ASP A 1 343 ? 13.567 -3.997 74.293 1.00 14.07 393 ASP A CA 1
ATOM 2525 C C . ASP A 1 343 ? 13.720 -2.498 74.526 1.00 13.76 393 ASP A C 1
ATOM 2526 O O . ASP A 1 343 ? 13.299 -2.001 75.556 1.00 13.56 393 ASP A O 1
ATOM 2531 N N . PRO A 1 344 ? 14.319 -1.789 73.564 1.00 13.82 394 PRO A N 1
ATOM 2532 C CA . PRO A 1 344 ? 14.501 -0.354 73.710 1.00 14.50 394 PRO A CA 1
ATOM 2533 C C . PRO A 1 344 ? 13.251 0.412 73.296 1.00 13.25 394 PRO A C 1
ATOM 2534 O O . PRO A 1 344 ? 12.450 -0.086 72.500 1.00 11.92 394 PRO A O 1
ATOM 2538 N N . PRO A 1 345 ? 13.089 1.622 73.802 1.00 13.34 395 PRO A N 1
ATOM 2539 C CA . PRO A 1 345 ? 12.022 2.449 73.286 1.00 13.29 395 PRO A CA 1
ATOM 2540 C C . PRO A 1 345 ? 12.250 2.684 71.804 1.00 13.12 395 PRO A C 1
ATOM 2541 O O . PRO A 1 345 ? 13.420 2.768 71.346 1.00 13.19 395 PRO A O 1
ATOM 2545 N N . ILE A 1 346 ? 11.160 2.743 71.075 1.00 12.04 396 ILE A N 1
ATOM 2546 C CA . ILE A 1 346 ? 11.220 2.978 69.645 1.00 12.58 396 ILE A CA 1
ATOM 2547 C C . ILE A 1 346 ? 11.277 4.455 69.405 1.00 12.86 396 ILE A C 1
ATOM 2548 O O . ILE A 1 346 ? 10.499 5.225 69.986 1.00 12.87 396 ILE A O 1
ATOM 2553 N N . SER A 1 347 ? 12.210 4.866 68.543 1.00 12.02 397 SER A N 1
ATOM 2554 C CA . SER A 1 347 ? 12.382 6.271 68.191 1.00 13.17 397 SER A CA 1
ATOM 2555 C C . SER A 1 347 ? 11.665 6.588 66.881 1.00 13.13 397 SER A C 1
ATOM 2556 O O . SER A 1 347 ? 11.771 5.844 65.907 1.00 13.40 397 SER A O 1
ATOM 2559 N N . LEU A 1 348 ? 10.922 7.685 66.864 1.00 11.83 398 LEU A N 1
ATOM 2560 C CA . LEU A 1 348 ? 10.232 8.150 65.651 1.00 11.73 398 LEU A CA 1
ATOM 2561 C C . LEU A 1 348 ? 10.531 9.629 65.484 1.00 12.41 398 LEU A C 1
ATOM 2562 O O . LEU A 1 348 ? 10.193 10.449 66.339 1.00 12.29 398 LEU A O 1
ATOM 2567 N N . ASP A 1 349 ? 11.133 9.955 64.350 1.00 13.06 399 ASP A N 1
ATOM 2568 C CA . ASP A 1 349 ? 11.608 11.293 64.056 1.00 14.19 399 ASP A CA 1
ATOM 2569 C C . ASP A 1 349 ? 12.392 11.905 65.228 1.00 14.34 399 ASP A C 1
ATOM 2570 O O . ASP A 1 349 ? 12.165 13.047 65.592 1.00 14.91 399 ASP A O 1
ATOM 2575 N N . GLY A 1 350 ? 13.320 11.113 65.800 1.00 14.97 400 GLY A N 1
ATOM 2576 C CA . GLY A 1 350 ? 14.158 11.545 66.909 1.00 15.86 400 GLY A CA 1
ATOM 2577 C C . GLY A 1 350 ? 13.461 11.708 68.251 1.00 15.55 400 GLY A C 1
ATOM 2578 O O . GLY A 1 350 ? 14.050 12.289 69.188 1.00 16.15 400 GLY A O 1
ATOM 2579 N N . LYS A 1 351 ? 12.218 11.215 68.380 1.00 15.03 401 LYS A N 1
ATOM 2580 C CA . LYS A 1 351 ? 11.559 11.269 69.675 1.00 15.73 401 LYS A CA 1
ATOM 2581 C C . LYS A 1 351 ? 11.416 9.861 70.163 1.00 15.41 401 LYS A C 1
ATOM 2582 O O . LYS A 1 351 ? 11.084 9.000 69.380 1.00 15.09 401 LYS A O 1
ATOM 2588 N N . GLN A 1 352 ? 11.630 9.639 71.463 1.00 15.33 402 GLN A N 1
ATOM 2589 C CA A GLN A 1 352 ? 11.590 8.338 72.082 0.50 15.76 402 GLN A CA 1
ATOM 2590 C CA B GLN A 1 352 ? 11.480 8.285 72.002 0.50 15.74 402 GLN A CA 1
ATOM 2591 C C . GLN A 1 352 ? 10.502 8.225 73.158 1.00 15.91 402 GLN A C 1
ATOM 2592 O O . GLN A 1 352 ? 10.386 7.181 73.819 1.00 15.89 402 GLN A O 1
ATOM 2603 N N . GLU A 1 353 ? 9.755 9.302 73.354 1.00 14.83 403 GLU A N 1
ATOM 2604 C CA . GLU A 1 353 ? 8.562 9.272 74.213 1.00 14.51 403 GLU A CA 1
ATOM 2605 C C . GLU A 1 353 ? 7.520 10.217 73.649 1.00 14.10 403 GLU A C 1
ATOM 2606 O O . GLU A 1 353 ? 7.815 11.076 72.823 1.00 14.31 403 GLU A O 1
ATOM 2612 N N . PHE A 1 354 ? 6.286 10.009 74.051 1.00 13.28 404 PHE A N 1
ATOM 2613 C CA . PHE A 1 354 ? 5.160 10.679 73.456 1.00 13.26 404 PHE A CA 1
ATOM 2614 C C . PHE A 1 354 ? 4.219 11.120 74.567 1.00 12.66 404 PHE A C 1
ATOM 2615 O O . PHE A 1 354 ? 3.783 10.290 75.380 1.00 13.05 404 PHE A O 1
ATOM 2623 N N . VAL A 1 355 ? 3.983 12.417 74.607 1.00 12.87 405 VAL A N 1
ATOM 2624 C CA . VAL A 1 355 ? 3.174 13.041 75.644 1.00 12.96 405 VAL A CA 1
ATOM 2625 C C . VAL A 1 355 ? 1.813 13.452 75.112 1.00 11.79 405 VAL A C 1
ATOM 2626 O O . VAL A 1 355 ? 1.668 14.016 74.001 1.00 13.28 405 VAL A O 1
ATOM 2630 N N . THR A 1 356 ? 0.807 13.070 75.864 1.00 10.23 406 THR A N 1
ATOM 2631 C CA . THR A 1 356 ? -0.553 13.418 75.483 1.00 10.96 406 THR A CA 1
ATOM 2632 C C . THR A 1 356 ? -0.810 14.899 75.638 1.00 10.47 406 THR A C 1
ATOM 2633 O O . THR A 1 356 ? -0.351 15.568 76.589 1.00 11.65 406 THR A O 1
ATOM 2637 N N . GLY A 1 357 ? -1.595 15.440 74.715 1.00 10.33 407 GLY A N 1
ATOM 2638 C CA . GLY A 1 357 ? -1.946 16.834 74.738 1.00 10.90 407 GLY A CA 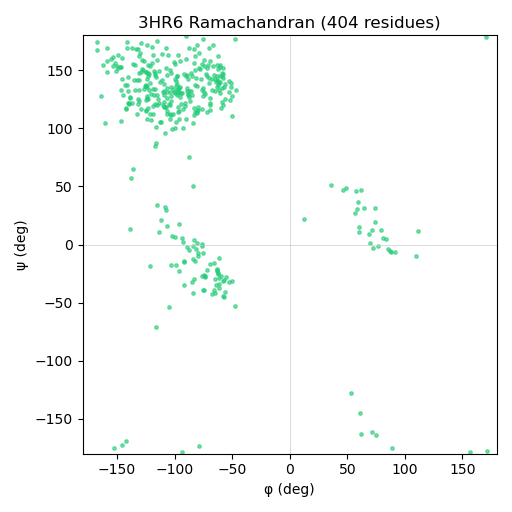1
ATOM 2639 C C . GLY A 1 357 ? -3.212 17.112 75.532 1.00 10.70 407 GLY A C 1
ATOM 2640 O O . GLY A 1 357 ? -3.807 16.209 76.105 1.00 10.04 407 GLY A O 1
ATOM 2641 N N . GLN A 1 358 ? -3.601 18.370 75.617 1.00 11.08 408 GLN A N 1
ATOM 2642 C CA . GLN A 1 358 ? -4.789 18.711 76.378 1.00 11.15 408 GLN A CA 1
ATOM 2643 C C . GLN A 1 358 ? -6.033 17.990 75.864 1.00 10.93 408 GLN A C 1
ATOM 2644 O O . GLN A 1 358 ? -6.956 17.710 76.634 1.00 10.10 408 GLN A O 1
ATOM 2650 N N . ASP A 1 359 ? -6.069 17.719 74.562 1.00 11.16 409 ASP A N 1
ATOM 2651 C CA . ASP A 1 359 ? -7.201 17.010 73.962 1.00 11.74 409 ASP A CA 1
ATOM 2652 C C . ASP A 1 359 ? -7.084 15.492 74.113 1.00 11.68 409 ASP A C 1
ATOM 2653 O O . ASP A 1 359 ? -7.930 14.737 73.614 1.00 12.46 409 ASP A O 1
ATOM 2658 N N . GLY A 1 360 ? -6.050 15.047 74.806 1.00 11.10 410 GLY A N 1
ATOM 2659 C CA . GLY A 1 360 ? -5.810 13.632 74.984 1.00 10.95 410 GLY A CA 1
ATOM 2660 C C . GLY A 1 360 ? -5.050 12.925 73.884 1.00 11.23 410 GLY A C 1
ATOM 2661 O O . GLY A 1 360 ? -4.742 11.760 74.025 1.00 11.39 410 GLY A O 1
ATOM 2662 N N . LYS A 1 361 ? -4.723 13.604 72.794 1.00 10.59 411 LYS A N 1
ATOM 2663 C CA . LYS A 1 361 ? -4.091 12.918 71.676 1.00 11.71 411 LYS A CA 1
ATOM 2664 C C . LYS A 1 361 ? -2.578 12.873 71.780 1.00 11.44 411 LYS A C 1
ATOM 2665 O O . LYS A 1 361 ? -1.928 13.841 72.189 1.00 10.19 411 LYS A O 1
ATOM 2671 N N . ALA A 1 362 ? -2.034 11.736 71.362 1.00 11.88 412 ALA A N 1
ATOM 2672 C CA . ALA A 1 362 ? -0.628 11.601 71.050 1.00 12.20 412 ALA A CA 1
ATOM 2673 C C . ALA A 1 362 ? -0.531 10.758 69.782 1.00 12.97 412 ALA A C 1
ATOM 2674 O O . ALA A 1 362 ? -1.111 9.688 69.726 1.00 14.76 412 ALA A O 1
ATOM 2676 N N . VAL A 1 363 ? 0.174 11.282 68.795 1.00 13.36 413 VAL A N 1
ATOM 2677 C CA . VAL A 1 363 ? 0.319 10.631 67.499 1.00 12.52 413 VAL A CA 1
ATOM 2678 C C . VAL A 1 363 ? 1.749 10.106 67.330 1.00 13.39 413 VAL A C 1
ATOM 2679 O O . VAL A 1 363 ? 2.707 10.865 67.455 1.00 13.77 413 VAL A O 1
ATOM 2683 N N . LEU A 1 364 ? 1.886 8.803 67.082 1.00 11.85 414 LEU A N 1
ATOM 2684 C CA . LEU A 1 364 ? 3.169 8.130 66.848 1.00 11.02 414 LEU A CA 1
ATOM 2685 C C . LEU A 1 364 ? 3.168 7.794 65.347 1.00 11.73 414 LEU A C 1
ATOM 2686 O O . LEU A 1 364 ? 2.560 6.810 64.927 1.00 14.17 414 LEU A O 1
ATOM 2691 N N . SER A 1 365 ? 3.783 8.652 64.561 1.00 11.27 415 SER A N 1
ATOM 2692 C CA A SER A 1 365 ? 3.740 8.565 63.097 0.50 11.77 415 SER A CA 1
ATOM 2693 C CA B SER A 1 365 ? 3.731 8.524 63.111 0.50 12.55 415 SER A CA 1
ATOM 2694 C C . SER A 1 365 ? 5.043 8.044 62.536 1.00 11.96 415 SER A C 1
ATOM 2695 O O . SER A 1 365 ? 6.093 8.127 63.176 1.00 13.20 415 SER A O 1
ATOM 2700 N N . GLY A 1 366 ? 4.979 7.544 61.310 1.00 11.57 416 GLY A N 1
ATOM 2701 C CA . GLY A 1 366 ? 6.171 7.149 60.601 1.00 11.73 416 GLY A CA 1
ATOM 2702 C C . GLY A 1 366 ? 6.877 5.886 61.002 1.00 11.70 416 GLY A C 1
ATOM 2703 O O . GLY A 1 366 ? 8.119 5.727 60.837 1.00 12.23 416 GLY A O 1
ATOM 2704 N N . ILE A 1 367 ? 6.085 4.939 61.480 1.00 10.85 417 ILE A N 1
ATOM 2705 C CA . ILE A 1 367 ? 6.527 3.646 61.855 1.00 11.93 417 ILE A CA 1
ATOM 2706 C C . ILE A 1 367 ? 6.662 2.808 60.581 1.00 11.03 417 ILE A C 1
ATOM 2707 O O . ILE A 1 367 ? 5.653 2.482 59.944 1.00 12.24 417 ILE A O 1
ATOM 2712 N N . HIS A 1 368 ? 7.892 2.438 60.238 1.00 11.59 418 HIS A N 1
ATOM 2713 C CA . HIS A 1 368 ? 8.121 1.561 59.085 1.00 12.00 418 HIS A CA 1
ATOM 2714 C C . HIS A 1 368 ? 7.838 0.141 59.518 1.00 12.17 418 HIS A C 1
ATOM 2715 O O . HIS A 1 368 ? 8.487 -0.413 60.407 1.00 13.54 418 HIS A O 1
ATOM 2722 N N . LEU A 1 369 ? 6.853 -0.486 58.897 1.00 11.88 419 LEU A N 1
ATOM 2723 C CA . LEU A 1 369 ? 6.419 -1.809 59.275 1.00 11.53 419 LEU A CA 1
ATOM 2724 C C . LEU A 1 369 ? 7.097 -2.946 58.530 1.00 12.07 419 LEU A C 1
ATOM 2725 O O . LEU A 1 369 ? 7.362 -3.989 59.085 1.00 13.32 419 LEU A O 1
ATOM 2730 N N . GLY A 1 370 ? 7.395 -2.705 57.254 1.00 11.65 420 GLY A N 1
ATOM 2731 C CA . GLY A 1 370 ? 7.969 -3.738 56.412 1.00 12.28 420 GLY A CA 1
ATOM 2732 C C . GLY A 1 370 ? 8.012 -3.303 54.969 1.00 11.62 420 GLY A C 1
ATOM 2733 O O . GLY A 1 370 ? 7.603 -2.184 54.663 1.00 12.16 420 GLY A O 1
ATOM 2734 N N . THR A 1 371 ? 8.474 -4.206 54.102 1.00 11.92 421 THR A N 1
ATOM 2735 C CA . THR A 1 371 ? 8.760 -3.873 52.708 1.00 11.32 421 THR A CA 1
ATOM 2736 C C . THR A 1 371 ? 8.358 -5.011 51.773 1.00 10.57 421 THR A C 1
ATOM 2737 O O . THR A 1 371 ? 8.581 -6.194 52.036 1.00 12.69 421 THR A O 1
ATOM 2741 N N . LEU A 1 372 ? 7.744 -4.617 50.668 1.00 11.34 422 LEU A N 1
ATOM 2742 C CA . LEU A 1 372 ? 7.360 -5.500 49.559 1.00 10.95 422 LEU A CA 1
ATOM 2743 C C . LEU A 1 372 ? 8.373 -5.219 48.446 1.00 13.05 422 LEU A C 1
ATOM 2744 O O . LEU A 1 372 ? 8.577 -4.065 48.030 1.00 13.30 422 LEU A O 1
ATOM 2749 N N . GLN A 1 373 ? 9.079 -6.269 48.061 1.00 13.53 423 GLN A N 1
ATOM 2750 C CA A GLN A 1 373 ? 10.087 -6.194 47.020 0.50 14.03 423 GLN A CA 1
ATOM 2751 C CA B GLN A 1 373 ? 10.041 -6.187 46.980 0.50 14.00 423 GLN A CA 1
ATOM 2752 C C . GLN A 1 373 ? 10.249 -7.559 46.362 1.00 14.37 423 GLN A C 1
ATOM 2753 O O . GLN A 1 373 ? 9.809 -8.588 46.900 1.00 14.01 423 GLN A O 1
ATOM 2764 N N . LEU A 1 374 ? 10.961 -7.567 45.238 1.00 16.11 424 LEU A N 1
ATOM 2765 C CA . LEU A 1 374 ? 11.192 -8.768 44.492 1.00 19.04 424 LEU A CA 1
ATOM 2766 C C . LEU A 1 374 ? 12.251 -9.640 45.152 1.00 21.35 424 LEU A C 1
ATOM 2767 O O . LEU A 1 374 ? 13.307 -9.169 45.558 1.00 22.43 424 LEU A O 1
ATOM 2772 N N . GLU A 1 375 ? 11.959 -10.930 45.280 1.00 22.73 425 GLU A N 1
ATOM 2773 C CA . GLU A 1 375 ? 12.933 -11.891 45.756 1.00 24.53 425 GLU A CA 1
ATOM 2774 C C . GLU A 1 375 ? 12.731 -13.116 44.906 1.00 25.72 425 GLU A C 1
ATOM 2775 O O . GLU A 1 375 ? 11.604 -13.626 44.824 1.00 25.18 425 GLU A O 1
ATOM 2781 N N . SER A 1 376 ? 13.797 -13.535 44.217 1.00 26.98 426 SER A N 1
ATOM 2782 C CA . SER A 1 376 ? 13.721 -14.622 43.233 1.00 26.91 426 SER A CA 1
ATOM 2783 C C . SER A 1 376 ? 12.550 -14.421 42.265 1.00 27.32 426 SER A C 1
ATOM 2784 O O . SER A 1 376 ? 11.736 -15.321 42.033 1.00 28.02 426 SER A O 1
ATOM 2787 N N . ASN A 1 377 ? 12.463 -13.216 41.723 1.00 27.03 427 ASN A N 1
ATOM 2788 C CA . ASN A 1 377 ? 11.429 -12.833 40.762 1.00 26.77 427 ASN A CA 1
ATOM 2789 C C . ASN A 1 377 ? 9.984 -12.939 41.259 1.00 25.16 427 ASN A C 1
ATOM 2790 O O . ASN A 1 377 ? 9.036 -12.856 40.465 1.00 25.66 427 ASN A O 1
ATOM 2795 N N . VAL A 1 378 ? 9.812 -13.062 42.573 1.00 23.34 428 VAL A N 1
ATOM 2796 C CA . VAL A 1 378 ? 8.495 -13.016 43.186 1.00 21.97 428 VAL A CA 1
ATOM 2797 C C . VAL A 1 378 ? 8.446 -11.892 44.228 1.00 18.91 428 VAL A C 1
ATOM 2798 O O . VAL A 1 378 ? 9.337 -11.765 45.070 1.00 18.65 428 VAL A O 1
ATOM 2802 N N . MET A 1 379 ? 7.381 -11.113 44.164 1.00 17.90 429 MET A N 1
ATOM 2803 C CA . MET A 1 379 ? 7.173 -10.056 45.150 1.00 16.95 429 MET A CA 1
ATOM 2804 C C . MET A 1 379 ? 6.857 -10.703 46.511 1.00 15.49 429 MET A C 1
ATOM 2805 O O . MET A 1 379 ? 5.910 -11.509 46.652 1.00 17.00 429 MET A O 1
ATOM 2810 N N . LYS A 1 380 ? 7.647 -10.303 47.496 1.00 15.04 430 LYS A N 1
ATOM 2811 C CA A LYS A 1 380 ? 7.568 -10.821 48.850 0.50 14.80 430 LYS A CA 1
ATOM 2812 C CA B LYS A 1 380 ? 7.553 -10.804 48.847 0.50 14.63 430 LYS A CA 1
ATOM 2813 C C . LYS A 1 380 ? 7.568 -9.664 49.848 1.00 14.07 430 LYS A C 1
ATOM 2814 O O . LYS A 1 380 ? 8.348 -8.712 49.716 1.00 12.98 430 LYS A O 1
ATOM 2825 N N . TYR A 1 381 ? 6.699 -9.766 50.853 1.00 13.51 431 TYR A N 1
ATOM 2826 C CA . TYR A 1 381 ? 6.676 -8.816 51.946 1.00 13.31 431 TYR A CA 1
ATOM 2827 C C . TYR A 1 381 ? 7.486 -9.375 53.110 1.00 12.37 431 TYR A C 1
ATOM 2828 O O . TYR A 1 381 ? 7.299 -10.552 53.505 1.00 12.20 431 TYR A O 1
ATOM 2837 N N . THR A 1 382 ? 8.367 -8.526 53.633 1.00 13.29 432 THR A N 1
ATOM 2838 C CA . THR A 1 382 ? 9.093 -8.797 54.851 1.00 13.49 432 THR A CA 1
ATOM 2839 C C . THR A 1 382 ? 8.768 -7.800 55.920 1.00 12.65 432 THR A C 1
ATOM 2840 O O . THR A 1 382 ? 8.813 -6.605 55.694 1.00 13.09 432 THR A O 1
ATOM 2844 N N . ASP A 1 383 ? 8.422 -8.319 57.076 1.00 12.18 433 ASP A N 1
ATOM 2845 C CA . ASP A 1 383 ? 8.166 -7.547 58.309 1.00 11.62 433 ASP A CA 1
ATOM 2846 C C . ASP A 1 383 ? 9.476 -7.110 58.917 1.00 12.27 433 ASP A C 1
ATOM 2847 O O . ASP A 1 383 ? 10.339 -7.952 59.248 1.00 12.07 433 ASP A O 1
ATOM 2852 N N . ALA A 1 384 ? 9.675 -5.800 58.977 1.00 12.81 434 ALA A N 1
ATOM 2853 C CA . ALA A 1 384 ? 10.925 -5.213 59.445 1.00 12.81 434 ALA A CA 1
ATOM 2854 C C . ALA A 1 384 ? 11.177 -5.578 60.918 1.00 12.32 434 ALA A C 1
ATOM 2855 O O . ALA A 1 384 ? 12.316 -5.564 61.388 1.00 13.08 434 ALA A O 1
ATOM 2857 N N . TRP A 1 385 ? 10.113 -5.927 61.620 1.00 11.04 435 TRP A N 1
ATOM 2858 C CA . TRP A 1 385 ? 10.161 -6.237 63.060 1.00 11.53 435 TRP A CA 1
ATOM 2859 C C . TRP A 1 385 ? 10.126 -7.737 63.351 1.00 11.88 435 TRP A C 1
ATOM 2860 O O . TRP A 1 385 ? 9.996 -8.158 64.507 1.00 12.48 435 TRP A O 1
ATOM 2871 N N . ALA A 1 386 ? 10.213 -8.544 62.302 1.00 12.44 436 ALA A N 1
ATOM 2872 C CA . ALA A 1 386 ? 10.255 -9.991 62.450 1.00 14.06 436 ALA A CA 1
ATOM 2873 C C . ALA A 1 386 ? 11.327 -10.332 63.451 1.00 15.14 436 ALA A C 1
ATOM 2874 O O . ALA A 1 386 ? 12.402 -9.739 63.441 1.00 18.17 436 ALA A O 1
ATOM 2876 N N . GLY A 1 387 ? 11.050 -11.268 64.307 1.00 15.72 437 GLY A N 1
ATOM 2877 C CA . GLY A 1 387 ? 12.047 -11.615 65.323 1.00 15.60 437 GLY A CA 1
ATOM 2878 C C . GLY A 1 387 ? 12.210 -10.682 66.524 1.00 15.51 437 GLY A C 1
ATOM 2879 O O . GLY A 1 387 ? 13.007 -10.969 67.405 1.00 14.43 437 GLY A O 1
ATOM 2880 N N . LYS A 1 388 ? 11.455 -9.581 66.590 1.00 15.22 438 LYS A N 1
ATOM 2881 C CA . LYS A 1 388 ? 11.402 -8.793 67.819 1.00 16.33 438 LYS A CA 1
ATOM 2882 C C . LYS A 1 388 ? 9.973 -8.840 68.319 1.00 15.39 438 LYS A C 1
ATOM 2883 O O . LYS A 1 388 ? 9.171 -7.967 68.049 1.00 15.60 438 LYS A O 1
ATOM 2889 N N . GLY A 1 389 ? 9.658 -9.881 69.053 1.00 15.04 439 GLY A N 1
ATOM 2890 C CA . GLY A 1 389 ? 8.312 -10.071 69.533 1.00 15.23 439 GLY A CA 1
ATOM 2891 C C . GLY A 1 389 ? 7.310 -10.236 68.416 1.00 14.58 439 GLY A C 1
ATOM 2892 O O . GLY A 1 389 ? 7.646 -10.531 67.285 1.00 15.43 439 GLY A O 1
ATOM 2893 N N . THR A 1 390 ? 6.051 -10.061 68.780 1.00 14.52 440 THR A N 1
ATOM 2894 C CA . THR A 1 390 ? 4.958 -10.282 67.870 1.00 14.32 440 THR A CA 1
ATOM 2895 C C . THR A 1 390 ? 4.092 -9.062 67.653 1.00 13.29 440 THR A C 1
ATOM 2896 O O . THR A 1 390 ? 3.361 -9.032 66.693 1.00 12.05 440 THR A O 1
ATOM 2900 N N . GLU A 1 391 ? 4.154 -8.077 68.536 1.00 13.29 441 GLU A N 1
ATOM 2901 C CA . GLU A 1 391 ? 3.339 -6.873 68.375 1.00 13.29 441 GLU A CA 1
ATOM 2902 C C . GLU A 1 391 ? 4.048 -5.676 68.959 1.00 13.47 441 GLU A C 1
ATOM 2903 O O . GLU A 1 391 ? 4.941 -5.805 69.795 1.00 14.34 441 GLU A O 1
ATOM 2909 N N . PHE A 1 392 ? 3.574 -4.499 68.569 1.00 12.88 442 PHE A N 1
ATOM 2910 C CA . PHE A 1 392 ? 3.898 -3.287 69.267 1.00 12.11 442 PHE A CA 1
ATOM 2911 C C . PHE A 1 392 ? 3.109 -3.180 70.571 1.00 13.01 442 PHE A C 1
ATOM 2912 O O . PHE A 1 392 ? 2.013 -3.776 70.758 1.00 12.71 442 PHE A O 1
ATOM 2920 N N . CYS A 1 393 ? 3.683 -2.429 71.490 1.00 13.33 443 CYS A N 1
ATOM 2921 C CA . CYS A 1 393 ? 2.953 -2.119 72.724 1.00 13.40 443 CYS A CA 1
ATOM 2922 C C . CYS A 1 393 ? 3.399 -0.815 73.291 1.00 13.58 443 CYS A C 1
ATOM 2923 O O . CYS A 1 393 ? 4.483 -0.351 73.027 1.00 14.12 443 CYS A O 1
ATOM 2926 N N . LEU A 1 394 ? 2.531 -0.203 74.080 1.00 12.37 444 LEU A N 1
ATOM 2927 C CA . LEU A 1 394 ? 2.849 1.072 74.693 1.00 12.02 444 LEU A CA 1
ATOM 2928 C C . LEU A 1 394 ? 3.053 0.887 76.185 1.00 12.81 444 LEU A C 1
ATOM 2929 O O . LEU A 1 394 ? 2.289 0.171 76.836 1.00 13.21 444 LEU A O 1
ATOM 2934 N N . VAL A 1 395 ? 4.068 1.552 76.709 1.00 12.51 445 VAL A N 1
ATOM 2935 C CA . VAL A 1 395 ? 4.305 1.566 78.156 1.00 11.75 445 VAL A CA 1
ATOM 2936 C C . VAL A 1 395 ? 4.096 2.988 78.632 1.00 13.24 445 VAL A C 1
ATOM 2937 O O . VAL A 1 395 ? 4.727 3.940 78.141 1.00 13.35 445 VAL A O 1
ATOM 2941 N N . GLU A 1 396 ? 3.210 3.142 79.616 1.00 13.84 446 GLU A N 1
ATOM 2942 C CA . GLU A 1 396 ? 2.984 4.432 80.227 1.00 13.20 446 GLU A CA 1
ATOM 2943 C C . GLU A 1 396 ? 4.060 4.715 81.258 1.00 12.75 446 GLU A C 1
ATOM 2944 O O . GLU A 1 396 ? 4.148 4.003 82.266 1.00 14.25 446 GLU A O 1
ATOM 2950 N N . THR A 1 397 ? 4.879 5.731 81.011 1.00 12.00 447 THR A N 1
ATOM 2951 C CA . THR A 1 397 ? 6.013 6.048 81.904 1.00 12.56 447 THR A CA 1
ATOM 2952 C C . THR A 1 397 ? 5.714 7.177 82.888 1.00 12.77 447 THR A C 1
ATOM 2953 O O . THR A 1 397 ? 6.418 7.323 83.881 1.00 13.23 447 THR A O 1
ATOM 2957 N N . ALA A 1 398 ? 4.676 7.965 82.623 1.00 13.09 448 ALA A N 1
ATOM 2958 C CA . ALA A 1 398 ? 4.250 9.015 83.522 1.00 13.78 448 ALA A CA 1
ATOM 2959 C C . ALA A 1 398 ? 2.766 9.258 83.313 1.00 13.70 448 ALA A C 1
ATOM 2960 O O . ALA A 1 398 ? 2.206 8.953 82.246 1.00 12.19 448 ALA A O 1
ATOM 2962 N N . THR A 1 399 ? 2.133 9.746 84.366 1.00 13.80 449 THR A N 1
ATOM 2963 C CA . THR A 1 399 ? 0.740 10.108 84.302 1.00 13.71 449 THR A CA 1
ATOM 2964 C C . THR A 1 399 ? 0.480 11.368 85.126 1.00 13.77 449 THR A C 1
ATOM 2965 O O . THR A 1 399 ? 1.413 12.059 85.509 1.00 15.05 449 THR A O 1
ATOM 2969 N N . ALA A 1 400 ? -0.786 11.694 85.341 1.00 13.82 450 ALA A N 1
ATOM 2970 C CA . ALA A 1 400 ? -1.151 12.924 86.020 1.00 14.49 450 ALA A CA 1
ATOM 2971 C C . ALA A 1 400 ? -1.068 12.735 87.533 1.00 15.27 450 ALA A C 1
ATOM 2972 O O . ALA A 1 400 ? -1.050 11.607 88.011 1.00 15.48 450 ALA A O 1
ATOM 2974 N N . SER A 1 401 ? -1.022 13.849 88.266 1.00 16.92 451 SER A N 1
ATOM 2975 C CA . SER A 1 401 ? -1.043 13.842 89.749 1.00 17.95 451 SER A CA 1
ATOM 2976 C C . SER A 1 401 ? -2.199 13.018 90.285 1.00 17.94 451 SER A C 1
ATOM 2977 O O . SER A 1 401 ? -3.359 13.304 89.974 1.00 18.34 451 SER A O 1
ATOM 2980 N N . GLY A 1 402 ? -1.899 12.037 91.135 1.00 17.74 452 GLY A N 1
ATOM 2981 C CA . GLY A 1 402 ? -2.946 11.275 91.801 1.00 17.37 452 GLY A CA 1
ATOM 2982 C C . GLY A 1 402 ? -3.595 10.151 91.015 1.00 16.98 452 GLY A C 1
ATOM 2983 O O . GLY A 1 402 ? -4.545 9.521 91.498 1.00 17.20 452 GLY A O 1
ATOM 2984 N N . TYR A 1 403 ? -3.067 9.885 89.815 1.00 16.70 453 TYR A N 1
ATOM 2985 C CA . TYR A 1 403 ? -3.492 8.777 88.974 1.00 16.15 453 TYR A CA 1
ATOM 2986 C C . TYR A 1 403 ? -2.504 7.620 89.105 1.00 16.02 453 TYR A C 1
ATOM 2987 O O . TYR A 1 403 ? -1.346 7.834 89.468 1.00 16.38 453 TYR A O 1
ATOM 2996 N N . GLU A 1 404 ? -2.990 6.417 88.803 1.00 16.71 454 GLU A N 1
ATOM 2997 C CA . GLU A 1 404 ? -2.204 5.180 88.847 1.00 17.54 454 GLU A CA 1
ATOM 2998 C C . GLU A 1 404 ? -1.645 4.868 87.464 1.00 16.92 454 GLU A C 1
ATOM 2999 O O . GLU A 1 404 ? -2.379 4.830 86.474 1.00 16.91 454 GLU A O 1
ATOM 3005 N N . LEU A 1 405 ? -0.349 4.585 87.392 1.00 16.08 455 LEU A N 1
ATOM 3006 C CA . LEU A 1 405 ? 0.231 4.141 86.145 1.00 15.38 455 LEU A CA 1
ATOM 3007 C C . LEU A 1 405 ? -0.327 2.785 85.703 1.00 16.10 455 LEU A C 1
ATOM 3008 O O . LEU A 1 405 ? -0.526 1.875 86.506 1.00 16.78 455 LEU A O 1
ATOM 3013 N N . LEU A 1 406 ? -0.529 2.632 84.393 1.00 16.69 456 LEU A N 1
ATOM 3014 C CA . LEU A 1 406 ? -0.778 1.320 83.822 1.00 17.93 456 LEU A CA 1
ATOM 3015 C C . LEU A 1 406 ? 0.359 0.304 84.061 1.00 18.79 456 LEU A C 1
ATOM 3016 O O . LEU A 1 406 ? 1.472 0.465 83.557 1.00 20.13 456 LEU A O 1
ATOM 3021 N N . PRO A 1 407 ? 0.077 -0.791 84.784 1.00 20.34 457 PRO A N 1
ATOM 3022 C CA . PRO A 1 407 ? 1.149 -1.761 85.126 1.00 20.45 457 PRO A CA 1
ATOM 3023 C C . PRO A 1 407 ? 1.701 -2.640 83.993 1.00 21.02 457 PRO A C 1
ATOM 3024 O O . PRO A 1 407 ? 2.816 -3.164 84.109 1.00 21.88 457 PRO A O 1
ATOM 3028 N N . LYS A 1 408 ? 0.929 -2.822 82.929 1.00 19.88 458 LYS A N 1
ATOM 3029 C CA . LYS A 1 408 ? 1.320 -3.711 81.854 1.00 19.04 458 LYS A CA 1
ATOM 3030 C C . LYS A 1 408 ? 1.371 -2.911 80.556 1.00 17.34 458 LYS A C 1
ATOM 3031 O O . LYS A 1 408 ? 0.675 -1.895 80.424 1.00 15.98 458 LYS A O 1
ATOM 3037 N N . PRO A 1 409 ? 2.192 -3.376 79.607 1.00 16.84 459 PRO A N 1
ATOM 3038 C CA . PRO A 1 409 ? 2.155 -2.788 78.266 1.00 16.11 459 PRO A CA 1
ATOM 3039 C C . PRO A 1 409 ? 0.767 -2.925 77.651 1.00 16.07 459 PRO A C 1
ATOM 3040 O O . PRO A 1 409 ? 0.085 -3.926 77.886 1.00 16.22 459 PRO A O 1
ATOM 3044 N N . VAL A 1 410 ? 0.363 -1.922 76.865 1.00 14.77 460 VAL A N 1
ATOM 3045 C CA . VAL A 1 410 ? -0.907 -1.944 76.141 1.00 14.35 460 VAL A CA 1
ATOM 3046 C C . VAL A 1 410 ? -0.597 -2.414 74.716 1.00 13.52 460 VAL A C 1
ATOM 3047 O O . VAL A 1 410 ? 0.086 -1.695 73.974 1.00 13.35 460 VAL A O 1
ATOM 3051 N N . ILE A 1 411 ? -1.098 -3.598 74.351 1.00 12.34 461 ILE A N 1
ATOM 3052 C CA . ILE A 1 411 ? -0.800 -4.177 73.038 1.00 12.93 461 ILE A CA 1
ATOM 3053 C C . ILE A 1 411 ? -1.476 -3.296 72.003 1.00 12.80 461 ILE A C 1
ATOM 3054 O O . ILE A 1 411 ? -2.620 -2.869 72.192 1.00 13.39 461 ILE A O 1
ATOM 3059 N N . VAL A 1 412 ? -0.735 -2.953 70.966 1.00 12.21 462 VAL A N 1
ATOM 3060 C CA . VAL A 1 412 ? -1.268 -2.204 69.854 1.00 12.59 462 VAL A CA 1
ATOM 3061 C C . VAL A 1 412 ? -0.975 -3.004 68.592 1.00 13.46 462 VAL A C 1
ATOM 3062 O O . VAL A 1 412 ? 0.188 -3.229 68.261 1.00 13.67 462 VAL A O 1
ATOM 3066 N N . LYS A 1 413 ? -2.028 -3.466 67.929 1.00 12.87 463 LYS A N 1
ATOM 3067 C CA A LYS A 1 413 ? -1.943 -4.238 66.681 0.50 13.78 463 LYS A CA 1
ATOM 3068 C CA B LYS A 1 413 ? -1.853 -4.235 66.704 0.50 13.79 463 LYS A CA 1
ATOM 3069 C C . LYS A 1 413 ? -1.680 -3.281 65.525 1.00 14.30 463 LYS A C 1
ATOM 3070 O O . LYS A 1 413 ? -2.550 -2.467 65.186 1.00 15.27 463 LYS A O 1
ATOM 3081 N N . LEU A 1 414 ? -0.484 -3.344 64.962 1.00 12.70 464 LEU A N 1
ATOM 3082 C CA . LEU A 1 414 ? -0.086 -2.490 63.867 1.00 11.75 464 LEU A CA 1
ATOM 3083 C C . LEU A 1 414 ? 0.847 -3.270 62.986 1.00 12.41 464 LEU A C 1
ATOM 3084 O O . LEU A 1 414 ? 1.987 -3.487 63.348 1.00 12.74 464 LEU A O 1
ATOM 3089 N N . GLU A 1 415 ? 0.364 -3.684 61.823 1.00 12.43 465 GLU A N 1
ATOM 3090 C CA . GLU A 1 415 ? 1.167 -4.504 60.931 1.00 13.25 465 GLU A CA 1
ATOM 3091 C C . GLU A 1 415 ? 0.699 -4.294 59.501 1.00 13.06 465 GLU A C 1
ATOM 3092 O O . GLU A 1 415 ? -0.432 -3.833 59.244 1.00 13.59 465 GLU A O 1
ATOM 3098 N N . ALA A 1 416 ? 1.546 -4.664 58.560 1.00 13.05 466 ALA A N 1
ATOM 3099 C CA . ALA A 1 416 ? 1.232 -4.546 57.153 1.00 11.86 466 ALA A CA 1
ATOM 3100 C C . ALA A 1 416 ? 1.504 -5.874 56.502 1.00 11.86 466 ALA A C 1
ATOM 3101 O O . ALA A 1 416 ? 2.007 -6.804 57.130 1.00 13.14 466 ALA A O 1
ATOM 3103 N N . ASN A 1 417 ? 1.145 -5.974 55.237 1.00 11.94 467 ASN A N 1
ATOM 3104 C CA . ASN A 1 417 ? 1.395 -7.179 54.478 1.00 12.82 467 ASN A CA 1
ATOM 3105 C C . ASN A 1 417 ? 1.523 -6.808 53.006 1.00 12.26 467 ASN A C 1
ATOM 3106 O O . ASN A 1 417 ? 1.482 -5.625 52.650 1.00 10.91 467 ASN A O 1
ATOM 3111 N N . GLU A 1 418 ? 1.659 -7.827 52.143 1.00 13.57 468 GLU A N 1
ATOM 3112 C CA . GLU A 1 418 ? 1.843 -7.564 50.724 1.00 14.91 468 GLU A CA 1
ATOM 3113 C C . GLU A 1 418 ? 0.717 -6.779 50.061 1.00 15.25 468 GLU A C 1
ATOM 3114 O O . GLU A 1 418 ? 0.968 -6.071 49.100 1.00 17.47 468 GLU A O 1
ATOM 3120 N N . SER A 1 419 ? -0.485 -6.875 50.587 1.00 14.67 469 SER A N 1
ATOM 3121 C CA . SER A 1 419 ? -1.617 -6.122 50.047 1.00 15.58 469 SER A CA 1
ATOM 3122 C C . SER A 1 419 ? -1.762 -4.689 50.547 1.00 14.19 469 SER A C 1
ATOM 3123 O O . SER A 1 419 ? -2.578 -3.945 50.004 1.00 14.86 469 SER A O 1
ATOM 3126 N N . THR A 1 420 ? -1.035 -4.317 51.596 1.00 13.21 470 THR A N 1
ATOM 3127 C CA . THR A 1 420 ? -1.196 -3.003 52.243 1.00 11.22 470 THR A CA 1
ATOM 3128 C C . THR A 1 420 ? -0.947 -1.920 51.224 1.00 11.44 470 THR A C 1
ATOM 3129 O O . THR A 1 420 ? 0.106 -1.892 50.642 1.00 12.77 470 THR A O 1
ATOM 3133 N N . ASN A 1 421 ? -1.917 -1.035 51.022 1.00 10.92 471 ASN A N 1
ATOM 3134 C CA . ASN A 1 421 ? -1.691 0.078 50.095 1.00 10.63 471 ASN A CA 1
ATOM 3135 C C . ASN A 1 421 ? -2.247 1.422 50.573 1.00 10.00 471 ASN A C 1
ATOM 3136 O O . ASN A 1 421 ? -2.364 2.357 49.798 1.00 10.67 471 ASN A O 1
ATOM 3141 N N . VAL A 1 422 ? -2.600 1.480 51.853 1.00 8.99 472 VAL A N 1
ATOM 3142 C CA . VAL A 1 422 ? -2.922 2.720 52.543 1.00 9.15 472 VAL A CA 1
ATOM 3143 C C . VAL A 1 422 ? -2.184 2.734 53.892 1.00 10.62 472 VAL A C 1
ATOM 3144 O O . VAL A 1 422 ? -1.639 1.718 54.321 1.00 10.80 472 VAL A O 1
ATOM 3148 N N . LEU A 1 423 ? -2.164 3.894 54.546 1.00 9.97 473 LEU A N 1
ATOM 3149 C CA . LEU A 1 423 ? -1.517 4.029 55.828 1.00 9.78 473 LEU A CA 1
ATOM 3150 C C . LEU A 1 423 ? -2.161 3.095 56.852 1.00 11.08 473 LEU A C 1
ATOM 3151 O O . LEU A 1 423 ? -3.367 3.042 56.981 1.00 11.57 473 LEU A O 1
ATOM 3156 N N . VAL A 1 424 ? -1.354 2.338 57.565 1.00 11.34 474 VAL A N 1
ATOM 3157 C CA . VAL A 1 424 ? -1.889 1.447 58.584 1.00 11.02 474 VAL A CA 1
ATOM 3158 C C . VAL A 1 424 ? -2.059 2.272 59.855 1.00 11.99 474 VAL A C 1
ATOM 3159 O O . VAL A 1 424 ? -1.130 2.953 60.266 1.00 11.95 474 VAL A O 1
ATOM 3163 N N . GLU A 1 425 ? -3.238 2.232 60.450 1.00 12.49 475 GLU A N 1
ATOM 3164 C CA . GLU A 1 425 ? -3.499 3.015 61.646 1.00 12.78 475 GLU A CA 1
ATOM 3165 C C . GLU A 1 425 ? -4.070 2.184 62.750 1.00 12.95 475 GLU A C 1
ATOM 3166 O O . GLU A 1 425 ? -4.803 1.217 62.529 1.00 12.10 475 GLU A O 1
ATOM 3172 N N . GLN A 1 426 ? -3.798 2.591 63.971 1.00 12.55 476 GLN A N 1
ATOM 3173 C CA . GLN A 1 426 ? -4.540 2.055 65.099 1.00 13.99 476 GLN A CA 1
ATOM 3174 C C . GLN A 1 426 ? -4.802 3.203 66.057 1.00 13.43 476 GLN A C 1
ATOM 3175 O O . GLN A 1 426 ? -3.877 3.941 66.359 1.00 15.08 476 GLN A O 1
ATOM 3181 N N . LYS A 1 427 ? -6.047 3.336 66.504 1.00 14.17 477 LYS A N 1
ATOM 3182 C CA . LYS A 1 427 ? -6.421 4.272 67.548 1.00 15.39 477 LYS A CA 1
ATOM 3183 C C . LYS A 1 427 ? -6.453 3.504 68.856 1.00 15.54 477 LYS A C 1
ATOM 3184 O O . LYS A 1 427 ? -7.087 2.470 68.931 1.00 18.29 477 LYS A O 1
ATOM 3190 N N . VAL A 1 428 ? -5.798 4.025 69.893 1.00 13.93 478 VAL A N 1
ATOM 3191 C CA . VAL A 1 428 ? -5.704 3.358 71.175 1.00 13.36 478 VAL A CA 1
ATOM 3192 C C . VAL A 1 428 ? -6.328 4.279 72.223 1.00 12.59 478 VAL A C 1
ATOM 3193 O O . VAL A 1 428 ? -5.757 5.296 72.562 1.00 12.60 478 VAL A O 1
ATOM 3197 N N . LYS A 1 429 ? -7.511 3.909 72.689 1.00 12.10 479 LYS A N 1
ATOM 3198 C CA . LYS A 1 429 ? -8.202 4.678 73.732 1.00 12.62 479 LYS A CA 1
ATOM 3199 C C . LYS A 1 429 ? -7.744 4.221 75.098 1.00 13.61 479 LYS A C 1
ATOM 3200 O O . LYS A 1 429 ? -7.891 3.022 75.438 1.00 13.52 479 LYS A O 1
ATOM 3206 N N . ILE A 1 430 ? -7.243 5.169 75.897 1.00 13.60 480 ILE A N 1
ATOM 3207 C CA . ILE A 1 430 ? -6.700 4.842 77.216 1.00 14.28 480 ILE A CA 1
ATOM 3208 C C . ILE A 1 430 ? -7.305 5.793 78.228 1.00 15.30 480 ILE A C 1
ATOM 3209 O O . ILE A 1 430 ? -7.199 7.008 78.096 1.00 13.13 480 ILE A O 1
ATOM 3214 N N . ASP A 1 431 ? -7.938 5.211 79.230 1.00 16.80 481 ASP A N 1
ATOM 3215 C CA . ASP A 1 431 ? -8.564 5.977 80.299 1.00 18.77 481 ASP A CA 1
ATOM 3216 C C . ASP A 1 431 ? -7.725 5.768 81.542 1.00 20.73 481 ASP A C 1
ATOM 3217 O O . ASP A 1 431 ? -7.539 4.628 81.998 1.00 22.19 481 ASP A O 1
ATOM 3222 N N . ASN A 1 432 ? -7.169 6.858 82.057 1.00 22.01 482 ASN A N 1
ATOM 3223 C CA . ASN A 1 432 ? -6.404 6.810 83.280 1.00 22.67 482 ASN A CA 1
ATOM 3224 C C . ASN A 1 432 ? -7.314 6.917 84.474 1.00 24.52 482 ASN A C 1
ATOM 3225 O O . ASN A 1 432 ? -8.342 7.594 84.436 1.00 23.49 482 ASN A O 1
ATOM 3229 N N . LYS A 1 433 ? -6.936 6.212 85.535 1.00 27.56 483 LYS A N 1
ATOM 3230 C CA . LYS A 1 433 ? -7.796 6.080 86.710 1.00 30.41 483 LYS A CA 1
ATOM 3231 C C . LYS A 1 433 ? -7.075 6.524 87.962 1.00 32.93 483 LYS A C 1
ATOM 3232 O O . LYS A 1 433 ? -5.847 6.397 88.064 1.00 32.58 483 LYS A O 1
ATOM 3238 N N . LYS A 1 434 ? -7.842 7.066 88.905 1.00 36.34 484 LYS A N 1
ATOM 3239 C CA . LYS A 1 434 ? -7.389 7.148 90.302 1.00 38.91 484 LYS A CA 1
ATOM 3240 C C . LYS A 1 434 ? -7.458 5.764 90.924 1.00 39.68 484 LYS A C 1
ATOM 3241 O O . LYS A 1 434 ? -6.607 5.412 91.761 1.00 42.63 484 LYS A O 1
#

Foldseek 3Di:
DFKEKEFEFADADDVVGDTDWQWKKWKKFQPPADCVDPVRVVVVVVDDVCQQDNPQGGDPRIGTDDMDIDDPRIDMDPDDDFGKMKMDTHLLGPAGWQDFHIDIDGAWDQDPVNPGIRRYHYDYTYIHHWDAWFKDKDQPDVPDFDAFAQGKIKMKTKTFQAQHHPPDFQQKKKKKKWFPLQWDDWDPVFKAKAWLNHGDPVVQWDWDWDDDDSTIMTMIIGGDPCRRCSNVRHGIIIMIMIMTGRHFQDQFQWRKIKMWMHSHDDPDDADQPDDDSNHRHTRIHWMKIWGWAKEKEQEAEQPHQQADQKKWKKFKWAAAPVQHGFVPIATDAHSNDGMWMADSRRITMRTRHTQWMWGDDPNDTFIDGSCPPRHDFMWMATPGIGPPWDGDPGTHTWHWHDGPPRRGHTYDYHYYYIYD